Protein AF-0000000079718767 (afdb_homodimer)

InterPro domains:
  IPR002364 Quinone oxidoreductase/zeta-crystallin, conserved site [PS01162] (151-172)
  IPR011032 GroES-like superfamily [SSF50129] (12-155)
  IPR013154 Alcohol dehydrogenase-like, N-terminal [PF08240] (32-106)
  IPR014182 Alcohol dehydrogenase, zinc-binding type 1 [TIGR02817] (2-335)
  IPR014182 Alcohol dehydrogenase, zinc-binding type 1 [cd08252] (1-335)
  IPR020843 Enoylreductase domain [SM00829] (15-335)
  IPR036291 NAD(P)-binding domain superfamily [SSF51735] (119-287)
  IPR050700 YIM1 and Zinc-containing Alcohol Dehydrogenase Families [PTHR11695] (12-335)

Sequence (674 aa):
MKAIGFKQSLPITEKNSFIAFEAEKPSPTGYDLLVKIWAISVNPVDYKIRQNAAKDTVLDTPKIIGWDAVGIVEAVGDKTSKFKEGDQVYYAGDITRSGSNAEYQLIDERIVGHKPINLSVPEVAAMPLTSLTAYEALFDRIRIDPEKDSGKSVLIIAGAGGVGSIAIQLAKKLCNLTVIATASREDSITWCKDLGADFVVNHHNLKEELEKIGHSQVHYILDFVDLEGYWELSTDIIKPQGHIVSITGSSKPLNLNLLKNKSVTFSWEFMYTRSMFNTEDIERQHEILNHMAHLLDEGTLKTTLTTTLYGFTVENLKTAHEMQESGKSIGKTVILYMKAIGFKQSLPITEKNSFIAFEAEKPSPTGYDLLVKIWAISVNPVDYKIRQNAAKDTVLDTPKIIGWDAVGIVEAVGDKTSKFKEGDQVYYAGDITRSGSNAEYQLIDERIVGHKPINLSVPEVAAMPLTSLTAYEALFDRIRIDPEKDSGKSVLIIAGAGGVGSIAIQLAKKLCNLTVIATASREDSITWCKDLGADFVVNHHNLKEELEKIGHSQVHYILDFVDLEGYWELSTDIIKPQGHIVSITGSSKPLNLNLLKNKSVTFSWEFMYTRSMFNTEDIERQHEILNHMAHLLDEGTLKTTLTTTLYGFTVENLKTAHEMQESGKSIGKTVILY

Secondary structure (DSSP, 8-state):
-EEEEBSS---TTSGGGSEEEE-PPP---TTEEEEEEEEEE--HHHHHHHHHTTTT---SSPBP---EEEEEEEEE-TT--S--TT-EEEEE--TTS--SSBSEEEEEGGGEEEPPSSS-HHHHHTSHHHHHHHHIIIIIIS---TTTTTT-EEEEETTTSHHHHHHHHHHHHTT--EEEEE--SHHHHHHHHHHT-SEEE-GGGHHHHHHHTT-SSEEEEEESS-HHHHHHHHHHHEEEEEEEEESS--SS-B-GGGGTTTT-EEEE--TTHHHHHT-TTTTHHHHHHHHHHHHHHTTSS---EEEEEES--HHHHHHHHHHHHTT---SEEEEE-/-EEEEBSS---TTSGGGSEEEE-PPP---TTEEEEEEEEEE--HHHHHHHHHTTTT---SSPBP---EEEEEEEEE-TT--S--TT-EEEEE--TTS--SSBSEEEEEGGGEEEPPSSS-HHHHHTSHHHHHHHHIIIIIIS---TTTTTT-EEEEETTTSHHHHHHHHHHHHTT--EEEEE--SHHHHHHHHHHT-SEEE-GGGHHHHHHHTT-SSEEEEEESS-HHHHHHHHHHHEEEEEEEEESS--SS-B-GGGGTTTT-EEEE--TTHHHHHT-TTTTHHHHHHHHHHHHHHTTSS---EEEEEES--HHHHHHHHHHHHTT---SEEEEE-

Foldseek 3Di:
DKFKFAFAQDPLPDPRLIDIDDDDQDDAAAQKFKWQFFKAFDAPVQNVCSNPVHHPHGHPDGAAAGFWTWGFGCQGHPNHDPDGGGFTKIFRAARVAHHDRGRIDIGGVLQIAGFQDPDDRQLRSLAHPLLLQLVCVQCVVVNADLVVCAAFEEEEEPLQEANNLNNLLCCVLVNNYQYEYEDDDPVSQVSSVVSPHPYYFHPVPRQVRCVVVPQNAGQEYEAEDACPVCVLVNLRRHAQQHEYEYADDDPDDDDPVSNVVSVYYYDYGDSSVCVNVVDPSVSVSHVSSHVVSVCCNVVSGGGQEDEEAEDSDSVVVSVSVVQNVVVPDGRIYMYGD/DKFKFAFAQDDLPDPRLIDIDDDDQDDAAAQKFKWQFFKAFDAPVQNVCSNPVHHPHGHPDGAAAGFWTWGFGCQGHPNHDPDGGGFTKIFRAARVAHHDRGRIDIGGPLQIAGFQDPDDRQLRSLAHPLLLQLVCVQCVVVNQDLVVCAAFEEEEEPLQEANNLNNLLCCVLVNNYQYEYEDDDPVSQVSSVVSPHPYYFHPVPRQVRCVVVPQNAGQEYEAEDACPVCVLVNLRRHAQQHEYEYADDDPDDDDPVSNVVSVYYYDYGDSSVCVNVVDPVVSVSHVSSHVVSVCCNVVSGGGQEDEEAEDSDSVVVSVSVVLNVVVPDGRIYMYGD

Solvent-accessible surface area (backbone atoms only — not comparable to full-atom values): 33278 Å² total; per-residue (Å²): 68,57,31,39,19,28,34,37,29,44,61,75,88,43,81,60,33,42,42,73,45,82,41,81,72,82,78,45,52,47,43,17,28,24,28,41,48,46,22,26,25,69,54,70,69,40,55,52,47,49,51,56,78,23,60,92,47,73,47,93,61,59,50,36,45,41,36,21,29,22,30,31,29,70,39,62,14,86,63,46,81,90,70,52,65,71,41,49,31,32,25,40,55,47,87,88,47,67,21,42,41,29,46,57,32,71,39,54,52,51,47,36,17,55,45,47,81,77,52,54,67,56,38,53,11,33,35,37,52,30,47,49,40,28,48,38,43,45,51,70,61,70,46,68,40,44,78,84,42,45,60,43,35,34,38,32,38,50,14,33,26,46,37,27,42,43,34,36,30,46,38,34,74,67,28,42,32,40,33,32,25,23,36,78,49,70,68,38,38,52,51,31,43,73,43,46,30,74,40,73,36,42,70,91,47,39,69,63,44,29,42,74,74,71,41,59,48,30,44,30,37,41,36,67,67,48,43,62,84,40,43,68,58,49,51,68,29,42,33,71,60,14,40,39,36,33,65,38,69,45,97,57,58,43,65,64,54,69,35,31,68,33,22,28,32,39,27,32,49,36,75,50,28,34,64,72,64,62,38,96,64,32,47,52,50,18,52,50,40,37,50,49,21,50,36,42,54,71,59,77,42,76,69,43,50,68,43,79,42,84,42,82,42,61,67,48,53,43,50,52,47,52,47,58,73,65,72,71,57,57,32,19,45,21,38,34,84,68,58,30,40,20,28,33,38,29,46,62,76,87,42,82,61,34,42,42,76,46,82,41,82,75,82,78,45,52,47,45,16,28,24,27,42,49,44,22,27,25,70,54,70,69,41,54,51,45,49,51,55,76,23,60,92,47,73,48,94,61,60,48,38,45,40,36,20,28,22,31,32,26,68,40,62,13,85,62,48,80,88,71,52,66,70,41,51,31,30,23,42,56,46,88,88,47,67,21,41,41,29,48,55,31,70,40,55,54,49,50,36,16,56,46,47,81,76,51,55,67,57,40,53,11,33,35,36,53,30,46,50,41,27,48,39,40,44,51,69,60,71,46,66,41,45,77,84,41,45,60,43,35,34,38,30,39,49,14,32,26,47,37,28,43,43,34,36,31,47,38,34,75,66,28,42,31,40,33,32,24,25,35,77,49,71,69,38,37,53,51,32,43,74,45,46,29,73,38,72,35,42,70,91,48,38,68,63,43,28,43,74,73,70,42,59,47,30,43,29,36,40,37,65,67,49,41,60,84,39,44,69,58,49,49,68,28,41,34,72,60,14,41,38,37,34,66,38,68,46,99,57,57,44,66,64,55,68,34,32,69,35,22,28,30,39,27,31,49,35,73,51,28,33,64,73,64,62,38,95,64,31,48,52,51,18,52,48,41,38,51,51,21,50,35,42,54,71,57,79,41,76,71,43,52,66,45,79,41,83,44,82,42,63,66,49,53,47,50,53,46,52,46,58,73,66,72,71,56,58,34,21,46,19,36,33,83

Structure (mmCIF, N/CA/C/O backbone):
data_AF-0000000079718767-model_v1
#
loop_
_entity.id
_entity.type
_entity.pdbx_description
1 polymer 'NADPH2:quinone reductase'
#
loop_
_atom_site.group_PDB
_atom_site.id
_atom_site.type_symbol
_atom_site.label_atom_id
_atom_site.label_alt_id
_atom_site.label_comp_id
_atom_site.label_asym_id
_atom_site.label_entity_id
_atom_site.label_seq_id
_atom_site.pdbx_PDB_ins_code
_atom_site.Cartn_x
_atom_site.Cartn_y
_atom_site.Cartn_z
_atom_site.occupancy
_atom_site.B_iso_or_equiv
_atom_site.auth_seq_id
_atom_site.auth_comp_id
_atom_site.auth_asym_id
_atom_site.auth_atom_id
_atom_site.pdbx_PDB_model_num
ATOM 1 N N . MET A 1 1 ? -16.406 37.281 18.062 1 96.94 1 MET A N 1
ATOM 2 C CA . MET A 1 1 ? -14.961 37.031 18.047 1 96.94 1 MET A CA 1
ATOM 3 C C . MET A 1 1 ? -14.352 37.469 16.719 1 96.94 1 MET A C 1
ATOM 5 O O . MET A 1 1 ? -15.023 37.5 15.688 1 96.94 1 MET A O 1
ATOM 9 N N . LYS A 1 2 ? -13.07 37.875 16.781 1 98.31 2 LYS A N 1
ATOM 10 C CA . LYS A 1 2 ? -12.359 38.219 15.555 1 98.31 2 LYS A CA 1
ATOM 11 C C . LYS A 1 2 ? -12.055 36.938 14.734 1 98.31 2 LYS A C 1
ATOM 13 O O . LYS A 1 2 ? -11.648 35.938 15.289 1 98.31 2 LYS A O 1
ATOM 18 N N . ALA A 1 3 ? -12.32 37 13.453 1 98.75 3 ALA A N 1
ATOM 19 C CA . ALA A 1 3 ? -11.969 35.938 12.516 1 98.75 3 ALA A CA 1
ATOM 20 C C . ALA A 1 3 ? -11.477 36.5 11.188 1 98.75 3 ALA A C 1
ATOM 22 O O . ALA A 1 3 ? -11.758 37.656 10.867 1 98.75 3 ALA A O 1
ATOM 23 N N . ILE A 1 4 ? -10.656 35.812 10.547 1 98.81 4 ILE A N 1
ATOM 24 C CA . ILE A 1 4 ? -10.195 36.156 9.211 1 98.81 4 ILE A CA 1
ATOM 25 C C . ILE A 1 4 ? -10.547 35.062 8.227 1 98.81 4 ILE A C 1
ATOM 27 O O . ILE A 1 4 ? -10.25 33.875 8.477 1 98.81 4 ILE A O 1
ATOM 31 N N . GLY A 1 5 ? -11.227 35.375 7.168 1 98.62 5 GLY A N 1
ATOM 32 C CA . GLY A 1 5 ? -11.625 34.406 6.145 1 98.62 5 GLY A CA 1
ATOM 33 C C . GLY A 1 5 ? -11.703 35.031 4.758 1 98.62 5 GLY A C 1
ATOM 34 O O . GLY A 1 5 ? -11.016 36 4.469 1 98.62 5 GLY A O 1
ATOM 35 N N . PHE A 1 6 ? -12.328 34.344 3.838 1 98.5 6 PHE A N 1
ATOM 36 C CA . PHE A 1 6 ? -12.523 34.875 2.486 1 98.5 6 PHE A CA 1
ATOM 37 C C . PHE A 1 6 ? -13.914 34.531 1.971 1 98.5 6 PHE A C 1
ATOM 39 O O . PHE A 1 6 ? -14.523 33.562 2.41 1 98.5 6 PHE A O 1
ATOM 46 N N . LYS A 1 7 ? -14.383 35.281 1.043 1 98.12 7 LYS A N 1
ATOM 47 C CA . LYS A 1 7 ? -15.695 35.062 0.438 1 98.12 7 LYS A CA 1
ATOM 48 C C . LYS A 1 7 ? -15.562 34.562 -0.991 1 98.12 7 LYS A C 1
ATOM 50 O O . LYS A 1 7 ? -16.484 33.938 -1.528 1 98.12 7 LYS A O 1
ATOM 55 N N . GLN A 1 8 ? -14.43 34.844 -1.596 1 98 8 GLN A N 1
ATOM 56 C CA . GLN A 1 8 ? -14.109 34.406 -2.957 1 98 8 GLN A CA 1
ATOM 57 C C . GLN A 1 8 ? -12.672 33.906 -3.061 1 98 8 GLN A C 1
ATOM 59 O O . GLN A 1 8 ? -11.789 34.406 -2.357 1 98 8 GLN A O 1
ATOM 64 N N . SER A 1 9 ? -12.578 32.938 -3.93 1 98.44 9 SER A N 1
ATOM 65 C CA . SER A 1 9 ? -11.219 32.469 -4.227 1 98.44 9 SER A CA 1
ATOM 66 C C . SER A 1 9 ? -10.484 33.469 -5.109 1 98.44 9 SER A C 1
ATOM 68 O O . SER A 1 9 ? -10.672 33.5 -6.324 1 98.44 9 SER A O 1
ATOM 70 N N . LEU A 1 10 ? -9.625 34.25 -4.508 1 97.75 10 LEU A N 1
ATOM 71 C CA . LEU A 1 10 ? -8.883 35.312 -5.207 1 97.75 10 LEU A CA 1
ATOM 72 C C . LEU A 1 10 ? -7.383 35.094 -5.074 1 97.75 10 LEU A C 1
ATOM 74 O O . LEU A 1 10 ? -6.922 34.469 -4.125 1 97.75 10 LEU A O 1
ATOM 78 N N . PRO A 1 11 ? -6.637 35.594 -6.074 1 97.56 11 PRO A N 1
ATOM 79 C CA . PRO A 1 11 ? -5.188 35.625 -5.859 1 97.56 11 PRO A CA 1
ATOM 80 C C . PRO A 1 11 ? -4.797 36.344 -4.57 1 97.56 11 PRO A C 1
ATOM 82 O O . PRO A 1 11 ? -5.461 37.312 -4.168 1 97.56 11 PRO A O 1
ATOM 85 N N . ILE A 1 12 ? -3.738 35.938 -3.99 1 97.94 12 ILE A N 1
ATOM 86 C CA . ILE A 1 12 ? -3.344 36.406 -2.66 1 97.94 12 ILE A CA 1
ATOM 87 C C . ILE A 1 12 ? -3.064 37.906 -2.688 1 97.94 12 ILE A C 1
ATOM 89 O O . ILE A 1 12 ? -3.143 38.562 -1.656 1 97.94 12 ILE A O 1
ATOM 93 N N . THR A 1 13 ? -2.73 38.5 -3.85 1 96.88 13 THR A N 1
ATOM 94 C CA . THR A 1 13 ? -2.375 39.906 -4 1 96.88 13 THR A CA 1
ATOM 95 C C . THR A 1 13 ? -3.617 40.781 -3.924 1 96.88 13 THR A C 1
ATOM 97 O O . THR A 1 13 ? -3.51 42 -3.781 1 96.88 13 THR A O 1
ATOM 100 N N . GLU A 1 14 ? -4.75 40.156 -4.059 1 97.44 14 GLU A N 1
ATOM 101 C CA . GLU A 1 14 ? -5.984 40.938 -4.051 1 97.44 14 GLU A CA 1
ATOM 102 C C . GLU A 1 14 ? -6.359 41.375 -2.635 1 97.44 14 GLU A C 1
ATOM 104 O O . GLU A 1 14 ? -6.164 40.594 -1.682 1 97.44 14 GLU A O 1
ATOM 109 N N . LYS A 1 15 ? -6.977 42.5 -2.523 1 95.88 15 LYS A N 1
ATOM 110 C CA . LYS A 1 15 ? -7.32 43.094 -1.238 1 95.88 15 LYS A CA 1
ATOM 111 C C . LYS A 1 15 ? -8.242 42.188 -0.437 1 95.88 15 LYS A C 1
ATOM 113 O O . LYS A 1 15 ? -8.055 42.031 0.769 1 95.88 15 LYS A O 1
ATOM 118 N N . ASN A 1 16 ? -9.164 41.531 -1.066 1 96.56 16 ASN A N 1
ATOM 119 C CA . ASN A 1 16 ? -10.195 40.781 -0.362 1 96.56 16 ASN A CA 1
ATOM 120 C C . ASN A 1 16 ? -9.906 39.281 -0.393 1 96.56 16 ASN A C 1
ATOM 122 O O . ASN A 1 16 ? -10.82 38.469 -0.259 1 96.56 16 ASN A O 1
ATOM 126 N N . SER A 1 17 ? -8.633 38.969 -0.74 1 97.75 17 SER A N 1
ATOM 127 C CA . SER A 1 17 ? -8.25 37.562 -0.648 1 97.75 17 SER A CA 1
ATOM 128 C C . SER A 1 17 ? -8.414 37.062 0.773 1 97.75 17 SER A C 1
ATOM 130 O O . SER A 1 17 ? -8.594 35.844 0.978 1 97.75 17 SER A O 1
ATOM 132 N N . PHE A 1 18 ? -8.336 37.906 1.732 1 98.44 18 PHE A N 1
ATOM 133 C CA . PHE A 1 18 ? -8.695 37.719 3.131 1 98.44 18 PHE A CA 1
ATOM 134 C C . PHE A 1 18 ? -9.414 38.938 3.68 1 98.44 18 PHE A C 1
ATOM 136 O O . PHE A 1 18 ? -9.078 40.062 3.322 1 98.44 18 PHE A O 1
ATOM 143 N N . ILE A 1 19 ? -10.305 38.688 4.566 1 98.12 19 ILE A N 1
ATOM 144 C CA . ILE A 1 19 ? -11.062 39.75 5.215 1 98.12 19 ILE A CA 1
ATOM 145 C C . ILE A 1 19 ? -11.211 39.438 6.707 1 98.12 19 ILE A C 1
ATOM 147 O O . ILE A 1 19 ? -11.469 38.312 7.09 1 98.12 19 ILE A O 1
ATOM 151 N N . ALA A 1 20 ? -11 40.438 7.52 1 98.5 20 ALA A N 1
ATOM 152 C CA . ALA A 1 20 ? -11.328 40.344 8.938 1 98.5 20 ALA A CA 1
ATOM 153 C C . ALA A 1 20 ? -12.805 40.625 9.18 1 98.5 20 ALA A C 1
ATOM 155 O O . ALA A 1 20 ? -13.375 41.531 8.57 1 98.5 20 ALA A O 1
ATOM 156 N N . PHE A 1 21 ? -13.406 39.875 10.023 1 98.38 21 PHE A N 1
ATOM 157 C CA . PHE A 1 21 ? -14.812 40.094 10.344 1 98.38 21 PHE A CA 1
ATOM 158 C C . PHE A 1 21 ? -15.133 39.594 11.75 1 98.38 21 PHE A C 1
ATOM 160 O O . PHE A 1 21 ? -14.336 38.875 12.352 1 98.38 21 PHE A O 1
ATOM 167 N N . GLU A 1 22 ? -16.203 40.125 12.289 1 98.25 22 GLU A N 1
ATOM 168 C CA . GLU A 1 22 ? -16.688 39.656 13.586 1 98.25 22 GLU A CA 1
ATOM 169 C C . GLU A 1 22 ? -17.609 38.438 13.438 1 98.25 22 GLU A C 1
ATOM 171 O O . GLU A 1 22 ? -18.609 38.5 12.719 1 98.25 22 GLU A O 1
ATOM 176 N N . ALA A 1 23 ? -17.203 37.375 14.047 1 97.62 23 ALA A N 1
ATOM 177 C CA . ALA A 1 23 ? -18 36.156 14.047 1 97.62 23 ALA A CA 1
ATOM 178 C C . ALA A 1 23 ? -18.547 35.875 15.438 1 97.62 23 ALA A C 1
ATOM 180 O O . ALA A 1 23 ? -18.047 36.406 16.438 1 97.62 23 ALA A O 1
ATOM 181 N N . GLU A 1 24 ? -19.578 35.094 15.445 1 97.12 24 GLU A N 1
ATOM 182 C CA . GLU A 1 24 ? -20.094 34.656 16.734 1 97.12 24 GLU A CA 1
ATOM 183 C C . GLU A 1 24 ? -19.125 33.688 17.422 1 97.12 24 GLU A C 1
ATOM 185 O O . GLU A 1 24 ? -18.562 32.812 16.766 1 97.12 24 GLU A O 1
ATOM 190 N N . LYS A 1 25 ? -18.875 33.938 18.672 1 97.88 25 LYS A N 1
ATOM 191 C CA . LYS A 1 25 ? -18.094 32.938 19.438 1 97.88 25 LYS A CA 1
ATOM 192 C C . LYS A 1 25 ? -18.875 31.641 19.594 1 97.88 25 LYS A C 1
ATOM 194 O O . LYS A 1 25 ? -19.984 31.641 20.156 1 97.88 25 LYS A O 1
ATOM 199 N N . PRO A 1 26 ? -18.359 30.531 19.156 1 97.69 26 PRO A N 1
ATOM 200 C CA . PRO A 1 26 ? -19.109 29.281 19.25 1 97.69 26 PRO A CA 1
ATOM 201 C C . PRO A 1 26 ? -19.094 28.688 20.656 1 97.69 26 PRO A C 1
ATOM 203 O O . PRO A 1 26 ? -18.266 29.062 21.484 1 97.69 26 PRO A O 1
ATOM 206 N N . SER A 1 27 ? -20.062 27.828 20.906 1 98.25 27 SER A N 1
ATOM 207 C CA . SER A 1 27 ? -20.156 27.078 22.156 1 98.25 27 SER A CA 1
ATOM 208 C C . SER A 1 27 ? -19.953 25.578 21.922 1 98.25 27 SER A C 1
ATOM 210 O O . SER A 1 27 ? -20.531 25.016 20.984 1 98.25 27 SER A O 1
ATOM 212 N N . PRO A 1 28 ? -19.172 24.953 22.734 1 98.56 28 PRO A N 1
ATOM 213 C CA . PRO A 1 28 ? -18.875 23.531 22.516 1 98.56 28 PRO A CA 1
ATOM 214 C C . PRO A 1 28 ? -20.016 22.625 22.938 1 98.56 28 PRO A C 1
ATOM 216 O O . PRO A 1 28 ? -20.703 22.906 23.922 1 98.56 28 PRO A O 1
ATOM 219 N N . THR A 1 29 ? -20.312 21.641 22.234 1 98.31 29 THR A N 1
ATOM 220 C CA . THR A 1 29 ? -21.234 20.547 22.547 1 98.31 29 THR A CA 1
ATOM 221 C C . THR A 1 29 ? -20.594 19.203 22.25 1 98.31 29 THR A C 1
ATOM 223 O O . THR A 1 29 ? -19.562 19.125 21.578 1 98.31 29 THR A O 1
ATOM 226 N N . GLY A 1 30 ? -21.125 18.141 22.812 1 98.25 30 GLY A N 1
ATOM 227 C CA . GLY A 1 30 ? -20.578 16.812 22.547 1 98.25 30 GLY A CA 1
ATOM 228 C C . GLY A 1 30 ? -19.109 16.703 22.906 1 98.25 30 GLY A C 1
ATOM 229 O O . GLY A 1 30 ? -18.703 17.031 24.031 1 98.25 30 GLY A O 1
ATOM 230 N N . TYR A 1 31 ? -18.281 16.312 21.922 1 98.5 31 TYR A N 1
ATOM 231 C CA . TYR A 1 31 ? -16.859 16.094 22.156 1 98.5 31 TYR A CA 1
ATOM 232 C C . TYR A 1 31 ? -16.062 17.359 21.906 1 98.5 31 TYR A C 1
ATOM 234 O O . TYR A 1 31 ? -14.828 17.328 21.969 1 98.5 31 TYR A O 1
ATOM 242 N N . ASP A 1 32 ? -16.625 18.438 21.734 1 98.75 32 ASP A N 1
ATOM 243 C CA . ASP A 1 32 ? -15.953 19.672 21.312 1 98.75 32 ASP A CA 1
ATOM 244 C C . ASP A 1 32 ? -15.227 20.328 22.484 1 98.75 32 ASP A C 1
ATOM 246 O O . ASP A 1 32 ? -15.75 20.375 23.609 1 98.75 32 ASP A O 1
ATOM 250 N N . LEU A 1 33 ? -14.094 20.797 22.141 1 98.94 33 LEU A N 1
ATOM 251 C CA . LEU A 1 33 ? -13.398 21.797 22.922 1 98.94 33 LEU A CA 1
ATOM 252 C C . LEU A 1 33 ? -13.516 23.172 22.266 1 98.94 33 LEU A C 1
ATOM 254 O O . LEU A 1 33 ? -13.414 23.297 21.047 1 98.94 33 LEU A O 1
ATOM 258 N N . LEU A 1 34 ? -13.758 24.125 23.094 1 98.94 34 LEU A N 1
ATOM 259 C CA . LEU A 1 34 ? -13.539 25.5 22.656 1 98.94 34 LEU A CA 1
ATOM 260 C C . LEU A 1 34 ? -12.148 25.984 23.031 1 98.94 34 LEU A C 1
ATOM 262 O O . LEU A 1 34 ? -11.836 26.094 24.219 1 98.94 34 LEU A O 1
ATOM 266 N N . VAL A 1 35 ? -11.406 26.266 22.094 1 98.94 35 VAL A N 1
ATOM 267 C CA . VAL A 1 35 ? -10.016 26.609 22.344 1 98.94 35 VAL A CA 1
ATOM 268 C C . VAL A 1 35 ? -9.781 28.094 22.016 1 98.94 35 VAL A C 1
ATOM 270 O O . VAL A 1 35 ? -10.148 28.547 20.938 1 98.94 35 VAL A O 1
ATOM 273 N N . LYS A 1 36 ? -9.258 28.812 22.953 1 98.94 36 LYS A N 1
ATOM 274 C CA . LYS A 1 36 ? -8.703 30.141 22.656 1 98.94 36 LYS A CA 1
ATOM 275 C C . LYS A 1 36 ? -7.328 30.031 22.016 1 98.94 36 LYS A C 1
ATOM 277 O O . LYS A 1 36 ? -6.375 29.578 22.656 1 98.94 36 LYS A O 1
ATOM 282 N N . ILE A 1 37 ? -7.211 30.5 20.844 1 98.88 37 ILE A N 1
ATOM 283 C CA . ILE A 1 37 ? -6.027 30.234 20.031 1 98.88 37 ILE A CA 1
ATOM 284 C C . ILE A 1 37 ? -4.93 31.234 20.375 1 98.88 37 ILE A C 1
ATOM 286 O O . ILE A 1 37 ? -5.191 32.438 20.453 1 98.88 37 ILE A O 1
ATOM 290 N N . TRP A 1 38 ? -3.746 30.688 20.547 1 98.94 38 TRP A N 1
ATOM 291 C CA . TRP A 1 38 ? -2.582 31.531 20.828 1 98.94 38 TRP A CA 1
ATOM 292 C C . TRP A 1 38 ? -1.741 31.734 19.578 1 98.94 38 TRP A C 1
ATOM 294 O O . TRP A 1 38 ? -1.096 32.781 19.422 1 98.94 38 TRP A O 1
ATOM 304 N N . ALA A 1 39 ? -1.668 30.797 18.719 1 98.94 39 ALA A N 1
ATOM 305 C CA . ALA A 1 39 ? -0.87 30.828 17.5 1 98.94 39 ALA A CA 1
ATOM 306 C C . ALA A 1 39 ? -1.359 29.797 16.5 1 98.94 39 ALA A C 1
ATOM 308 O O . ALA A 1 39 ? -2.008 28.812 16.859 1 98.94 39 ALA A O 1
ATOM 309 N N . ILE A 1 40 ? -1.098 30.062 15.258 1 98.88 40 ILE A N 1
ATOM 310 C CA . ILE A 1 40 ? -1.434 29.156 14.156 1 98.88 40 ILE A CA 1
ATOM 311 C C . ILE A 1 40 ? -0.236 29.031 13.219 1 98.88 40 ILE A C 1
ATOM 313 O O . ILE A 1 40 ? 0.718 29.797 13.305 1 98.88 40 ILE A O 1
ATOM 317 N N . SER A 1 41 ? -0.251 28.031 12.414 1 98.62 41 SER A N 1
ATOM 318 C CA . SER A 1 41 ? 0.708 27.938 11.32 1 98.62 41 SER A CA 1
ATOM 319 C C . SER A 1 41 ? 0.003 27.672 9.992 1 98.62 41 SER A C 1
ATOM 321 O O . SER A 1 41 ? -1.186 27.359 9.961 1 98.62 41 SER A O 1
ATOM 323 N N . VAL A 1 42 ? 0.729 27.938 8.938 1 98 42 VAL A N 1
ATOM 324 C CA . VAL A 1 42 ? 0.13 27.844 7.609 1 98 42 VAL A CA 1
ATOM 325 C C . VAL A 1 42 ? 0.73 26.656 6.848 1 98 42 VAL A C 1
ATOM 327 O O . VAL A 1 42 ? 1.928 26.391 6.961 1 98 42 VAL A O 1
ATOM 330 N N . ASN A 1 43 ? -0.106 25.969 6.094 1 97.31 43 ASN A N 1
ATOM 331 C CA . ASN A 1 43 ? 0.245 24.812 5.281 1 97.31 43 ASN A CA 1
ATOM 332 C C . ASN A 1 43 ? -0.254 24.953 3.848 1 97.31 43 ASN A C 1
ATOM 334 O O . ASN A 1 43 ? -1.146 25.75 3.574 1 97.31 43 ASN A O 1
ATOM 338 N N . PRO A 1 44 ? 0.277 24.141 2.926 1 96.19 44 PRO A N 1
ATOM 339 C CA . PRO A 1 44 ? -0.182 24.203 1.536 1 96.19 44 PRO A CA 1
ATOM 340 C C . PRO A 1 44 ? -1.683 23.953 1.398 1 96.19 44 PRO A C 1
ATOM 342 O O . PRO A 1 44 ? -2.34 24.562 0.559 1 96.19 44 PRO A O 1
ATOM 345 N N . VAL A 1 45 ? -2.242 23.094 2.178 1 96.38 45 VAL A N 1
ATOM 346 C CA . VAL A 1 45 ? -3.668 22.797 2.107 1 96.38 45 VAL A CA 1
ATOM 347 C C . VAL A 1 45 ? -4.477 24.078 2.359 1 96.38 45 VAL A C 1
ATOM 349 O O . VAL A 1 45 ? -5.562 24.25 1.804 1 96.38 45 VAL A O 1
ATOM 352 N N . ASP A 1 46 ? -3.943 25 3.139 1 97.62 46 ASP A N 1
ATOM 353 C CA . ASP A 1 46 ? -4.637 26.25 3.43 1 97.62 46 ASP A CA 1
ATOM 354 C C . ASP A 1 46 ? -4.828 27.078 2.162 1 97.62 46 ASP A C 1
ATOM 356 O O . ASP A 1 46 ? -5.953 27.438 1.816 1 97.62 46 ASP A O 1
ATOM 360 N N . TYR A 1 47 ? -3.725 27.344 1.476 1 96.94 47 TYR A N 1
ATOM 361 C CA . TYR A 1 47 ? -3.895 28.203 0.311 1 96.94 47 TYR A CA 1
ATOM 362 C C . TYR A 1 47 ? -4.59 27.469 -0.823 1 96.94 47 TYR A C 1
ATOM 364 O O . TYR A 1 47 ? -5.27 28.078 -1.65 1 96.94 47 TYR A O 1
ATOM 372 N N . LYS A 1 48 ? -4.457 26.125 -0.873 1 95.75 48 LYS A N 1
ATOM 373 C CA . LYS A 1 48 ? -5.188 25.375 -1.889 1 95.75 48 LYS A CA 1
ATOM 374 C C . LYS A 1 48 ? -6.695 25.516 -1.698 1 95.75 48 LYS A C 1
ATOM 376 O O . LYS A 1 48 ? -7.438 25.688 -2.67 1 95.75 48 LYS A O 1
ATOM 381 N N . ILE A 1 49 ? -7.145 25.406 -0.489 1 97.12 49 ILE A N 1
ATOM 382 C CA . ILE A 1 49 ? -8.562 25.594 -0.206 1 97.12 49 ILE A CA 1
ATOM 383 C C . ILE A 1 49 ? -8.977 27.031 -0.502 1 97.12 49 ILE A C 1
ATOM 385 O O . ILE A 1 49 ? -10.016 27.266 -1.123 1 97.12 49 ILE A O 1
ATOM 389 N N . ARG A 1 50 ? -8.172 27.953 -0.089 1 97.81 50 ARG A N 1
ATOM 390 C CA . ARG A 1 50 ? -8.469 29.359 -0.366 1 97.81 50 ARG A CA 1
ATOM 391 C C . ARG A 1 50 ? -8.656 29.594 -1.861 1 97.81 50 ARG A C 1
ATOM 393 O O . ARG A 1 50 ? -9.57 30.312 -2.273 1 97.81 50 ARG A O 1
ATOM 400 N N . GLN A 1 51 ? -7.848 28.984 -2.66 1 97.38 51 GLN A N 1
ATOM 401 C CA . GLN A 1 51 ? -7.797 29.203 -4.102 1 97.38 51 GLN A CA 1
ATOM 402 C C . GLN A 1 51 ? -8.938 28.5 -4.812 1 97.38 51 GLN A C 1
ATOM 404 O O . GLN A 1 51 ? -9.305 28.859 -5.934 1 97.38 51 GLN A O 1
ATOM 409 N N . ASN A 1 52 ? -9.586 27.484 -4.125 1 96.62 52 ASN A N 1
ATOM 410 C CA . ASN A 1 52 ? -10.445 26.609 -4.914 1 96.62 52 ASN A CA 1
ATOM 411 C C . ASN A 1 52 ? -11.859 26.547 -4.34 1 96.62 52 ASN A C 1
ATOM 413 O O . ASN A 1 52 ? -12.812 26.234 -5.059 1 96.62 52 ASN A O 1
ATOM 417 N N . ALA A 1 53 ? -12.078 26.844 -3.143 1 96.5 53 ALA A N 1
ATOM 418 C CA . ALA A 1 53 ? -13.336 26.531 -2.453 1 96.5 53 ALA A CA 1
ATOM 419 C C . ALA A 1 53 ? -14.445 27.484 -2.893 1 96.5 53 ALA A C 1
ATOM 421 O O . ALA A 1 53 ? -15.625 27.188 -2.699 1 96.5 53 ALA A O 1
ATOM 422 N N . ALA A 1 54 ? -14.117 28.656 -3.484 1 97.31 54 ALA A N 1
ATOM 423 C CA . ALA A 1 54 ? -15.094 29.641 -3.896 1 97.31 54 ALA A CA 1
ATOM 424 C C . ALA A 1 54 ? -14.703 30.281 -5.227 1 97.31 54 ALA A C 1
ATOM 426 O O . ALA A 1 54 ? -14.742 31.516 -5.367 1 97.31 54 ALA A O 1
ATOM 427 N N . LYS A 1 55 ? -14.133 29.625 -6.172 1 94.88 55 LYS A N 1
ATOM 428 C CA . LYS A 1 55 ? -13.648 30.109 -7.465 1 94.88 55 LYS A CA 1
ATOM 429 C C . LYS A 1 55 ? -14.781 30.734 -8.273 1 94.88 55 LYS A C 1
ATOM 431 O O . LYS A 1 55 ? -14.594 31.766 -8.914 1 94.88 55 LYS A O 1
ATOM 436 N N . ASP A 1 56 ? -16.031 30.141 -8.273 1 93.31 56 ASP A N 1
ATOM 437 C CA . ASP A 1 56 ? -17.125 30.609 -9.125 1 93.31 56 ASP A CA 1
ATOM 438 C C . ASP A 1 56 ? -18.359 30.953 -8.297 1 93.31 56 ASP A C 1
ATOM 440 O O . ASP A 1 56 ? -19.484 30.797 -8.758 1 93.31 56 ASP A O 1
ATOM 444 N N . THR A 1 57 ? -18 31.438 -7.102 1 96.75 57 THR A N 1
ATOM 445 C CA . THR A 1 57 ? -19.094 31.812 -6.223 1 96.75 57 THR A CA 1
ATOM 446 C C . THR A 1 57 ? -18.656 32.844 -5.18 1 96.75 57 THR A C 1
ATOM 448 O O . THR A 1 57 ? -17.453 33.094 -5.031 1 96.75 57 THR A O 1
ATOM 451 N N . VAL A 1 58 ? -19.594 33.531 -4.676 1 97.25 58 VAL A N 1
ATOM 452 C CA . VAL A 1 58 ? -19.359 34.406 -3.541 1 97.25 58 VAL A CA 1
ATOM 453 C C . VAL A 1 58 ? -20.141 33.906 -2.324 1 97.25 58 VAL A C 1
ATOM 455 O O . VAL A 1 58 ? -21.359 33.812 -2.359 1 97.25 58 VAL A O 1
ATOM 458 N N . LEU A 1 59 ? -19.422 33.656 -1.325 1 97.69 59 LEU A N 1
ATOM 459 C CA . LEU A 1 59 ? -20.047 33.125 -0.114 1 97.69 59 LEU A CA 1
ATOM 460 C C . LEU A 1 59 ? -20.75 34.25 0.662 1 97.69 59 LEU A C 1
ATOM 462 O O . LEU A 1 59 ? -20.266 35.375 0.709 1 97.69 59 LEU A O 1
ATOM 466 N N . ASP A 1 60 ? -21.812 33.938 1.283 1 96.75 60 ASP A N 1
ATOM 467 C CA . ASP A 1 60 ? -22.531 34.875 2.115 1 96.75 60 ASP A CA 1
ATOM 468 C C . ASP A 1 60 ? -21.719 35.25 3.348 1 96.75 60 ASP A C 1
ATOM 470 O O . ASP A 1 60 ? -21.688 36.438 3.742 1 96.75 60 ASP A O 1
ATOM 474 N N . THR A 1 61 ? -21.172 34.25 3.939 1 96.75 61 THR A N 1
ATOM 475 C CA . THR A 1 61 ? -20.297 34.406 5.094 1 96.75 61 THR A CA 1
ATOM 476 C C . THR A 1 61 ? -18.875 33.969 4.766 1 96.75 61 THR A C 1
ATOM 478 O O . THR A 1 61 ? -18.672 32.938 4.105 1 96.75 61 THR A O 1
ATOM 481 N N . PRO A 1 62 ? -17.906 34.781 5.184 1 98.06 62 PRO A N 1
ATOM 482 C CA . PRO A 1 62 ? -16.531 34.375 4.883 1 98.06 62 PRO A CA 1
ATOM 483 C C . PRO A 1 62 ? -16.172 33 5.457 1 98.06 62 PRO A C 1
ATOM 485 O O . PRO A 1 62 ? -16.531 32.719 6.598 1 98.06 62 PRO A O 1
ATOM 488 N N . LYS A 1 63 ? -15.492 32.219 4.637 1 97.88 63 LYS A N 1
ATOM 489 C CA . LYS A 1 63 ? -15.008 30.906 5.078 1 97.88 63 LYS A CA 1
ATOM 490 C C . LYS A 1 63 ? -13.742 31.047 5.918 1 97.88 63 LYS A C 1
ATOM 492 O O . LYS A 1 63 ? -12.789 31.703 5.508 1 97.88 63 LYS A O 1
ATOM 497 N N . ILE A 1 64 ? -13.773 30.531 7.113 1 98.69 64 ILE A N 1
ATOM 498 C CA . ILE A 1 64 ? -12.609 30.516 7.992 1 98.69 64 ILE A CA 1
ATOM 499 C C . ILE A 1 64 ? -11.797 29.25 7.766 1 98.69 64 ILE A C 1
ATOM 501 O O . ILE A 1 64 ? -12.281 28.141 8.008 1 98.69 64 ILE A O 1
ATOM 505 N N . ILE A 1 65 ? -10.531 29.406 7.316 1 98.5 65 ILE A N 1
ATOM 506 C CA . ILE A 1 65 ? -9.68 28.25 7.051 1 98.5 65 ILE A CA 1
ATOM 507 C C . ILE A 1 65 ? -8.516 28.219 8.039 1 98.5 65 ILE A C 1
ATOM 509 O O . ILE A 1 65 ? -8.609 28.781 9.133 1 98.5 65 ILE A O 1
ATOM 513 N N . GLY A 1 66 ? -7.473 27.406 7.758 1 98.06 66 GLY A N 1
ATOM 514 C CA . GLY A 1 66 ? -6.395 27.172 8.703 1 98.06 66 GLY A CA 1
ATOM 515 C C . GLY A 1 66 ? -6.73 26.109 9.734 1 98.06 66 GLY A C 1
ATOM 516 O O . GLY A 1 66 ? -7.828 26.094 10.297 1 98.06 66 GLY A O 1
ATOM 517 N N . TRP A 1 67 ? -5.723 25.203 10.008 1 96.56 67 TRP A N 1
ATOM 518 C CA . TRP A 1 67 ? -6.141 24.094 10.867 1 96.56 67 TRP A CA 1
ATOM 519 C C . TRP A 1 67 ? -5.074 23.781 11.914 1 96.56 67 TRP A C 1
ATOM 521 O O . TRP A 1 67 ? -5.355 23.141 12.922 1 96.56 67 TRP A O 1
ATOM 531 N N . ASP A 1 68 ? -3.885 24.297 11.797 1 98.56 68 ASP A N 1
ATOM 532 C CA . ASP A 1 68 ? -2.902 24.219 12.875 1 98.56 68 ASP A CA 1
ATOM 533 C C . ASP A 1 68 ? -3.215 25.219 13.992 1 98.56 68 ASP A C 1
ATOM 535 O O . ASP A 1 68 ? -3.457 26.391 13.719 1 98.56 68 ASP A O 1
ATOM 539 N N . ALA A 1 69 ? -3.135 24.703 15.188 1 98.81 69 ALA A N 1
ATOM 540 C CA . ALA A 1 69 ? -3.395 25.641 16.281 1 98.81 69 ALA A CA 1
ATOM 541 C C . ALA A 1 69 ? -2.752 25.172 17.578 1 98.81 69 ALA A C 1
ATOM 543 O O . ALA A 1 69 ? -2.523 23.969 17.766 1 98.81 69 ALA A O 1
ATOM 544 N N . VAL A 1 70 ? -2.416 26.078 18.391 1 98.94 70 VAL A N 1
ATOM 545 C CA . VAL A 1 70 ? -2.062 25.906 19.797 1 98.94 70 VAL A CA 1
ATOM 546 C C . VAL A 1 70 ? -2.811 26.922 20.641 1 98.94 70 VAL A C 1
ATOM 548 O O . VAL A 1 70 ? -3.025 28.062 20.219 1 98.94 70 VAL A O 1
ATOM 551 N N . GLY A 1 71 ? -3.256 26.5 21.766 1 98.88 71 GLY A N 1
ATOM 552 C CA . GLY A 1 71 ? -3.998 27.391 22.641 1 98.88 71 GLY A CA 1
ATOM 553 C C . GLY A 1 71 ? -4.418 26.766 23.953 1 98.88 71 GLY A C 1
ATOM 554 O O . GLY A 1 71 ? -3.758 25.844 24.438 1 98.88 71 GLY A O 1
ATOM 555 N N . ILE A 1 72 ? -5.445 27.359 24.516 1 98.94 72 ILE A N 1
ATOM 556 C CA . ILE A 1 72 ? -5.922 26.906 25.812 1 98.94 72 ILE A CA 1
ATOM 557 C C . ILE A 1 72 ? -7.41 26.578 25.734 1 98.94 72 ILE A C 1
ATOM 559 O O . ILE A 1 72 ? -8.172 27.281 25.078 1 98.94 72 ILE A O 1
ATOM 563 N N . VAL A 1 73 ? -7.797 25.5 26.391 1 98.94 73 VAL A N 1
ATOM 564 C CA . VAL A 1 73 ? -9.203 25.125 26.438 1 98.94 73 VAL A CA 1
ATOM 565 C C . VAL A 1 73 ? -9.984 26.109 27.312 1 98.94 73 VAL A C 1
ATOM 567 O O . VAL A 1 73 ? -9.688 26.25 28.5 1 98.94 73 VAL A O 1
ATOM 570 N N . GLU A 1 74 ? -10.945 26.719 26.75 1 98.81 74 GLU A N 1
ATOM 571 C CA . GLU A 1 74 ? -11.766 27.688 27.453 1 98.81 74 GLU A CA 1
ATOM 572 C C . GLU A 1 74 ? -13.055 27.047 27.969 1 98.81 74 GLU A C 1
ATOM 574 O O . GLU A 1 74 ? -13.578 27.453 29.016 1 98.81 74 GLU A O 1
ATOM 579 N N . ALA A 1 75 ? -13.617 26.141 27.219 1 98.81 75 ALA A N 1
ATOM 580 C CA . ALA A 1 75 ? -14.836 25.406 27.562 1 98.81 75 ALA A CA 1
ATOM 581 C C . ALA A 1 75 ? -14.859 24.031 26.891 1 98.81 75 ALA A C 1
ATOM 583 O O . ALA A 1 75 ? -14.102 23.781 25.953 1 98.81 75 ALA A O 1
ATOM 584 N N . VAL A 1 76 ? -15.688 23.156 27.438 1 98.81 76 VAL A N 1
ATOM 585 C CA . VAL A 1 76 ? -15.734 21.797 26.922 1 98.81 76 VAL A CA 1
ATOM 586 C C . VAL A 1 76 ? -17.188 21.359 26.75 1 98.81 76 VAL A C 1
ATOM 588 O O . VAL A 1 76 ? -18.062 21.828 27.469 1 98.81 76 VAL A O 1
ATOM 591 N N . GLY A 1 77 ? -17.422 20.531 25.781 1 98.69 77 GLY A N 1
ATOM 592 C CA . GLY A 1 77 ? -18.734 19.922 25.609 1 98.69 77 GLY A CA 1
ATOM 593 C C . GLY A 1 77 ? -19.047 18.859 26.641 1 98.69 77 GLY A C 1
ATOM 594 O O . GLY A 1 77 ? -18.156 18.438 27.391 1 98.69 77 GLY A O 1
ATOM 595 N N . ASP A 1 78 ? -20.312 18.328 26.578 1 98.12 78 ASP A N 1
ATOM 596 C CA . ASP A 1 78 ? -20.844 17.516 27.656 1 98.12 78 ASP A CA 1
ATOM 597 C C . ASP A 1 78 ? -20.328 16.078 27.562 1 98.12 78 ASP A C 1
ATOM 599 O O . ASP A 1 78 ? -20.453 15.305 28.516 1 98.12 78 ASP A O 1
ATOM 603 N N . LYS A 1 79 ? -19.688 15.656 26.453 1 98.19 79 LYS A N 1
ATOM 604 C CA . LYS A 1 79 ? -19.219 14.281 26.297 1 98.19 79 LYS A CA 1
ATOM 605 C C . LYS A 1 79 ? -17.703 14.203 26.406 1 98.19 79 LYS A C 1
ATOM 607 O O . LYS A 1 79 ? -17.125 13.117 26.281 1 98.19 79 LYS A O 1
ATOM 612 N N . THR A 1 80 ? -17.062 15.344 26.594 1 98.19 80 THR A N 1
ATOM 613 C CA . THR A 1 80 ? -15.602 15.375 26.672 1 98.19 80 THR A CA 1
ATOM 614 C C . THR A 1 80 ? -15.117 14.664 27.922 1 98.19 80 THR A C 1
ATOM 616 O O . THR A 1 80 ? -15.773 14.711 28.969 1 98.19 80 THR A O 1
ATOM 619 N N . SER A 1 81 ? -13.984 13.961 27.844 1 98.19 81 SER A N 1
ATOM 620 C CA . SER A 1 81 ? -13.422 13.258 28.984 1 98.19 81 SER A CA 1
ATOM 621 C C . SER A 1 81 ? -11.898 13.367 29.016 1 98.19 81 SER A C 1
ATOM 623 O O . SER A 1 81 ? -11.266 13.086 30.031 1 98.19 81 SER A O 1
ATOM 625 N N . LYS A 1 82 ? -11.242 13.875 27.969 1 98.44 82 LYS A N 1
ATOM 626 C CA . LYS A 1 82 ? -9.789 13.867 27.859 1 98.44 82 LYS A CA 1
ATOM 627 C C . LYS A 1 82 ? -9.188 15.203 28.297 1 98.44 82 LYS A C 1
ATOM 629 O O . LYS A 1 82 ? -8.016 15.266 28.672 1 98.44 82 LYS A O 1
ATOM 634 N N . PHE A 1 83 ? -10.023 16.234 28.188 1 98.81 83 PHE A N 1
ATOM 635 C CA . PHE A 1 83 ? -9.531 17.578 28.484 1 98.81 83 PHE A CA 1
ATOM 636 C C . PHE A 1 83 ? -10.516 18.344 29.359 1 98.81 83 PHE A C 1
ATOM 638 O O . PHE A 1 83 ? -11.688 17.969 29.453 1 98.81 83 PHE A O 1
ATOM 645 N N . LYS A 1 84 ? -9.984 19.375 29.984 1 98.62 84 LYS A N 1
ATOM 646 C CA . LYS A 1 84 ? -10.789 20.297 30.797 1 98.62 84 LYS A CA 1
ATOM 647 C C . LYS A 1 84 ? -10.359 21.734 30.562 1 98.62 84 LYS A C 1
ATOM 649 O O . LYS A 1 84 ? -9.312 22 29.969 1 98.62 84 LYS A O 1
ATOM 654 N N . GLU A 1 85 ? -11.211 22.609 31.062 1 98.69 85 GLU A N 1
ATOM 655 C CA . GLU A 1 85 ? -10.883 24.031 31 1 98.69 85 GLU A CA 1
ATOM 656 C C . GLU A 1 85 ? -9.516 24.312 31.594 1 98.69 85 GLU A C 1
ATOM 658 O O . GLU A 1 85 ? -9.172 23.781 32.656 1 98.69 85 GLU A O 1
ATOM 663 N N . GLY A 1 86 ? -8.703 25.047 30.859 1 98.81 86 GLY A N 1
ATOM 664 C CA . GLY A 1 86 ? -7.379 25.422 31.359 1 98.81 86 GLY A CA 1
ATOM 665 C C . GLY A 1 86 ? -6.27 24.578 30.75 1 98.81 86 GLY A C 1
ATOM 666 O O . GLY A 1 86 ? -5.094 24.953 30.812 1 98.81 86 GLY A O 1
ATOM 667 N N . ASP A 1 87 ? -6.617 23.453 30.156 1 98.88 87 ASP A N 1
ATOM 668 C CA . ASP A 1 87 ? -5.605 22.609 29.516 1 98.88 87 ASP A CA 1
ATOM 669 C C . ASP A 1 87 ? -5.016 23.312 28.297 1 98.88 87 ASP A C 1
ATOM 671 O O . ASP A 1 87 ? -5.742 23.938 27.516 1 98.88 87 ASP A O 1
ATOM 675 N N . GLN A 1 88 ? -3.678 23.266 28.094 1 98.88 88 GLN A N 1
ATOM 676 C CA . GLN A 1 88 ? -3.004 23.766 26.891 1 98.88 88 GLN A CA 1
ATOM 677 C C . GLN A 1 88 ? -2.91 22.672 25.828 1 98.88 88 GLN A C 1
ATOM 679 O O . GLN A 1 88 ? -2.486 21.547 26.109 1 98.88 88 GLN A O 1
ATOM 684 N N . VAL A 1 89 ? -3.348 22.969 24.641 1 98.94 89 VAL A N 1
ATOM 685 C CA . VAL A 1 89 ? -3.531 21.938 23.625 1 98.94 89 VAL A CA 1
ATOM 686 C C . VAL A 1 89 ? -2.941 22.406 22.297 1 98.94 89 VAL A C 1
ATOM 688 O O . VAL A 1 89 ? -2.658 23.594 22.109 1 98.94 89 VAL A O 1
ATOM 691 N N . TYR A 1 90 ? -2.645 21.547 21.406 1 98.94 90 TYR A N 1
ATOM 692 C CA . TYR A 1 90 ? -2.285 21.812 20.016 1 98.94 90 TYR A CA 1
ATOM 693 C C . TYR A 1 90 ? -2.887 20.75 19.094 1 98.94 90 TYR A C 1
ATOM 695 O O . TYR A 1 90 ? -3.133 19.625 19.516 1 98.94 90 TYR A O 1
ATOM 703 N N . TYR A 1 91 ? -3.203 21.094 17.875 1 98.94 91 TYR A N 1
ATOM 704 C CA . TYR A 1 91 ? -3.91 20.188 16.984 1 98.94 91 TYR A CA 1
ATOM 705 C C . TYR A 1 91 ? -3.865 20.672 15.539 1 98.94 91 TYR A C 1
ATOM 707 O O . TYR A 1 91 ? -3.473 21.812 15.281 1 98.94 91 TYR A O 1
ATOM 715 N N . ALA A 1 92 ? -4.082 19.75 14.594 1 98.75 92 ALA A N 1
ATOM 716 C CA . ALA A 1 92 ? -4.445 20.047 13.211 1 98.75 92 ALA A CA 1
ATOM 717 C C . ALA A 1 92 ? -5.934 19.828 12.977 1 98.75 92 ALA A C 1
ATOM 719 O O . ALA A 1 92 ? -6.383 18.688 12.805 1 98.75 92 ALA A O 1
ATOM 720 N N . GLY A 1 93 ? -6.668 20.703 13.078 1 97.88 93 GLY A N 1
ATOM 721 C CA . GLY A 1 93 ? -8.117 20.766 13.086 1 97.88 93 GLY A CA 1
ATOM 722 C C . GLY A 1 93 ? -8.766 19.797 12.117 1 97.88 93 GLY A C 1
ATOM 723 O O . GLY A 1 93 ? -8.133 18.828 11.688 1 97.88 93 GLY A O 1
ATOM 724 N N . ASP A 1 94 ? -10.086 19.906 11.961 1 98.38 94 ASP A N 1
ATOM 725 C CA . ASP A 1 94 ? -10.953 19.172 11.047 1 98.38 94 ASP A CA 1
ATOM 726 C C . ASP A 1 94 ? -11.258 19.984 9.789 1 98.38 94 ASP A C 1
ATOM 728 O O . ASP A 1 94 ? -11.945 21.016 9.867 1 98.38 94 ASP A O 1
ATOM 732 N N . ILE A 1 95 ? -10.836 19.453 8.68 1 97.88 95 ILE A N 1
ATOM 733 C CA . ILE A 1 95 ? -10.891 20.203 7.434 1 97.88 95 ILE A CA 1
ATOM 734 C C . ILE A 1 95 ? -12.344 20.469 7.047 1 97.88 95 ILE A C 1
ATOM 736 O O . ILE A 1 95 ? -12.625 21.344 6.219 1 97.88 95 ILE A O 1
ATOM 740 N N . THR A 1 96 ? -13.312 19.75 7.629 1 97.62 96 THR A N 1
ATOM 741 C CA . THR A 1 96 ? -14.727 19.891 7.309 1 97.62 96 THR A CA 1
ATOM 742 C C . THR A 1 96 ? -15.391 20.906 8.234 1 97.62 96 THR A C 1
ATOM 744 O O . THR A 1 96 ? -16.594 21.141 8.133 1 97.62 96 THR A O 1
ATOM 747 N N . ARG A 1 97 ? -14.648 21.484 9.125 1 97.56 97 ARG A N 1
ATOM 748 C CA . ARG A 1 97 ? -15.156 22.469 10.07 1 97.56 97 ARG A CA 1
ATOM 749 C C . ARG A 1 97 ? -14.422 23.797 9.922 1 97.56 97 ARG A C 1
ATOM 751 O O . ARG A 1 97 ? -13.391 23.875 9.25 1 97.56 97 ARG A O 1
ATOM 758 N N . SER A 1 98 ? -14.969 24.828 10.586 1 97.75 98 SER A N 1
ATOM 759 C CA . SER A 1 98 ? -14.312 26.125 10.586 1 97.75 98 SER A CA 1
ATOM 760 C C . SER A 1 98 ? -12.898 26.031 11.133 1 97.75 98 SER A C 1
ATOM 762 O O . SER A 1 98 ? -12.648 25.328 12.109 1 97.75 98 SER A O 1
ATOM 764 N N . GLY A 1 99 ? -12.023 26.844 10.555 1 98.19 99 GLY A N 1
ATOM 765 C CA . GLY A 1 99 ? -10.602 26.703 10.82 1 98.19 99 GLY A CA 1
ATOM 766 C C . GLY A 1 99 ? -10.125 27.516 12 1 98.19 99 GLY A C 1
ATOM 767 O O . GLY A 1 99 ? -10.922 27.953 12.828 1 98.19 99 GLY A O 1
ATOM 768 N N . SER A 1 100 ? -8.805 27.656 12.055 1 98.69 100 SER A N 1
ATOM 769 C CA . SER A 1 100 ? -8.141 28.234 13.219 1 98.69 100 SER A CA 1
ATOM 770 C C . SER A 1 100 ? -7.82 29.703 13 1 98.69 100 SER A C 1
ATOM 772 O O . SER A 1 100 ? -7.32 30.375 13.906 1 98.69 100 SER A O 1
ATOM 774 N N . ASN A 1 101 ? -8.086 30.25 11.812 1 98.81 101 ASN A N 1
ATOM 775 C CA . ASN A 1 101 ? -7.891 31.672 11.609 1 98.81 101 ASN A CA 1
ATOM 776 C C . ASN A 1 101 ? -8.961 32.5 12.32 1 98.81 101 ASN A C 1
ATOM 778 O O . ASN A 1 101 ? -9.688 33.25 11.688 1 98.81 101 ASN A O 1
ATOM 782 N N . ALA A 1 102 ? -9.031 32.312 13.586 1 98.75 102 ALA A N 1
ATOM 783 C CA . ALA A 1 102 ? -10.008 32.938 14.469 1 98.75 102 ALA A CA 1
ATOM 784 C C . ALA A 1 102 ? -9.516 32.969 15.906 1 98.75 102 ALA A C 1
ATOM 786 O O . ALA A 1 102 ? -8.594 32.25 16.266 1 98.75 102 ALA A O 1
ATOM 787 N N . GLU A 1 103 ? -10.125 33.812 16.703 1 98.75 103 GLU A N 1
ATOM 788 C CA . GLU A 1 103 ? -9.727 33.906 18.109 1 98.75 103 GLU A CA 1
ATOM 789 C C . GLU A 1 103 ? -10.055 32.625 18.859 1 98.75 103 GLU A C 1
ATOM 791 O O . GLU A 1 103 ? -9.328 32.219 19.781 1 98.75 103 GLU A O 1
ATOM 796 N N . TYR A 1 104 ? -11.18 31.984 18.5 1 98.75 104 TYR A N 1
ATOM 797 C CA . TYR A 1 104 ? -11.633 30.734 19.109 1 98.75 104 TYR A CA 1
ATOM 798 C C . TYR A 1 104 ? -11.984 29.703 18.031 1 98.75 104 TYR A C 1
ATOM 800 O O . TYR A 1 104 ? -12.406 30.062 16.938 1 98.75 104 TYR A O 1
ATOM 808 N N . GLN A 1 105 ? -11.828 28.453 18.375 1 98.81 105 GLN A N 1
ATOM 809 C CA . GLN A 1 105 ? -12.172 27.375 17.453 1 98.81 105 GLN A CA 1
ATOM 810 C C . GLN A 1 105 ? -12.75 26.188 18.219 1 98.81 105 GLN A C 1
ATOM 812 O O . GLN A 1 105 ? -12.289 25.844 19.312 1 98.81 105 GLN A O 1
ATOM 817 N N . LEU A 1 106 ? -13.805 25.609 17.656 1 98.81 106 LEU A N 1
ATOM 818 C CA . LEU A 1 106 ? -14.289 24.312 18.141 1 98.81 106 LEU A CA 1
ATOM 819 C C . LEU A 1 106 ? -13.492 23.172 17.516 1 98.81 106 LEU A C 1
ATOM 821 O O . LEU A 1 106 ? -13.219 23.172 16.312 1 98.81 106 LEU A O 1
ATOM 825 N N . ILE A 1 107 ? -13.102 22.203 18.359 1 98.81 107 ILE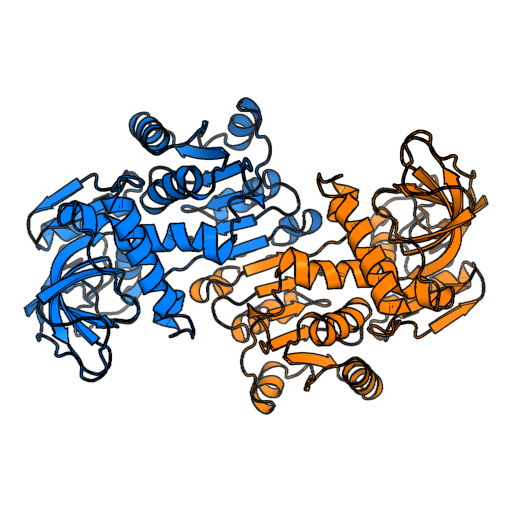 A N 1
ATOM 826 C CA . ILE A 1 107 ? -12.344 21.062 17.875 1 98.81 107 ILE A CA 1
ATOM 827 C C . ILE A 1 107 ? -12.719 19.812 18.672 1 98.81 107 ILE A C 1
ATOM 829 O O . ILE A 1 107 ? -12.938 19.891 19.875 1 98.81 107 ILE A O 1
ATOM 833 N N . ASP A 1 108 ? -12.891 18.703 17.969 1 98.81 108 ASP A N 1
ATOM 834 C CA . ASP A 1 108 ? -13.164 17.422 18.609 1 98.81 108 ASP A CA 1
ATOM 835 C C . ASP A 1 108 ? -11.984 16.969 19.469 1 98.81 108 ASP A C 1
ATOM 837 O O . ASP A 1 108 ? -10.859 16.875 18.984 1 98.81 108 ASP A O 1
ATOM 841 N N . GLU A 1 109 ? -12.211 16.641 20.75 1 98.88 109 GLU A N 1
ATOM 842 C CA . GLU A 1 109 ? -11.133 16.312 21.672 1 98.88 109 GLU A CA 1
ATOM 843 C C . GLU A 1 109 ? -10.367 15.078 21.203 1 98.88 109 GLU A C 1
ATOM 845 O O . GLU A 1 109 ? -9.211 14.891 21.578 1 98.88 109 GLU A O 1
ATOM 850 N N . ARG A 1 110 ? -10.953 14.211 20.438 1 98.69 110 ARG A N 1
ATOM 851 C CA . ARG A 1 110 ? -10.359 12.953 20 1 98.69 110 ARG A CA 1
ATOM 852 C C . ARG A 1 110 ? -9.227 13.195 19 1 98.69 110 ARG A C 1
ATOM 854 O O . ARG A 1 110 ? -8.414 12.297 18.75 1 98.69 110 ARG A O 1
ATOM 861 N N . ILE A 1 111 ? -9.078 14.422 18.422 1 98.94 111 ILE A N 1
ATOM 862 C CA . ILE A 1 111 ? -8 14.695 17.484 1 98.94 111 ILE A CA 1
ATOM 863 C C . ILE A 1 111 ? -7.117 15.82 18.031 1 98.94 111 ILE A C 1
ATOM 865 O O . ILE A 1 111 ? -6.496 16.562 17.25 1 98.94 111 ILE A O 1
ATOM 869 N N . VAL A 1 112 ? -7.047 15.969 19.297 1 98.94 112 VAL A N 1
ATOM 870 C CA . VAL A 1 112 ? -6.301 17.031 19.984 1 98.94 112 VAL A CA 1
ATOM 871 C C . VAL A 1 112 ? -5.211 16.406 20.859 1 98.94 112 VAL A C 1
ATOM 873 O O . VAL A 1 112 ? -5.418 15.359 21.469 1 98.94 112 VAL A O 1
ATOM 876 N N . GLY A 1 113 ? -4.02 17 20.875 1 98.94 113 GLY A N 1
ATOM 877 C CA . GLY A 1 113 ? -2.957 16.609 21.781 1 98.94 113 GLY A CA 1
ATOM 878 C C . GLY A 1 113 ? -2.695 17.625 22.875 1 98.94 113 GLY A C 1
ATOM 879 O O . GLY A 1 113 ? -3.107 18.781 22.766 1 98.94 113 GLY A O 1
ATOM 880 N N . HIS A 1 114 ? -2.062 17.156 23.906 1 98.88 114 HIS A N 1
ATOM 881 C CA . HIS A 1 114 ? -1.536 18.078 24.906 1 98.88 114 HIS A CA 1
ATOM 882 C C . HIS A 1 114 ? -0.326 18.844 24.359 1 98.88 114 HIS A C 1
ATOM 884 O O . HIS A 1 114 ? 0.534 18.25 23.703 1 98.88 114 HIS A O 1
ATOM 890 N N . LYS A 1 115 ? -0.315 20.062 24.625 1 98.75 115 LYS A N 1
ATOM 891 C CA . LYS A 1 115 ? 0.804 20.891 24.188 1 98.75 115 LYS A CA 1
ATOM 892 C C . LYS A 1 115 ? 2.115 20.422 24.797 1 98.75 115 LYS A C 1
ATOM 894 O O . LYS A 1 115 ? 2.178 20.125 26 1 98.75 115 LYS A O 1
ATOM 899 N N . PRO A 1 116 ? 3.217 20.312 23.953 1 98.69 116 PRO A N 1
ATOM 900 C CA . PRO A 1 116 ? 4.531 20.094 24.562 1 98.69 116 PRO A CA 1
ATOM 901 C C . PRO A 1 116 ? 4.855 21.141 25.625 1 98.69 116 PRO A C 1
ATOM 903 O O . PRO A 1 116 ? 4.535 22.312 25.469 1 98.69 116 PRO A O 1
ATOM 906 N N . ILE A 1 117 ? 5.582 20.781 26.625 1 97.69 117 ILE A N 1
ATOM 907 C CA . ILE A 1 117 ? 5.742 21.641 27.797 1 97.69 117 ILE A CA 1
ATOM 908 C C . ILE A 1 117 ? 7.02 22.469 27.656 1 97.69 117 ILE A C 1
ATOM 910 O O . ILE A 1 117 ? 7.125 23.562 28.219 1 97.69 117 ILE A O 1
ATOM 914 N N . ASN A 1 118 ? 7.984 22.016 26.922 1 97.44 118 ASN A N 1
ATOM 915 C CA . ASN A 1 118 ? 9.297 22.641 26.922 1 97.44 118 ASN A CA 1
ATOM 916 C C . ASN A 1 118 ? 9.492 23.516 25.688 1 97.44 118 ASN A C 1
ATOM 918 O O . ASN A 1 118 ? 10.586 24.062 25.469 1 97.44 118 ASN A O 1
ATOM 922 N N . LEU A 1 119 ? 8.484 23.688 24.859 1 98.38 119 LEU A N 1
ATOM 923 C CA . LEU A 1 119 ? 8.586 24.516 23.656 1 98.38 119 LEU A CA 1
ATOM 924 C C . LEU A 1 119 ? 7.77 25.781 23.797 1 98.38 119 LEU A C 1
ATOM 926 O O . LEU A 1 119 ? 6.754 25.812 24.484 1 98.38 119 LEU A O 1
ATOM 930 N N . SER A 1 120 ? 8.266 26.797 23.125 1 98.62 120 SER A N 1
ATOM 931 C CA . SER A 1 120 ? 7.496 28.031 23.047 1 98.62 120 SER A CA 1
ATOM 932 C C . SER A 1 120 ? 6.227 27.844 22.234 1 98.62 120 SER A C 1
ATOM 934 O O . SER A 1 120 ? 6.105 26.875 21.484 1 98.62 120 SER A O 1
ATOM 936 N N . VAL A 1 121 ? 5.324 28.75 22.422 1 98.75 121 VAL A N 1
ATOM 937 C CA . VAL A 1 121 ? 4.035 28.703 21.734 1 98.75 121 VAL A CA 1
ATOM 938 C C . VAL A 1 121 ? 4.246 28.641 20.234 1 98.75 121 VAL A C 1
ATOM 940 O O . VAL A 1 121 ? 3.701 27.766 19.547 1 98.75 121 VAL A O 1
ATOM 943 N N . PRO A 1 122 ? 5.121 29.516 19.656 1 98.75 122 PRO A N 1
ATOM 944 C CA . PRO A 1 122 ? 5.316 29.438 18.203 1 98.75 122 PRO A CA 1
ATOM 945 C C . PRO A 1 122 ? 5.965 28.125 17.766 1 98.75 122 PRO A C 1
ATOM 947 O O . PRO A 1 122 ? 5.617 27.578 16.719 1 98.75 122 PRO A O 1
ATOM 950 N N . GLU A 1 123 ? 6.883 27.609 18.562 1 98.88 123 GLU A N 1
ATOM 951 C CA . GLU A 1 123 ? 7.52 26.344 18.234 1 98.88 123 GLU A CA 1
ATOM 952 C C . GLU A 1 123 ? 6.496 25.219 18.172 1 98.88 123 GLU A C 1
ATOM 954 O O . GLU A 1 123 ? 6.582 24.344 17.297 1 98.88 123 GLU A O 1
ATOM 959 N N . VAL A 1 124 ? 5.516 25.234 19.047 1 98.88 124 VAL A N 1
ATOM 960 C CA . VAL A 1 124 ? 4.5 24.188 19.109 1 98.88 124 VAL A CA 1
ATOM 961 C C . VAL A 1 124 ? 3.543 24.328 17.922 1 98.88 124 VAL A C 1
ATOM 963 O O . VAL A 1 124 ? 3.166 23.328 17.297 1 98.88 124 VAL A O 1
ATOM 966 N N . ALA A 1 125 ? 3.178 25.562 17.578 1 98.88 125 ALA A N 1
ATOM 967 C CA . ALA A 1 125 ? 2.203 25.828 16.516 1 98.88 125 ALA A CA 1
ATOM 968 C C . ALA A 1 125 ? 2.705 25.312 15.18 1 98.88 125 ALA A C 1
ATOM 970 O O . ALA A 1 125 ? 1.909 24.984 14.289 1 98.88 125 ALA A O 1
ATOM 971 N N . ALA A 1 126 ? 4.004 25.172 15.062 1 98.81 126 ALA A N 1
ATOM 972 C CA . ALA A 1 126 ? 4.633 24.781 13.797 1 98.81 126 ALA A CA 1
ATOM 973 C C . ALA A 1 126 ? 4.484 23.281 13.555 1 98.81 126 ALA A C 1
ATOM 975 O O . ALA A 1 126 ? 4.77 22.797 12.461 1 98.81 126 ALA A O 1
ATOM 976 N N . MET A 1 127 ? 3.938 22.5 14.469 1 98.88 127 MET A N 1
ATOM 977 C CA . MET A 1 127 ? 4.23 21.078 14.484 1 98.88 127 MET A CA 1
ATOM 978 C C . MET A 1 127 ? 3.012 20.266 14.055 1 98.88 127 MET A C 1
ATOM 980 O O . MET A 1 127 ? 3.146 19.25 13.367 1 98.88 127 MET A O 1
ATOM 984 N N . PRO A 1 128 ? 1.786 20.609 14.336 1 98.81 128 PRO A N 1
ATOM 985 C CA . PRO A 1 128 ? 0.684 19.641 14.359 1 98.81 128 PRO A CA 1
ATOM 986 C C . PRO A 1 128 ? 0.488 18.938 13.023 1 98.81 128 PRO A C 1
ATOM 988 O O . PRO A 1 128 ? 0.741 17.734 12.914 1 98.81 128 PRO A O 1
ATOM 991 N N . LEU A 1 129 ? 0.142 19.672 11.977 1 98.81 129 LEU A N 1
ATOM 992 C CA . LEU A 1 129 ? -0.243 19.047 10.711 1 98.81 129 LEU A CA 1
ATOM 993 C C . LEU A 1 129 ? 0.912 18.234 10.133 1 98.81 129 LEU A C 1
ATOM 995 O O . LEU A 1 129 ? 0.725 17.094 9.727 1 98.81 129 LEU A O 1
ATOM 999 N N . THR A 1 130 ? 2.105 18.781 10.086 1 98.75 130 THR A N 1
ATOM 1000 C CA . THR A 1 130 ? 3.244 18.125 9.461 1 98.75 130 THR A CA 1
ATOM 1001 C C . THR A 1 130 ? 3.684 16.906 10.273 1 98.75 130 THR A C 1
ATOM 1003 O O . THR A 1 130 ? 4.098 15.891 9.711 1 98.75 130 THR A O 1
ATOM 1006 N N . SER A 1 131 ? 3.553 16.984 11.617 1 98.88 131 SER A N 1
ATOM 1007 C CA . SER A 1 131 ? 3.863 15.844 12.477 1 98.88 131 SER A CA 1
ATOM 1008 C C . SER A 1 131 ? 2.943 14.664 12.18 1 98.88 131 SER A C 1
ATOM 1010 O O . SER A 1 131 ? 3.406 13.531 12.031 1 98.88 131 SER A O 1
ATOM 1012 N N . LEU A 1 132 ? 1.688 14.969 12.133 1 98.88 132 LEU A N 1
ATOM 1013 C CA . LEU A 1 132 ? 0.71 13.914 11.859 1 98.88 132 LEU A CA 1
ATOM 1014 C C . LEU A 1 132 ? 0.963 13.281 10.5 1 98.88 132 LEU A C 1
ATOM 1016 O O . LEU A 1 132 ? 0.968 12.047 10.375 1 98.88 132 LEU A O 1
ATOM 1020 N N . THR A 1 133 ? 1.19 14.086 9.484 1 98.88 133 THR A N 1
ATOM 1021 C CA . THR A 1 133 ? 1.379 13.609 8.117 1 98.88 133 THR A CA 1
ATOM 1022 C C . THR A 1 133 ? 2.607 12.711 8.016 1 98.88 133 THR A C 1
ATOM 1024 O O . THR A 1 133 ? 2.531 11.609 7.477 1 98.88 133 THR A O 1
ATOM 1027 N N . ALA A 1 134 ? 3.719 13.148 8.555 1 98.94 134 ALA A N 1
ATOM 1028 C CA . ALA A 1 134 ? 4.953 12.375 8.5 1 98.94 134 ALA A CA 1
ATOM 1029 C C . ALA A 1 134 ? 4.828 11.078 9.305 1 98.94 134 ALA A C 1
ATOM 1031 O O . ALA A 1 134 ? 5.238 10.016 8.844 1 98.94 134 ALA A O 1
ATOM 1032 N N . TYR A 1 135 ? 4.262 11.227 10.516 1 98.94 135 TYR A N 1
ATOM 1033 C CA . TYR A 1 135 ? 4.105 10.07 11.398 1 98.94 135 TYR A CA 1
ATOM 1034 C C . TYR A 1 135 ? 3.229 9.008 10.758 1 98.94 135 TYR A C 1
ATOM 1036 O O . TYR A 1 135 ? 3.592 7.828 10.727 1 98.94 135 TYR A O 1
ATOM 1044 N N . GLU A 1 136 ? 2.119 9.406 10.258 1 98.88 136 GLU A N 1
ATOM 1045 C CA . GLU A 1 136 ? 1.2 8.453 9.641 1 98.88 136 GLU A CA 1
ATOM 1046 C C . GLU A 1 136 ? 1.808 7.836 8.383 1 98.88 136 GLU A C 1
ATOM 1048 O O . GLU A 1 136 ? 1.594 6.652 8.102 1 98.88 136 GLU A O 1
ATOM 1053 N N . ALA A 1 137 ? 2.518 8.625 7.574 1 98.88 137 ALA A N 1
ATOM 1054 C CA . ALA A 1 137 ? 3.178 8.086 6.383 1 98.88 137 ALA A CA 1
ATOM 1055 C C . ALA A 1 137 ? 4.102 6.93 6.746 1 98.88 137 ALA A C 1
ATOM 1057 O O . ALA A 1 137 ? 4.051 5.867 6.125 1 98.88 137 ALA A O 1
ATOM 1058 N N . LEU A 1 138 ? 4.898 7.098 7.793 1 98.88 138 LEU A N 1
ATOM 1059 C CA . LEU A 1 138 ? 5.926 6.125 8.148 1 98.88 138 LEU A CA 1
ATOM 1060 C C . LEU A 1 138 ? 5.316 4.941 8.891 1 98.88 138 LEU A C 1
ATOM 1062 O O . LEU A 1 138 ? 5.633 3.787 8.586 1 98.88 138 LEU A O 1
ATOM 1066 N N . PHE A 1 139 ? 4.371 5.219 9.789 1 98.44 139 PHE A N 1
ATOM 1067 C CA . PHE A 1 139 ? 4.012 4.172 10.742 1 98.44 139 PHE A CA 1
ATOM 1068 C C . PHE A 1 139 ? 2.633 3.605 10.43 1 98.44 139 PHE A C 1
ATOM 1070 O O . PHE A 1 139 ? 2.322 2.473 10.805 1 98.44 139 PHE A O 1
ATOM 1077 N N . ASP A 1 140 ? 1.768 4.391 9.836 1 97.88 140 ASP A N 1
ATOM 1078 C CA . ASP A 1 140 ? 0.428 3.883 9.562 1 97.88 140 ASP A CA 1
ATOM 1079 C C . ASP A 1 140 ? 0.304 3.43 8.109 1 97.88 140 ASP A C 1
ATOM 1081 O O . ASP A 1 140 ? -0.47 2.521 7.801 1 97.88 140 ASP A O 1
ATOM 1085 N N . ARG A 1 141 ? 1.069 4.062 7.172 1 98.56 141 ARG A N 1
ATOM 1086 C CA . ARG A 1 141 ? 1.028 3.691 5.762 1 98.56 141 ARG A CA 1
ATOM 1087 C C . ARG A 1 141 ? 2.082 2.639 5.441 1 98.56 141 ARG A C 1
ATOM 1089 O O . ARG A 1 141 ? 1.755 1.47 5.223 1 98.56 141 ARG A O 1
ATOM 1096 N N . ILE A 1 142 ? 3.354 2.998 5.617 1 98.56 142 ILE A N 1
ATOM 1097 C CA . ILE A 1 142 ? 4.418 2.039 5.336 1 98.56 142 ILE A CA 1
ATOM 1098 C C . ILE A 1 142 ? 4.469 0.987 6.441 1 98.56 142 ILE A C 1
ATOM 1100 O O . ILE A 1 142 ? 4.812 -0.17 6.188 1 98.56 142 ILE A O 1
ATOM 1104 N N . ARG A 1 143 ? 4.145 1.401 7.707 1 97.62 143 ARG A N 1
ATOM 1105 C CA . ARG A 1 143 ? 4.188 0.55 8.891 1 97.62 143 ARG A CA 1
ATOM 1106 C C . ARG A 1 143 ? 5.605 0.075 9.172 1 97.62 143 ARG A C 1
ATOM 1108 O O . ARG A 1 143 ? 5.844 -1.123 9.344 1 97.62 143 ARG A O 1
ATOM 1115 N N . ILE A 1 144 ? 6.469 1.035 9.242 1 98.12 144 ILE A N 1
ATOM 1116 C CA . ILE A 1 144 ? 7.875 0.755 9.523 1 98.12 144 ILE A CA 1
ATOM 1117 C C . ILE A 1 144 ? 8 0.028 10.859 1 98.12 144 ILE A C 1
ATOM 1119 O O . ILE A 1 144 ? 7.395 0.432 11.852 1 98.12 144 ILE A O 1
ATOM 1123 N N . ASP A 1 145 ? 8.711 -0.994 10.828 1 95.19 145 ASP A N 1
ATOM 1124 C CA . ASP A 1 145 ? 9.172 -1.699 12.016 1 95.19 145 ASP A CA 1
ATOM 1125 C C . ASP A 1 145 ? 10.633 -1.372 12.32 1 95.19 145 ASP A C 1
ATOM 1127 O O . ASP A 1 145 ? 11.531 -1.771 11.578 1 95.19 145 ASP A O 1
ATOM 1131 N N . PRO A 1 146 ? 10.844 -0.705 13.367 1 94.19 146 PRO A N 1
ATOM 1132 C CA . PRO A 1 146 ? 12.203 -0.223 13.641 1 94.19 146 PRO A CA 1
ATOM 1133 C C . PRO A 1 146 ? 13.227 -1.354 13.727 1 94.19 146 PRO A C 1
ATOM 1135 O O . PRO A 1 146 ? 14.414 -1.135 13.492 1 94.19 146 PRO A O 1
ATOM 1138 N N . GLU A 1 147 ? 12.836 -2.518 14.117 1 94.75 147 GLU A N 1
ATOM 1139 C CA . GLU A 1 147 ? 13.742 -3.656 14.188 1 94.75 147 GLU A CA 1
ATOM 1140 C C . GLU A 1 147 ? 13.914 -4.305 12.812 1 94.75 147 GLU A C 1
ATOM 1142 O O . GLU A 1 147 ? 15.039 -4.457 12.328 1 94.75 147 GLU A O 1
ATOM 1147 N N . LYS A 1 148 ? 12.875 -4.566 12.133 1 93.31 148 LYS A N 1
ATOM 1148 C CA . LYS A 1 148 ? 12.906 -5.316 10.875 1 93.31 148 LYS A CA 1
ATOM 1149 C C . LYS A 1 148 ? 13.391 -4.438 9.727 1 93.31 148 LYS A C 1
ATOM 1151 O O . LYS A 1 148 ? 14 -4.934 8.773 1 93.31 148 LYS A O 1
ATOM 1156 N N . ASP A 1 149 ? 13.148 -3.146 9.82 1 97.06 149 ASP A N 1
ATOM 1157 C CA . ASP A 1 149 ? 13.43 -2.254 8.695 1 97.06 149 ASP A CA 1
ATOM 1158 C C . ASP A 1 149 ? 14.695 -1.437 8.953 1 97.06 149 ASP A C 1
ATOM 1160 O O . ASP A 1 149 ? 15.055 -0.569 8.156 1 97.06 149 ASP A O 1
ATOM 1164 N N . SER A 1 150 ? 15.359 -1.723 10.078 1 97.75 150 SER A N 1
ATOM 1165 C CA . SER A 1 150 ? 16.562 -0.972 10.43 1 97.75 150 SER A CA 1
ATOM 1166 C C . SER A 1 150 ? 17.578 -0.983 9.289 1 97.75 150 SER A C 1
ATOM 1168 O O . SER A 1 150 ? 17.812 -2.025 8.672 1 97.75 150 SER A O 1
ATOM 1170 N N . GLY A 1 151 ? 18.062 0.188 8.961 1 98 151 GLY A N 1
ATOM 1171 C CA . GLY A 1 151 ? 19.109 0.306 7.957 1 98 151 GLY A CA 1
ATOM 1172 C C . GLY A 1 151 ? 18.578 0.451 6.547 1 98 151 GLY A C 1
ATOM 1173 O O . GLY A 1 151 ? 19.297 0.854 5.637 1 98 151 GLY A O 1
ATOM 1174 N N . LYS A 1 152 ? 17.312 0.142 6.238 1 98.5 152 LYS A N 1
ATOM 1175 C CA . LYS A 1 152 ? 16.734 0.321 4.91 1 98.5 152 LYS A CA 1
ATOM 1176 C C . LYS A 1 152 ? 16.719 1.794 4.516 1 98.5 152 LYS A C 1
ATOM 1178 O O . LYS A 1 152 ? 16.734 2.676 5.375 1 98.5 152 LYS A O 1
ATOM 1183 N N . SER A 1 153 ? 16.656 2.018 3.256 1 98.81 153 SER A N 1
ATOM 1184 C CA . SER A 1 153 ? 16.781 3.383 2.754 1 98.81 153 SER A CA 1
ATOM 1185 C C . SER A 1 153 ? 15.398 3.99 2.492 1 98.81 153 SER A C 1
ATOM 1187 O O . SER A 1 153 ? 14.484 3.295 2.053 1 98.81 153 SER A O 1
ATOM 1189 N N . VAL A 1 154 ? 15.273 5.285 2.783 1 98.94 154 VAL A N 1
ATOM 1190 C CA . VAL A 1 154 ? 14.07 6.059 2.465 1 98.94 154 VAL A CA 1
ATOM 1191 C C . VAL A 1 154 ? 14.461 7.352 1.759 1 98.94 154 VAL A C 1
ATOM 1193 O O . VAL A 1 154 ? 15.359 8.07 2.213 1 98.94 154 VAL A O 1
ATOM 1196 N N . LEU A 1 155 ? 13.898 7.551 0.605 1 98.94 155 LEU A N 1
ATOM 1197 C CA . LEU A 1 155 ? 14.039 8.812 -0.115 1 98.94 155 LEU A CA 1
ATOM 1198 C C . LEU A 1 155 ? 12.898 9.766 0.227 1 98.94 155 LEU A C 1
ATOM 1200 O O . LEU A 1 155 ? 11.727 9.422 0.054 1 98.94 155 LEU A O 1
ATOM 1204 N N . ILE A 1 156 ? 13.227 10.859 0.746 1 98.88 156 ILE A N 1
ATOM 1205 C CA . ILE A 1 156 ? 12.258 11.898 1.091 1 98.88 156 ILE A CA 1
ATOM 1206 C C . ILE A 1 156 ? 12.367 13.055 0.106 1 98.88 156 ILE A C 1
ATOM 1208 O O . ILE A 1 156 ? 13.336 13.828 0.151 1 98.88 156 ILE A O 1
ATOM 1212 N N . ILE A 1 157 ? 11.383 13.172 -0.758 1 98.19 157 ILE A N 1
ATOM 1213 C CA . ILE A 1 157 ? 11.367 14.242 -1.751 1 98.19 157 ILE A CA 1
ATOM 1214 C C . ILE A 1 157 ? 10.734 15.492 -1.149 1 98.19 157 ILE A C 1
ATOM 1216 O O . ILE A 1 157 ? 9.625 15.445 -0.617 1 98.19 157 ILE A O 1
ATOM 1220 N N . ALA A 1 158 ? 11.383 16.641 -1.3 1 96.31 158 ALA A N 1
ATOM 1221 C CA . ALA A 1 158 ? 11.07 17.891 -0.623 1 96.31 158 ALA A CA 1
ATOM 1222 C C . ALA A 1 158 ? 11.398 17.812 0.865 1 96.31 158 ALA A C 1
ATOM 1224 O O . ALA A 1 158 ? 10.547 18.094 1.712 1 96.31 158 ALA A O 1
ATOM 1225 N N . GLY A 1 159 ? 12.656 17.516 1.117 1 96.88 159 GLY A N 1
ATOM 1226 C CA . GLY A 1 159 ? 13.102 17.234 2.471 1 96.88 159 GLY A CA 1
ATOM 1227 C C . GLY A 1 159 ? 13.055 18.453 3.381 1 96.88 159 GLY A C 1
ATOM 1228 O O . GLY A 1 159 ? 12.859 18.312 4.59 1 96.88 159 GLY A O 1
ATOM 1229 N N . ALA A 1 160 ? 13.172 19.594 2.82 1 97.25 160 ALA A N 1
ATOM 1230 C CA . ALA A 1 160 ? 13.32 20.781 3.643 1 97.25 160 ALA A CA 1
ATOM 1231 C C . ALA A 1 160 ? 11.961 21.406 3.963 1 97.25 160 ALA A C 1
ATOM 1233 O O . ALA A 1 160 ? 11.875 22.359 4.746 1 97.25 160 ALA A O 1
ATOM 1234 N N . GLY A 1 161 ? 10.914 20.891 3.357 1 96.88 161 GLY A N 1
ATOM 1235 C CA . GLY A 1 161 ? 9.586 21.391 3.658 1 96.88 161 GLY A CA 1
ATOM 1236 C C . GLY A 1 161 ? 9.102 21 5.039 1 96.88 161 GLY A C 1
ATOM 1237 O O . GLY A 1 161 ? 9.836 20.391 5.812 1 96.88 161 GLY A O 1
ATOM 1238 N N . GLY A 1 162 ? 7.902 21.391 5.348 1 97.38 162 GLY A N 1
ATOM 1239 C CA . GLY A 1 162 ? 7.34 21.094 6.656 1 97.38 162 GLY A CA 1
ATOM 1240 C C . GLY A 1 162 ? 7.262 19.609 6.949 1 97.38 162 GLY A C 1
ATOM 1241 O O . GLY A 1 162 ? 7.84 19.141 7.93 1 97.38 162 GLY A O 1
ATOM 1242 N N . VAL A 1 163 ? 6.621 18.859 6.074 1 98.5 163 VAL A N 1
ATOM 1243 C CA . VAL A 1 163 ? 6.434 17.438 6.285 1 98.5 163 VAL A CA 1
ATOM 1244 C C . VAL A 1 163 ? 7.773 16.719 6.156 1 98.5 163 VAL A C 1
ATOM 1246 O O . VAL A 1 163 ? 8.102 15.844 6.969 1 98.5 163 VAL A O 1
ATOM 1249 N N . GLY A 1 164 ? 8.555 17.109 5.121 1 98.62 164 GLY A N 1
ATOM 1250 C CA . GLY A 1 164 ? 9.852 16.5 4.922 1 98.62 164 GLY A CA 1
ATOM 1251 C C . GLY A 1 164 ? 10.773 16.641 6.121 1 98.62 164 GLY A C 1
ATOM 1252 O O . GLY A 1 164 ? 11.469 15.688 6.492 1 98.62 164 GLY A O 1
ATOM 1253 N N . SER A 1 165 ? 10.758 17.766 6.766 1 98.81 165 SER A N 1
ATOM 1254 C CA . SER A 1 165 ? 11.594 18.047 7.93 1 98.81 165 SER A CA 1
ATOM 1255 C C . SER A 1 165 ? 11.281 17.094 9.078 1 98.81 165 SER A C 1
ATOM 1257 O O . SER A 1 165 ? 12.195 16.578 9.719 1 98.81 165 SER A O 1
ATOM 1259 N N . ILE A 1 166 ? 10.023 16.891 9.289 1 98.88 166 ILE A N 1
ATOM 1260 C CA . ILE A 1 166 ? 9.625 15.984 10.367 1 98.88 166 ILE A CA 1
ATOM 1261 C C . ILE A 1 166 ? 9.938 14.539 9.977 1 98.88 166 ILE A C 1
ATOM 1263 O O . ILE A 1 166 ? 10.414 13.758 10.797 1 98.88 166 ILE A O 1
ATOM 1267 N N . ALA A 1 167 ? 9.688 14.18 8.727 1 98.94 167 ALA A N 1
ATOM 1268 C CA . ALA A 1 167 ? 9.914 12.82 8.242 1 98.94 167 ALA A CA 1
ATOM 1269 C C . ALA A 1 167 ? 11.383 12.422 8.391 1 98.94 167 ALA A C 1
ATOM 1271 O O . ALA A 1 167 ? 11.688 11.281 8.758 1 98.94 167 ALA A O 1
ATOM 1272 N N . ILE A 1 168 ? 12.297 13.352 8.094 1 98.94 168 ILE A N 1
ATOM 1273 C CA . ILE A 1 168 ? 13.727 13.086 8.242 1 98.94 168 ILE A CA 1
ATOM 1274 C C . ILE A 1 168 ? 14.031 12.688 9.68 1 98.94 168 ILE A C 1
ATOM 1276 O O . ILE A 1 168 ? 14.672 11.664 9.93 1 98.94 168 ILE A O 1
ATOM 1280 N N . GLN A 1 169 ? 13.516 13.461 10.57 1 98.94 169 GLN A N 1
ATOM 1281 C CA . GLN A 1 169 ? 13.82 13.211 11.977 1 98.94 169 GLN A CA 1
ATOM 1282 C C . GLN A 1 169 ? 13.234 11.875 12.438 1 98.94 169 GLN A C 1
ATOM 1284 O O . GLN A 1 169 ? 13.922 11.086 13.086 1 98.94 169 GLN A O 1
ATOM 1289 N N . LEU A 1 170 ? 11.961 11.617 12.148 1 98.94 170 LEU A N 1
ATOM 1290 C CA . LEU A 1 170 ? 11.305 10.383 12.555 1 98.94 170 LEU A CA 1
ATOM 1291 C C . LEU A 1 170 ? 12.016 9.164 11.961 1 98.94 170 LEU A C 1
ATOM 1293 O O . LEU A 1 170 ? 12.266 8.188 12.664 1 98.94 170 LEU A O 1
ATOM 1297 N N . ALA A 1 171 ? 12.32 9.219 10.648 1 98.88 171 ALA A N 1
ATOM 1298 C CA . ALA A 1 171 ? 12.969 8.109 9.953 1 98.88 171 ALA A CA 1
ATOM 1299 C C . ALA A 1 171 ? 14.328 7.793 10.57 1 98.88 171 ALA A C 1
ATOM 1301 O O . ALA A 1 171 ? 14.703 6.625 10.711 1 98.88 171 ALA A O 1
ATOM 1302 N N . LYS A 1 172 ? 15.023 8.875 10.945 1 98.75 172 LYS A N 1
ATOM 1303 C CA . LYS A 1 172 ? 16.359 8.711 11.5 1 98.75 172 LYS A CA 1
ATOM 1304 C C . LYS A 1 172 ? 16.297 8.25 12.953 1 98.75 172 LYS A C 1
ATOM 1306 O O . LYS A 1 172 ? 16.922 7.254 13.32 1 98.75 172 LYS A O 1
ATOM 1311 N N . LYS A 1 173 ? 15.531 8.898 13.766 1 98.5 173 LYS A N 1
ATOM 1312 C CA . LYS A 1 173 ? 15.617 8.75 15.211 1 98.5 173 LYS A CA 1
ATOM 1313 C C . LYS A 1 173 ? 14.773 7.582 15.703 1 98.5 173 LYS A C 1
ATOM 1315 O O . LYS A 1 173 ? 15.109 6.934 16.688 1 98.5 173 LYS A O 1
ATOM 1320 N N . LEU A 1 174 ? 13.633 7.375 15.039 1 98.38 174 LEU A N 1
ATOM 1321 C CA . LEU A 1 174 ? 12.727 6.348 15.539 1 98.38 174 LEU A CA 1
ATOM 1322 C C . LEU A 1 174 ? 12.82 5.082 14.695 1 98.38 174 LEU A C 1
ATOM 1324 O O . LEU A 1 174 ? 12.547 3.982 15.188 1 98.38 174 LEU A O 1
ATOM 1328 N N . CYS A 1 175 ? 13.172 5.211 13.422 1 98.06 175 CYS A N 1
ATOM 1329 C CA . CYS A 1 175 ? 13.102 4.062 12.523 1 98.06 175 CYS A CA 1
ATOM 1330 C C . CYS A 1 175 ? 14.492 3.531 12.203 1 98.06 175 CYS A C 1
ATOM 1332 O O . CYS A 1 175 ? 14.633 2.42 11.688 1 98.06 175 CYS A O 1
ATOM 1334 N N . ASN A 1 176 ? 15.562 4.336 12.5 1 97.94 176 ASN A N 1
ATOM 1335 C CA . ASN A 1 176 ? 16.938 3.973 12.195 1 97.94 176 ASN A CA 1
ATOM 1336 C C . ASN A 1 176 ? 17.109 3.619 10.719 1 97.94 176 ASN A C 1
ATOM 1338 O O . ASN A 1 176 ? 17.75 2.611 10.391 1 97.94 176 ASN A O 1
ATOM 1342 N N . LEU A 1 177 ? 16.531 4.359 9.844 1 98.81 177 LEU A N 1
ATOM 1343 C CA . LEU A 1 177 ? 16.656 4.184 8.406 1 98.81 177 LEU A CA 1
ATOM 1344 C C . LEU A 1 177 ? 17.859 4.957 7.859 1 98.81 177 LEU A C 1
ATOM 1346 O O . LEU A 1 177 ? 18.375 5.848 8.531 1 98.81 177 LEU A O 1
ATOM 1350 N N . THR A 1 178 ? 18.375 4.574 6.711 1 98.88 178 THR A N 1
ATOM 1351 C CA . THR A 1 178 ? 19.219 5.434 5.902 1 98.88 178 THR A CA 1
ATOM 1352 C C . THR A 1 178 ? 18.391 6.496 5.18 1 98.88 178 THR A C 1
ATOM 1354 O O . THR A 1 178 ? 17.656 6.184 4.25 1 98.88 178 THR A O 1
ATOM 1357 N N . VAL A 1 179 ? 18.578 7.734 5.609 1 98.94 179 VAL A N 1
ATOM 1358 C CA . VAL A 1 179 ? 17.672 8.797 5.168 1 98.94 179 VAL A CA 1
ATOM 1359 C C . VAL A 1 179 ? 18.344 9.602 4.047 1 98.94 179 VAL A C 1
ATOM 1361 O O . VAL A 1 179 ? 19.406 10.188 4.246 1 98.94 179 VAL A O 1
ATOM 1364 N N . ILE A 1 180 ? 17.703 9.617 2.9 1 98.94 180 ILE A N 1
ATOM 1365 C CA . ILE A 1 180 ? 18.109 10.406 1.743 1 98.94 180 ILE A CA 1
ATOM 1366 C C . ILE A 1 180 ? 17.078 11.484 1.454 1 98.94 180 ILE A C 1
ATOM 1368 O O . ILE A 1 180 ? 15.914 11.172 1.165 1 98.94 180 ILE A O 1
ATOM 1372 N N . ALA A 1 181 ? 17.438 12.75 1.541 1 98.75 181 ALA A N 1
ATOM 1373 C CA . ALA A 1 181 ? 16.516 13.859 1.294 1 98.75 181 ALA A CA 1
ATOM 1374 C C . ALA A 1 181 ? 16.906 14.625 0.035 1 98.75 181 ALA A C 1
ATOM 1376 O O . ALA A 1 181 ? 18.078 14.68 -0.327 1 98.75 181 ALA A O 1
ATOM 1377 N N . THR A 1 182 ? 15.922 15.156 -0.621 1 98.19 182 THR A N 1
ATOM 1378 C CA . THR A 1 182 ? 16.25 16.016 -1.747 1 98.19 182 THR A CA 1
ATOM 1379 C C . THR A 1 182 ? 16.219 17.484 -1.327 1 98.19 182 THR A C 1
ATOM 1381 O O . THR A 1 182 ? 15.305 17.906 -0.602 1 98.19 182 THR A O 1
ATOM 1384 N N . ALA A 1 183 ? 17.109 18.219 -1.655 1 96.19 183 ALA A N 1
ATOM 1385 C CA . ALA A 1 183 ? 17.25 19.656 -1.518 1 96.19 183 ALA A CA 1
ATOM 1386 C C . ALA A 1 183 ? 18.297 20.203 -2.486 1 96.19 183 ALA A C 1
ATOM 1388 O O . ALA A 1 183 ? 19.25 19.516 -2.83 1 96.19 183 ALA A O 1
ATOM 1389 N N . SER A 1 184 ? 18.094 21.406 -2.926 1 93.75 184 SER A N 1
ATOM 1390 C CA . SER A 1 184 ? 18.984 21.906 -3.967 1 93.75 184 SER A CA 1
ATOM 1391 C C . SER A 1 184 ? 19.75 23.141 -3.502 1 93.75 184 SER A C 1
ATOM 1393 O O . SER A 1 184 ? 20.859 23.422 -3.994 1 93.75 184 SER A O 1
ATOM 1395 N N . ARG A 1 185 ? 19.188 23.969 -2.609 1 95.19 185 ARG A N 1
ATOM 1396 C CA . ARG A 1 185 ? 19.859 25.172 -2.107 1 95.19 185 ARG A CA 1
ATOM 1397 C C . ARG A 1 185 ? 20.719 24.844 -0.892 1 95.19 185 ARG A C 1
ATOM 1399 O O . ARG A 1 185 ? 20.391 23.938 -0.111 1 95.19 185 ARG A O 1
ATOM 1406 N N . GLU A 1 186 ? 21.766 25.656 -0.681 1 96.88 186 GLU A N 1
ATOM 1407 C CA . GLU A 1 186 ? 22.703 25.406 0.406 1 96.88 186 GLU A CA 1
ATOM 1408 C C . GLU A 1 186 ? 22 25.406 1.76 1 96.88 186 GLU A C 1
ATOM 1410 O O . GLU A 1 186 ? 22.234 24.531 2.59 1 96.88 186 GLU A O 1
ATOM 1415 N N . ASP A 1 187 ? 21.141 26.359 1.951 1 97.12 187 ASP A N 1
ATOM 1416 C CA . ASP A 1 187 ? 20.453 26.469 3.227 1 97.12 187 ASP A CA 1
ATOM 1417 C C . ASP A 1 187 ? 19.531 25.266 3.455 1 97.12 187 ASP A C 1
ATOM 1419 O O . ASP A 1 187 ? 19.453 24.734 4.57 1 97.12 187 ASP A O 1
ATOM 1423 N N . SER A 1 188 ? 18.891 24.797 2.408 1 97.44 188 SER A N 1
ATOM 1424 C CA . SER A 1 188 ? 18 23.656 2.541 1 97.44 188 SER A CA 1
ATOM 1425 C C . SER A 1 188 ? 18.797 22.359 2.736 1 97.44 188 SER A C 1
ATOM 1427 O O . SER A 1 188 ? 18.344 21.453 3.449 1 97.44 188 SER A O 1
ATOM 1429 N N . ILE A 1 189 ? 19.938 22.266 2.098 1 98.06 189 ILE A N 1
ATOM 1430 C CA . ILE A 1 189 ? 20.812 21.094 2.266 1 98.06 189 ILE A CA 1
ATOM 1431 C C . ILE A 1 189 ? 21.266 21 3.721 1 98.06 189 ILE A C 1
ATOM 1433 O O . ILE A 1 189 ? 21.125 19.953 4.352 1 98.06 189 ILE A O 1
ATOM 1437 N N . THR A 1 190 ? 21.766 22.125 4.215 1 98.5 190 THR A N 1
ATOM 1438 C CA . THR A 1 190 ? 22.234 22.172 5.598 1 98.5 190 THR A CA 1
ATOM 1439 C C . THR A 1 190 ? 21.094 21.859 6.562 1 98.5 190 THR A C 1
ATOM 1441 O O . THR A 1 190 ? 21.281 21.109 7.527 1 98.5 190 THR A O 1
ATOM 1444 N N . TRP A 1 191 ? 19.906 22.391 6.242 1 98.5 191 TRP A N 1
ATOM 1445 C CA . TRP A 1 191 ? 18.719 22.156 7.051 1 98.5 191 TRP A CA 1
ATOM 1446 C C . TRP A 1 191 ? 18.406 20.656 7.148 1 98.5 191 TRP A C 1
ATOM 1448 O O . TRP A 1 191 ? 18.25 20.125 8.25 1 98.5 191 TRP A O 1
ATOM 1458 N N . CYS A 1 192 ? 18.438 19.953 6.066 1 98.75 192 CYS A N 1
ATOM 1459 C CA . CYS A 1 192 ? 18.125 18.531 6.027 1 98.75 192 CYS A CA 1
ATOM 1460 C C . CYS A 1 192 ? 19.172 17.719 6.785 1 98.75 192 CYS A C 1
ATOM 1462 O O . CYS A 1 192 ? 18.828 16.797 7.531 1 98.75 192 CYS A O 1
ATOM 1464 N N . LYS A 1 193 ? 20.422 18.078 6.602 1 98.75 193 LYS A N 1
ATOM 1465 C CA . LYS A 1 193 ? 21.516 17.375 7.289 1 98.75 193 LYS A CA 1
ATOM 1466 C C . LYS A 1 193 ? 21.406 17.547 8.797 1 98.75 193 LYS A C 1
ATOM 1468 O O . LYS A 1 193 ? 21.578 16.594 9.555 1 98.75 193 LYS A O 1
ATOM 1473 N N . ASP A 1 194 ? 21.094 18.75 9.172 1 98.56 194 ASP A N 1
ATOM 1474 C CA . ASP A 1 194 ? 20.984 19.062 10.594 1 98.56 194 ASP A CA 1
ATOM 1475 C C . ASP A 1 194 ? 19.844 18.281 11.234 1 98.56 194 ASP A C 1
ATOM 1477 O O . ASP A 1 194 ? 19.906 17.969 12.43 1 98.56 194 ASP A O 1
ATOM 1481 N N . LEU A 1 195 ? 18.891 17.938 10.43 1 98.69 195 LEU A N 1
ATOM 1482 C CA . LEU A 1 195 ? 17.734 17.234 10.953 1 98.69 195 LEU A CA 1
ATOM 1483 C C . LEU A 1 195 ? 17.969 15.727 10.969 1 98.69 195 LEU A C 1
ATOM 1485 O O . LEU A 1 195 ? 17.172 14.969 11.531 1 98.69 195 LEU A O 1
ATOM 1489 N N . GLY A 1 196 ? 19.016 15.258 10.273 1 98.75 196 GLY A N 1
ATOM 1490 C CA . GLY A 1 196 ? 19.391 13.859 10.43 1 98.75 196 GLY A CA 1
ATOM 1491 C C . GLY A 1 196 ? 19.516 13.125 9.109 1 98.75 196 GLY A C 1
ATOM 1492 O O . GLY A 1 196 ? 19.781 11.922 9.086 1 98.75 196 GLY A O 1
ATOM 1493 N N . ALA A 1 197 ? 19.406 13.805 7.992 1 98.88 197 ALA A N 1
ATOM 1494 C CA . ALA A 1 197 ? 19.578 13.148 6.703 1 98.88 197 ALA A CA 1
ATOM 1495 C C . ALA A 1 197 ? 21 12.617 6.555 1 98.88 197 ALA A C 1
ATOM 1497 O O . ALA A 1 197 ? 21.969 13.336 6.812 1 98.88 197 ALA A O 1
ATOM 1498 N N . ASP A 1 198 ? 21.109 11.383 6.152 1 98.88 198 ASP A N 1
ATOM 149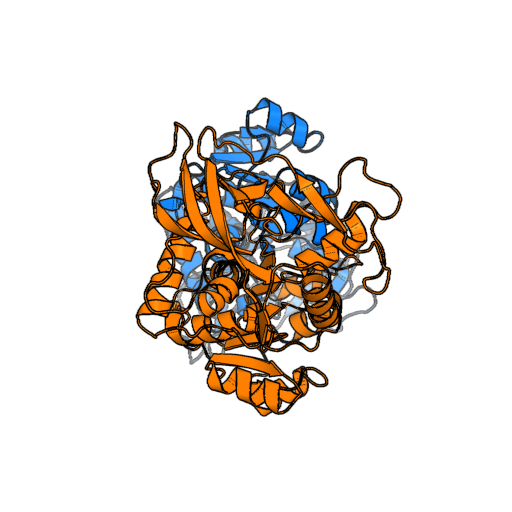9 C CA . ASP A 1 198 ? 22.438 10.805 5.891 1 98.88 198 ASP A CA 1
ATOM 1500 C C . ASP A 1 198 ? 23 11.328 4.578 1 98.88 198 ASP A C 1
ATOM 1502 O O . ASP A 1 198 ? 24.219 11.539 4.461 1 98.88 198 ASP A O 1
ATOM 1506 N N . PHE A 1 199 ? 22.141 11.484 3.611 1 98.81 199 PHE A N 1
ATOM 1507 C CA . PHE A 1 199 ? 22.5 12.008 2.299 1 98.81 199 PHE A CA 1
ATOM 1508 C C . PHE A 1 199 ? 21.5 13.07 1.852 1 98.81 199 PHE A C 1
ATOM 1510 O O . PHE A 1 199 ? 20.312 12.977 2.162 1 98.81 199 PHE A O 1
ATOM 1517 N N . VAL A 1 200 ? 21.969 14.078 1.242 1 98.62 200 VAL A N 1
ATOM 1518 C CA . VAL A 1 200 ? 21.125 15.062 0.569 1 98.62 200 VAL A CA 1
ATOM 1519 C C . VAL A 1 200 ? 21.5 15.133 -0.911 1 98.62 200 VAL A C 1
ATOM 1521 O O . VAL A 1 200 ? 22.656 15.32 -1.258 1 98.62 200 VAL A O 1
ATOM 1524 N N . VAL A 1 201 ? 20.516 14.891 -1.778 1 98.31 201 VAL A N 1
ATOM 1525 C CA . VAL A 1 201 ? 20.781 14.844 -3.215 1 98.31 201 VAL A CA 1
ATOM 1526 C C . VAL A 1 201 ? 19.922 15.898 -3.926 1 98.31 201 VAL A C 1
ATOM 1528 O O . VAL A 1 201 ? 18.875 16.297 -3.424 1 98.31 201 VAL A O 1
ATOM 1531 N N . ASN A 1 202 ? 20.406 16.297 -5.074 1 96.12 202 ASN A N 1
ATOM 1532 C CA . ASN A 1 202 ? 19.688 17.266 -5.895 1 96.12 202 ASN A CA 1
ATOM 1533 C C . ASN A 1 202 ? 18.562 16.609 -6.691 1 96.12 202 ASN A C 1
ATOM 1535 O O . ASN A 1 202 ? 18.797 15.594 -7.355 1 96.12 202 ASN A O 1
ATOM 1539 N N . HIS A 1 203 ? 17.359 17.188 -6.727 1 91.69 203 HIS A N 1
ATOM 1540 C CA . HIS A 1 203 ? 16.203 16.578 -7.367 1 91.69 203 HIS A CA 1
ATOM 1541 C C . HIS A 1 203 ? 16.281 16.703 -8.883 1 91.69 203 HIS A C 1
ATOM 1543 O O . HIS A 1 203 ? 15.555 16.016 -9.609 1 91.69 203 HIS A O 1
ATOM 1549 N N . HIS A 1 204 ? 17.047 17.562 -9.586 1 89.75 204 HIS A N 1
ATOM 1550 C CA . HIS A 1 204 ? 17.172 17.719 -11.031 1 89.75 204 HIS A CA 1
ATOM 1551 C C . HIS A 1 204 ? 17.828 16.5 -11.672 1 89.75 204 HIS A C 1
ATOM 1553 O O . HIS A 1 204 ? 17.469 16.109 -12.789 1 89.75 204 HIS A O 1
ATOM 1559 N N . ASN A 1 205 ? 18.688 15.805 -11.086 1 91.31 205 ASN A N 1
ATOM 1560 C CA . ASN A 1 205 ? 19.328 14.586 -11.555 1 91.31 205 ASN A CA 1
ATOM 1561 C C . ASN A 1 205 ? 19.297 13.492 -10.492 1 91.31 205 ASN A C 1
ATOM 1563 O O . ASN A 1 205 ? 20.328 12.906 -10.156 1 91.31 205 ASN A O 1
ATOM 1567 N N . LEU A 1 206 ? 18.094 13.273 -10.172 1 96.94 206 LEU A N 1
ATOM 1568 C CA . LEU A 1 206 ? 17.906 12.492 -8.961 1 96.94 206 LEU A CA 1
ATOM 1569 C C . LEU A 1 206 ? 18.453 11.078 -9.125 1 96.94 206 LEU A C 1
ATOM 1571 O O . LEU A 1 206 ? 19.156 10.578 -8.242 1 96.94 206 LEU A O 1
ATOM 1575 N N . LYS A 1 207 ? 18.156 10.383 -10.258 1 97 207 LYS A N 1
ATOM 1576 C CA . LYS A 1 207 ? 18.641 9.023 -10.484 1 97 207 LYS A CA 1
ATOM 1577 C C . LYS A 1 207 ? 20.156 8.961 -10.43 1 97 207 LYS A C 1
ATOM 1579 O O . LYS A 1 207 ? 20.734 8.117 -9.742 1 97 207 LYS A O 1
ATOM 1584 N N . GLU A 1 208 ? 20.828 9.867 -11.148 1 97.12 208 GLU A N 1
ATOM 1585 C CA . GLU A 1 208 ? 22.281 9.93 -11.172 1 97.12 208 GLU A CA 1
ATOM 1586 C C . GLU A 1 208 ? 22.844 10.242 -9.781 1 97.12 208 GLU A C 1
ATOM 1588 O O . GLU A 1 208 ? 23.859 9.672 -9.375 1 97.12 208 GLU A O 1
ATOM 1593 N N . GLU A 1 209 ? 22.203 11.195 -9.102 1 97.69 209 GLU A N 1
ATOM 1594 C CA . GLU A 1 209 ? 22.641 11.578 -7.758 1 97.69 209 GLU A CA 1
ATOM 1595 C C . GLU A 1 209 ? 22.547 10.398 -6.797 1 97.69 209 GLU A C 1
ATOM 1597 O O . GLU A 1 209 ? 23.438 10.203 -5.961 1 97.69 209 GLU A O 1
ATOM 1602 N N . LEU A 1 210 ? 21.5 9.648 -6.926 1 98.44 210 LEU A N 1
ATOM 1603 C CA . LEU A 1 210 ? 21.328 8.461 -6.09 1 98.44 210 LEU A CA 1
ATOM 1604 C C . LEU A 1 210 ? 22.406 7.434 -6.379 1 98.44 210 LEU A C 1
ATOM 1606 O O . LEU A 1 210 ? 22.953 6.816 -5.453 1 98.44 210 LEU A O 1
ATOM 1610 N N . GLU A 1 211 ? 22.719 7.215 -7.621 1 97.94 211 GLU A N 1
ATOM 1611 C CA . GLU A 1 211 ? 23.766 6.285 -8 1 97.94 211 GLU A CA 1
ATOM 1612 C C . GLU A 1 211 ? 25.109 6.691 -7.398 1 97.94 211 GLU A C 1
ATOM 1614 O O . GLU A 1 211 ? 25.875 5.84 -6.934 1 97.94 211 GLU A O 1
ATOM 1619 N N . LYS A 1 212 ? 25.406 7.961 -7.387 1 97.56 212 LYS A N 1
ATOM 1620 C CA . LYS A 1 212 ? 26.672 8.492 -6.891 1 97.56 212 LYS A CA 1
ATOM 1621 C C . LYS A 1 212 ? 26.859 8.156 -5.414 1 97.56 212 LYS A C 1
ATOM 1623 O O . LYS A 1 212 ? 28 7.961 -4.961 1 97.56 212 LYS A O 1
ATOM 1628 N N . ILE A 1 213 ? 25.781 8.094 -4.707 1 98.06 213 ILE A N 1
ATOM 1629 C CA . ILE A 1 213 ? 25.922 7.852 -3.275 1 98.06 213 ILE A CA 1
ATOM 1630 C C . ILE A 1 213 ? 25.719 6.363 -2.98 1 98.06 213 ILE A C 1
ATOM 1632 O O . ILE A 1 213 ? 25.594 5.969 -1.82 1 98.06 213 ILE A O 1
ATOM 1636 N N . GLY A 1 214 ? 25.578 5.566 -4.023 1 98.06 214 GLY A N 1
ATOM 1637 C CA . GLY A 1 214 ? 25.531 4.121 -3.863 1 98.06 214 GLY A CA 1
ATOM 1638 C C . GLY A 1 214 ? 24.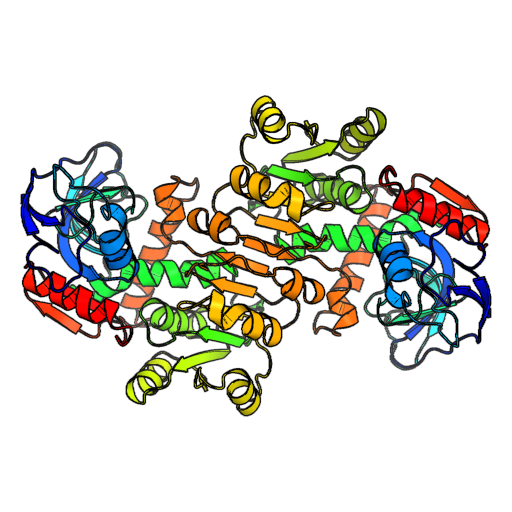125 3.611 -3.553 1 98.06 214 GLY A C 1
ATOM 1639 O O . GLY A 1 214 ? 23.969 2.529 -2.98 1 98.06 214 GLY A O 1
ATOM 1640 N N . HIS A 1 215 ? 23.125 4.375 -3.789 1 98.12 215 HIS A N 1
ATOM 1641 C CA . HIS A 1 215 ? 21.719 3.998 -3.584 1 98.12 215 HIS A CA 1
ATOM 1642 C C . HIS A 1 215 ? 20.922 4.152 -4.867 1 98.12 215 HIS A C 1
ATOM 1644 O O . HIS A 1 215 ? 19.953 4.914 -4.91 1 98.12 215 HIS A O 1
ATOM 1650 N N . SER A 1 216 ? 21.281 3.371 -5.859 1 98 216 SER A N 1
ATOM 1651 C CA . SER A 1 216 ? 20.625 3.451 -7.156 1 98 216 SER A CA 1
ATOM 1652 C C . SER A 1 216 ? 19.125 3.16 -7.031 1 98 216 SER A C 1
ATOM 1654 O O . SER A 1 216 ? 18.328 3.627 -7.844 1 98 216 SER A O 1
ATOM 1656 N N . GLN A 1 217 ? 18.75 2.348 -6.07 1 98.56 217 GLN A N 1
ATOM 1657 C CA . GLN A 1 217 ? 17.359 2.088 -5.707 1 98.56 217 GLN A CA 1
ATOM 1658 C C . GLN A 1 217 ? 17.156 2.225 -4.203 1 98.56 217 GLN A C 1
ATOM 1660 O O . GLN A 1 217 ? 18.109 2.123 -3.426 1 98.56 217 GLN A O 1
ATOM 1665 N N . VAL A 1 218 ? 15.922 2.508 -3.854 1 98.88 218 VAL A N 1
ATOM 1666 C CA . VAL A 1 218 ? 15.625 2.715 -2.439 1 98.88 218 VAL A CA 1
ATOM 1667 C C . VAL A 1 218 ? 14.422 1.867 -2.035 1 98.88 218 VAL A C 1
ATOM 1669 O O . VAL A 1 218 ? 13.602 1.5 -2.879 1 98.88 218 VAL A O 1
ATOM 1672 N N . HIS A 1 219 ? 14.305 1.588 -0.709 1 98.81 219 HIS A N 1
ATOM 1673 C CA . HIS A 1 219 ? 13.227 0.755 -0.184 1 98.81 219 HIS A CA 1
ATOM 1674 C C . HIS A 1 219 ? 11.914 1.53 -0.107 1 98.81 219 HIS A C 1
ATOM 1676 O O . HIS A 1 219 ? 10.852 0.98 -0.382 1 98.81 219 HIS A O 1
ATOM 1682 N N . TYR A 1 220 ? 11.977 2.795 0.296 1 98.88 220 TYR A N 1
ATOM 1683 C CA . TYR A 1 220 ? 10.797 3.627 0.508 1 98.88 220 TYR A CA 1
ATOM 1684 C C . TYR A 1 220 ? 10.969 4.988 -0.157 1 98.88 220 TYR A C 1
ATOM 1686 O O . TYR A 1 220 ? 12.07 5.539 -0.185 1 98.88 220 TYR A O 1
ATOM 1694 N N . ILE A 1 221 ? 9.891 5.496 -0.699 1 98.94 221 ILE A N 1
ATOM 1695 C CA . ILE A 1 221 ? 9.859 6.848 -1.247 1 98.94 221 ILE A CA 1
ATOM 1696 C C . ILE A 1 221 ? 8.703 7.629 -0.632 1 98.94 221 ILE A C 1
ATOM 1698 O O . ILE A 1 221 ? 7.551 7.188 -0.68 1 98.94 221 ILE A O 1
ATOM 1702 N N . LEU A 1 222 ? 8.992 8.695 0.006 1 98.88 222 LEU A N 1
ATOM 1703 C CA . LEU A 1 222 ? 8.008 9.672 0.472 1 98.88 222 LEU A CA 1
ATOM 1704 C C . LEU A 1 222 ? 8 10.906 -0.421 1 98.88 222 LEU A C 1
ATOM 1706 O O . LEU A 1 222 ? 8.938 11.703 -0.391 1 98.88 222 LEU A O 1
ATOM 1710 N N . ASP A 1 223 ? 6.98 11.039 -1.176 1 98.38 223 ASP A N 1
ATOM 1711 C CA . ASP A 1 223 ? 6.84 12.18 -2.084 1 98.38 223 ASP A CA 1
ATOM 1712 C C . ASP A 1 223 ? 5.875 13.219 -1.52 1 98.38 223 ASP A C 1
ATOM 1714 O O . ASP A 1 223 ? 4.656 13.031 -1.579 1 98.38 223 ASP A O 1
ATOM 1718 N N . PHE A 1 224 ? 6.426 14.312 -1.142 1 96.94 224 PHE A N 1
ATOM 1719 C CA . PHE A 1 224 ? 5.605 15.336 -0.495 1 96.94 224 PHE A CA 1
ATOM 1720 C C . PHE A 1 224 ? 5.41 16.531 -1.412 1 96.94 224 PHE A C 1
ATOM 1722 O O . PHE A 1 224 ? 4.996 17.609 -0.962 1 96.94 224 PHE A O 1
ATOM 1729 N N . VAL A 1 225 ? 5.699 16.344 -2.758 1 94.25 225 VAL A N 1
ATOM 1730 C CA . VAL A 1 225 ? 5.723 17.578 -3.535 1 94.25 225 VAL A CA 1
ATOM 1731 C C . VAL A 1 225 ? 5.02 17.359 -4.871 1 94.25 225 VAL A C 1
ATOM 1733 O O . VAL A 1 225 ? 4.25 18.219 -5.324 1 94.25 225 VAL A O 1
ATOM 1736 N N . ASP A 1 226 ? 5.352 16.328 -5.559 1 94.38 226 ASP A N 1
ATOM 1737 C CA . ASP A 1 226 ? 4.879 16.234 -6.938 1 94.38 226 ASP A CA 1
ATOM 1738 C C . ASP A 1 226 ? 4.816 14.781 -7.395 1 94.38 226 ASP A C 1
ATOM 1740 O O . ASP A 1 226 ? 5.715 14.305 -8.094 1 94.38 226 ASP A O 1
ATOM 1744 N N . LEU A 1 227 ? 3.711 14.164 -7.238 1 95.5 227 LEU A N 1
ATOM 1745 C CA . LEU A 1 227 ? 3.557 12.758 -7.586 1 95.5 227 LEU A CA 1
ATOM 1746 C C . LEU A 1 227 ? 3.641 12.562 -9.094 1 95.5 227 LEU A C 1
ATOM 1748 O O . LEU A 1 227 ? 4.348 11.664 -9.57 1 95.5 227 LEU A O 1
ATOM 1752 N N . GLU A 1 228 ? 2.916 13.375 -9.797 1 95.75 228 GLU A N 1
ATOM 1753 C CA . GLU A 1 228 ? 2.85 13.258 -11.258 1 95.75 228 GLU A CA 1
ATOM 1754 C C . GLU A 1 228 ? 4.238 13.359 -11.883 1 95.75 228 GLU A C 1
ATOM 1756 O O . GLU A 1 228 ? 4.617 12.523 -12.695 1 95.75 228 GLU A O 1
ATOM 1761 N N . GLY A 1 229 ? 4.973 14.352 -11.5 1 95.69 229 GLY A N 1
ATOM 1762 C CA . GLY A 1 229 ? 6.281 14.602 -12.078 1 95.69 229 GLY A CA 1
ATOM 1763 C C . GLY A 1 229 ? 7.297 13.531 -11.75 1 95.69 229 GLY A C 1
ATOM 1764 O O . GLY A 1 229 ? 8.203 13.258 -12.547 1 95.69 229 GLY A O 1
ATOM 1765 N N . TYR A 1 230 ? 7.152 12.875 -10.609 1 96.94 230 TYR A N 1
ATOM 1766 C CA . TYR A 1 230 ? 8.148 11.906 -10.148 1 96.94 230 TYR A CA 1
ATOM 1767 C C . TYR A 1 230 ? 7.688 10.484 -10.414 1 96.94 230 TYR A C 1
ATOM 1769 O O . TYR A 1 230 ? 8.406 9.523 -10.117 1 96.94 230 TYR A O 1
ATOM 1777 N N . TRP A 1 231 ? 6.555 10.273 -10.969 1 97.31 231 TRP A N 1
ATOM 1778 C CA . TRP A 1 231 ? 5.934 8.953 -11.016 1 97.31 231 TRP A CA 1
ATOM 1779 C C . TRP A 1 231 ? 6.844 7.953 -11.719 1 97.31 231 TRP A C 1
ATOM 1781 O O . TRP A 1 231 ? 7.23 6.941 -11.133 1 97.31 231 TRP A O 1
ATOM 1791 N N . GLU A 1 232 ? 7.223 8.227 -12.938 1 97.12 232 GLU A N 1
ATOM 1792 C CA . GLU A 1 232 ? 8.039 7.293 -13.711 1 97.12 232 GLU A CA 1
ATOM 1793 C C . GLU A 1 232 ? 9.398 7.078 -13.055 1 97.12 232 GLU A C 1
ATOM 1795 O O . GLU A 1 232 ? 9.883 5.945 -12.977 1 97.12 232 GLU A O 1
ATOM 1800 N N . LEU A 1 233 ? 9.984 8.164 -12.633 1 97.81 233 LEU A N 1
ATOM 1801 C CA . LEU A 1 233 ? 11.273 8.039 -11.961 1 97.81 233 LEU A CA 1
ATOM 1802 C C . LEU A 1 233 ? 11.156 7.188 -10.703 1 97.81 233 LEU A C 1
ATOM 1804 O O . LEU A 1 233 ? 12.008 6.34 -10.438 1 97.81 233 LEU A O 1
ATOM 1808 N N . SER A 1 234 ? 10.125 7.492 -9.883 1 98.12 234 SER A N 1
ATOM 1809 C CA . SER A 1 234 ? 9.914 6.734 -8.656 1 98.12 234 SER A CA 1
ATOM 1810 C C . SER A 1 234 ? 9.789 5.242 -8.938 1 98.12 234 SER A C 1
ATOM 1812 O O . SER A 1 234 ? 10.32 4.418 -8.188 1 98.12 234 SER A O 1
ATOM 1814 N N . THR A 1 235 ? 9.109 4.898 -9.992 1 97.56 235 THR A N 1
ATOM 1815 C CA . THR A 1 235 ? 8.93 3.494 -10.344 1 97.56 235 THR A CA 1
ATOM 1816 C C . THR A 1 235 ? 10.266 2.855 -10.719 1 97.56 235 THR A C 1
ATOM 1818 O O . THR A 1 235 ? 10.469 1.66 -10.5 1 97.56 235 THR A O 1
ATOM 1821 N N . ASP A 1 236 ? 11.109 3.625 -11.305 1 97.94 236 ASP A N 1
ATOM 1822 C CA . ASP A 1 236 ? 12.422 3.148 -11.727 1 97.94 236 ASP A CA 1
ATOM 1823 C C . ASP A 1 236 ? 13.336 2.924 -10.523 1 97.94 236 ASP A C 1
ATOM 1825 O O . ASP A 1 236 ? 14.031 1.908 -10.445 1 97.94 236 ASP A O 1
ATOM 1829 N N . ILE A 1 237 ? 13.266 3.787 -9.531 1 98.56 237 ILE A N 1
ATOM 1830 C CA . ILE A 1 237 ? 14.297 3.797 -8.5 1 98.56 237 ILE A CA 1
ATOM 1831 C C . ILE A 1 237 ? 13.781 3.1 -7.242 1 98.56 237 ILE A C 1
ATOM 1833 O O . ILE A 1 237 ? 14.523 2.918 -6.273 1 98.56 237 ILE A O 1
ATOM 1837 N N . ILE A 1 238 ? 12.531 2.736 -7.191 1 98.81 238 ILE A N 1
ATOM 1838 C CA . ILE A 1 238 ? 12.016 1.979 -6.059 1 98.81 238 ILE A CA 1
ATOM 1839 C C . ILE A 1 238 ? 12.445 0.52 -6.168 1 98.81 238 ILE A C 1
ATOM 1841 O O . ILE A 1 238 ? 12.445 -0.056 -7.258 1 98.81 238 ILE A O 1
ATOM 1845 N N . LYS A 1 239 ? 12.906 -0.099 -5.117 1 98.75 239 LYS A N 1
ATOM 1846 C CA . LYS A 1 239 ? 13.273 -1.512 -5.082 1 98.75 239 LYS A CA 1
ATOM 1847 C C . LYS A 1 239 ? 12.039 -2.402 -5.23 1 98.75 239 LYS A C 1
ATOM 1849 O O . LYS A 1 239 ? 10.93 -1.992 -4.895 1 98.75 239 LYS A O 1
ATOM 1854 N N . PRO A 1 240 ? 12.234 -3.676 -5.762 1 98.69 240 PRO A N 1
ATOM 1855 C CA . PRO A 1 240 ? 11.133 -4.633 -5.668 1 98.69 240 PRO A CA 1
ATOM 1856 C C . PRO A 1 240 ? 10.562 -4.742 -4.254 1 98.69 240 PRO A C 1
ATOM 1858 O O . PRO A 1 240 ? 11.32 -4.75 -3.279 1 98.69 240 PRO A O 1
ATOM 1861 N N . GLN A 1 241 ? 9.18 -4.758 -4.223 1 98.31 241 GLN A N 1
ATOM 1862 C CA . GLN A 1 241 ? 8.438 -4.844 -2.973 1 98.31 241 GLN A CA 1
ATOM 1863 C C . GLN A 1 241 ? 8.562 -3.555 -2.168 1 98.31 241 GLN A C 1
ATOM 1865 O O . GLN A 1 241 ? 8.32 -3.545 -0.959 1 98.31 241 GLN A O 1
ATOM 1870 N N . GLY A 1 242 ? 9.062 -2.477 -2.791 1 98.62 242 GLY A N 1
ATOM 1871 C CA . GLY A 1 242 ? 9.172 -1.181 -2.141 1 98.62 242 GLY A CA 1
ATOM 1872 C C . GLY A 1 242 ? 7.828 -0.526 -1.887 1 98.62 242 GLY A C 1
ATOM 1873 O O . GLY A 1 242 ? 6.781 -1.103 -2.195 1 98.62 242 GLY A O 1
ATOM 1874 N N . HIS A 1 243 ? 7.832 0.641 -1.246 1 98.88 243 HIS A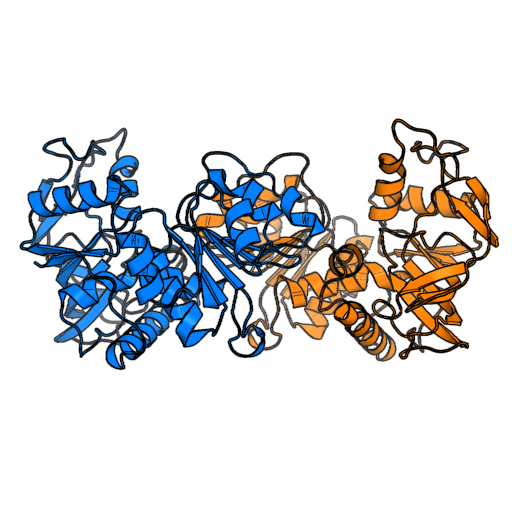 N 1
ATOM 1875 C CA . HIS A 1 243 ? 6.641 1.369 -0.833 1 98.88 243 HIS A CA 1
ATOM 1876 C C . HIS A 1 243 ? 6.762 2.855 -1.15 1 98.88 243 HIS A C 1
ATOM 1878 O O . HIS A 1 243 ? 7.77 3.486 -0.813 1 98.88 243 HIS A O 1
ATOM 1884 N N . ILE A 1 244 ? 5.824 3.391 -1.868 1 98.88 244 ILE A N 1
ATOM 1885 C CA . ILE A 1 244 ? 5.75 4.812 -2.193 1 98.88 244 ILE A CA 1
ATOM 1886 C C . ILE A 1 244 ? 4.574 5.449 -1.462 1 98.88 244 ILE A C 1
ATOM 1888 O O . ILE A 1 244 ? 3.467 4.906 -1.461 1 98.88 244 ILE A O 1
ATOM 1892 N N . VAL A 1 245 ? 4.785 6.539 -0.78 1 98.88 245 VAL A N 1
ATOM 1893 C CA . VAL A 1 245 ? 3.73 7.312 -0.133 1 98.88 245 VAL A CA 1
ATOM 1894 C C . VAL A 1 245 ? 3.691 8.719 -0.72 1 98.88 245 VAL A C 1
ATOM 1896 O O . VAL A 1 245 ? 4.738 9.336 -0.946 1 98.88 245 VAL A O 1
ATOM 1899 N N . SER A 1 246 ? 2.521 9.219 -0.992 1 98.44 246 SER A N 1
ATOM 1900 C CA . SER A 1 246 ? 2.4 10.586 -1.475 1 98.44 246 SER A CA 1
ATOM 1901 C C . SER A 1 246 ? 1.276 11.328 -0.757 1 98.44 246 SER A C 1
ATOM 1903 O O . SER A 1 246 ? 0.337 10.711 -0.256 1 98.44 246 SER A O 1
ATOM 1905 N N . ILE A 1 247 ? 1.385 12.656 -0.703 1 97.81 247 ILE A N 1
ATOM 1906 C CA . ILE A 1 247 ? 0.352 13.516 -0.137 1 97.81 247 ILE A CA 1
ATOM 1907 C C . ILE A 1 247 ? -0.158 14.484 -1.205 1 97.81 247 ILE A C 1
ATOM 1909 O O . ILE A 1 247 ? -1.035 15.305 -0.938 1 97.81 247 ILE A O 1
ATOM 1913 N N . THR A 1 248 ? 0.427 14.453 -2.398 1 93.88 248 THR A N 1
ATOM 1914 C CA . THR A 1 248 ? 0.062 15.367 -3.479 1 93.88 248 THR A CA 1
ATOM 1915 C C . THR A 1 248 ? -0.586 14.602 -4.629 1 93.88 248 THR A C 1
ATOM 1917 O O . THR A 1 248 ? -0.079 13.562 -5.059 1 93.88 248 THR A O 1
ATOM 1920 N N . GLY A 1 249 ? -1.688 15.133 -5.113 1 90.75 249 GLY A N 1
ATOM 1921 C CA . GLY A 1 249 ? -2.412 14.477 -6.191 1 90.75 249 GLY A CA 1
ATOM 1922 C C . GLY A 1 249 ? -1.775 14.688 -7.551 1 90.75 249 GLY A C 1
ATOM 1923 O O . GLY A 1 249 ? -0.687 15.258 -7.652 1 90.75 249 GLY A O 1
ATOM 1924 N N . SER A 1 250 ? -2.396 14.008 -8.523 1 92.75 250 SER A N 1
ATOM 1925 C CA . SER A 1 250 ? -2.002 14.148 -9.922 1 92.75 250 SER A CA 1
ATOM 1926 C C . SER A 1 250 ? -3.143 14.711 -10.766 1 92.75 250 SER A C 1
ATOM 1928 O O . SER A 1 250 ? -4.293 14.305 -10.609 1 92.75 250 SER A O 1
ATOM 1930 N N . SER A 1 251 ? -2.809 15.68 -11.555 1 91.31 251 SER A N 1
ATOM 1931 C CA . SER A 1 251 ? -3.818 16.25 -12.438 1 91.31 251 SER A CA 1
ATOM 1932 C C . SER A 1 251 ? -4.219 15.273 -13.539 1 91.31 251 SER A C 1
ATOM 1934 O O . SER A 1 251 ? -5.262 15.438 -14.172 1 91.31 251 SER A O 1
ATOM 1936 N N . LYS A 1 252 ? -3.426 14.289 -13.75 1 94.69 252 LYS A N 1
ATOM 1937 C CA . LYS A 1 252 ? -3.699 13.266 -14.758 1 94.69 252 LYS A CA 1
ATOM 1938 C C . LYS A 1 252 ? -3.662 11.867 -14.148 1 94.69 252 LYS A C 1
ATOM 1940 O O . LYS A 1 252 ? -3.008 11.648 -13.133 1 94.69 252 LYS A O 1
ATOM 1945 N N . PRO A 1 253 ? -4.359 10.945 -14.844 1 96.25 253 PRO A N 1
ATOM 1946 C CA . PRO A 1 253 ? -4.219 9.555 -14.406 1 96.25 253 PRO A CA 1
ATOM 1947 C C . PRO A 1 253 ? -2.795 9.023 -14.57 1 96.25 253 PRO A C 1
ATOM 1949 O O . PRO A 1 253 ? -2.061 9.484 -15.445 1 96.25 253 PRO A O 1
ATOM 1952 N N . LEU A 1 254 ? -2.416 8.086 -13.742 1 96.62 254 LEU A N 1
ATOM 1953 C CA . LEU A 1 254 ? -1.059 7.551 -13.742 1 96.62 254 LEU A CA 1
ATOM 1954 C C . LEU A 1 254 ? -1.053 6.082 -14.148 1 96.62 254 LEU A C 1
ATOM 1956 O O . LEU A 1 254 ? -2.035 5.371 -13.93 1 96.62 254 LEU A O 1
ATOM 1960 N N . ASN A 1 255 ? 0.016 5.641 -14.797 1 96.69 255 ASN A N 1
ATOM 1961 C CA . ASN A 1 255 ? 0.166 4.258 -15.234 1 96.69 255 ASN A CA 1
ATOM 1962 C C . ASN A 1 255 ? 0.607 3.352 -14.094 1 96.69 255 ASN A C 1
ATOM 1964 O O . ASN A 1 255 ? 1.805 3.18 -13.859 1 96.69 255 ASN A O 1
ATOM 1968 N N . LEU A 1 256 ? -0.313 2.689 -13.508 1 96.31 256 LEU A N 1
ATOM 1969 C CA . LEU A 1 256 ? -0.064 1.86 -12.336 1 96.31 256 LEU A CA 1
ATOM 1970 C C . LEU A 1 256 ? 0.696 0.594 -12.711 1 96.31 256 LEU A C 1
ATOM 1972 O O . LEU A 1 256 ? 1.314 -0.043 -11.859 1 96.31 256 LEU A O 1
ATOM 1976 N N . ASN A 1 257 ? 0.659 0.207 -13.938 1 96.31 257 ASN A N 1
ATOM 1977 C CA . ASN A 1 257 ? 1.311 -1.022 -14.375 1 96.31 257 ASN A CA 1
ATOM 1978 C C . ASN A 1 257 ? 2.82 -0.964 -14.156 1 96.31 257 ASN A C 1
ATOM 1980 O O . ASN A 1 257 ? 3.477 -2.002 -14.047 1 96.31 257 ASN A O 1
ATOM 1984 N N . LEU A 1 258 ? 3.359 0.226 -14.125 1 97.06 258 LEU A N 1
ATOM 1985 C CA . LEU A 1 258 ? 4.797 0.412 -13.969 1 97.06 258 LEU A CA 1
ATOM 1986 C C . LEU A 1 258 ? 5.281 -0.18 -12.648 1 97.06 258 LEU A C 1
ATOM 1988 O O . LEU A 1 258 ? 6.461 -0.507 -12.508 1 97.06 258 LEU A O 1
ATOM 1992 N N . LEU A 1 259 ? 4.348 -0.346 -11.695 1 97.69 259 LEU A N 1
ATOM 1993 C CA . LEU A 1 259 ? 4.699 -0.816 -10.359 1 97.69 259 LEU A CA 1
ATOM 1994 C C . LEU A 1 259 ? 4.535 -2.328 -10.25 1 97.69 259 LEU A C 1
ATOM 1996 O O . LEU A 1 259 ? 4.965 -2.938 -9.266 1 97.69 259 LEU A O 1
ATOM 2000 N N . LYS A 1 260 ? 3.971 -2.965 -11.188 1 97.88 260 LYS A N 1
ATOM 2001 C CA . LYS A 1 260 ? 3.418 -4.312 -11.07 1 97.88 260 LYS A CA 1
ATOM 2002 C C . LYS A 1 260 ? 4.523 -5.344 -10.867 1 97.88 260 LYS A C 1
ATOM 2004 O O . LYS A 1 260 ? 4.496 -6.109 -9.898 1 97.88 260 LYS A O 1
ATOM 2009 N N . ASN A 1 261 ? 5.555 -5.34 -11.766 1 97.75 261 ASN A N 1
ATOM 2010 C CA . ASN A 1 261 ? 6.555 -6.402 -11.75 1 97.75 261 ASN A CA 1
ATOM 2011 C C . ASN A 1 261 ? 7.336 -6.418 -10.445 1 97.75 261 ASN A C 1
ATOM 2013 O O . ASN A 1 261 ? 7.75 -7.48 -9.977 1 97.75 261 ASN A O 1
ATOM 2017 N N . LYS A 1 262 ? 7.445 -5.262 -9.82 1 98.62 262 LYS A N 1
ATOM 2018 C CA . LYS A 1 262 ? 8.211 -5.141 -8.586 1 98.62 262 LYS A CA 1
ATOM 2019 C C . LYS A 1 262 ? 7.312 -5.32 -7.359 1 98.62 262 LYS A C 1
ATOM 2021 O O . LYS A 1 262 ? 7.773 -5.199 -6.223 1 98.62 262 LYS A O 1
ATOM 2026 N N . SER A 1 263 ? 6.02 -5.539 -7.594 1 98.75 263 SER A N 1
ATOM 2027 C CA . SER A 1 263 ? 5.059 -5.684 -6.5 1 98.75 263 SER A CA 1
ATOM 2028 C C . SER A 1 263 ? 5.117 -4.488 -5.555 1 98.75 263 SER A C 1
ATOM 2030 O O . SER A 1 263 ? 5.152 -4.66 -4.332 1 98.75 263 SER A O 1
ATOM 2032 N N . VAL A 1 264 ? 5.145 -3.316 -6.078 1 98.75 264 VAL A N 1
ATOM 2033 C CA . VAL A 1 264 ? 5.273 -2.104 -5.277 1 98.75 264 VAL A CA 1
ATOM 2034 C C . VAL A 1 264 ? 3.928 -1.755 -4.645 1 98.75 264 VAL A C 1
ATOM 2036 O O . VAL A 1 264 ? 2.877 -1.972 -5.254 1 98.75 264 VAL A O 1
ATOM 2039 N N . THR A 1 265 ? 3.926 -1.245 -3.43 1 98.81 265 THR A N 1
ATOM 2040 C CA . THR A 1 265 ? 2.771 -0.688 -2.732 1 98.81 265 THR A CA 1
ATOM 2041 C C . THR A 1 265 ? 2.775 0.836 -2.814 1 98.81 265 THR A C 1
ATOM 2043 O O . THR A 1 265 ? 3.828 1.467 -2.691 1 98.81 265 THR A O 1
ATOM 2046 N N . PHE A 1 266 ? 1.659 1.353 -3.111 1 98.75 266 PHE A N 1
ATOM 2047 C CA . PHE A 1 266 ? 1.437 2.793 -3.076 1 98.75 266 PHE A CA 1
ATOM 2048 C C . PHE A 1 266 ? 0.419 3.158 -2.002 1 98.75 266 PHE A C 1
ATOM 2050 O O . PHE A 1 266 ? -0.64 2.533 -1.904 1 98.75 266 PHE A O 1
ATOM 2057 N N . SER A 1 267 ? 0.729 4.215 -1.176 1 98.75 267 SER A N 1
ATOM 2058 C CA . SER A 1 267 ? -0.224 4.707 -0.186 1 98.75 267 SER A CA 1
ATOM 2059 C C . SER A 1 267 ? -0.428 6.211 -0.318 1 98.75 267 SER A C 1
ATOM 2061 O O . SER A 1 267 ? 0.533 6.961 -0.51 1 98.75 267 SER A O 1
ATOM 2063 N N . TRP A 1 268 ? -1.652 6.523 -0.158 1 98.5 268 TRP A N 1
ATOM 2064 C CA . TRP A 1 268 ? -1.948 7.926 0.118 1 98.5 268 TRP A CA 1
ATOM 2065 C C . TRP A 1 268 ? -1.869 8.211 1.613 1 98.5 268 TRP A C 1
ATOM 2067 O O . TRP A 1 268 ? -2.318 7.41 2.432 1 98.5 268 TRP A O 1
ATOM 2077 N N . GLU A 1 269 ? -1.359 9.375 1.862 1 98.62 269 GLU A N 1
ATOM 2078 C CA . GLU A 1 269 ? -1.463 9.898 3.223 1 98.62 269 GLU A CA 1
ATOM 2079 C C . GLU A 1 269 ? -2.225 11.219 3.254 1 98.62 269 GLU A C 1
ATOM 2081 O O . GLU A 1 269 ? -1.813 12.195 2.617 1 98.62 269 GLU A O 1
ATOM 2086 N N . PHE A 1 270 ? -3.305 11.227 3.869 1 98.44 270 PHE A N 1
ATOM 2087 C CA . PHE A 1 270 ? -4.141 12.391 4.125 1 98.44 270 PHE A CA 1
ATOM 2088 C C . PHE A 1 270 ? -4.555 12.445 5.59 1 98.44 270 PHE A C 1
ATOM 2090 O O . PHE A 1 270 ? -5.547 11.828 5.988 1 98.44 270 PHE A O 1
ATOM 2097 N N . MET A 1 271 ? -3.846 13.227 6.348 1 97.75 271 MET A N 1
ATOM 2098 C CA . MET A 1 271 ? -3.977 13.141 7.801 1 97.75 271 MET A CA 1
ATOM 2099 C C . MET A 1 271 ? -5.383 13.539 8.242 1 97.75 271 MET A C 1
ATOM 2101 O O . MET A 1 271 ? -5.77 13.297 9.383 1 97.75 271 MET A O 1
ATOM 2105 N N . TYR A 1 272 ? -6.25 14.172 7.352 1 98.5 272 TYR A N 1
ATOM 2106 C CA . TYR A 1 272 ? -7.605 14.57 7.707 1 98.5 272 TYR A CA 1
ATOM 2107 C C . TYR A 1 272 ? -8.586 13.422 7.52 1 98.5 272 TYR A C 1
ATOM 2109 O O . TYR A 1 272 ? -9.766 13.539 7.84 1 98.5 272 TYR A O 1
ATOM 2117 N N . THR A 1 273 ? -8.07 12.281 7.039 1 98.75 273 THR A N 1
ATOM 2118 C CA . THR A 1 273 ? -8.938 11.141 6.766 1 98.75 273 THR A CA 1
ATOM 2119 C C . THR A 1 273 ? -9.734 10.758 8.016 1 98.75 273 THR A C 1
ATOM 2121 O O . THR A 1 273 ? -10.945 10.578 7.949 1 98.75 273 THR A O 1
ATOM 2124 N N . ARG A 1 274 ? -9.109 10.688 9.125 1 98.69 274 ARG A N 1
ATOM 2125 C CA . ARG A 1 274 ? -9.758 10.234 10.359 1 98.69 274 ARG A CA 1
ATOM 2126 C C . ARG A 1 274 ? -10.883 11.172 10.766 1 98.69 274 ARG A C 1
ATOM 2128 O O . ARG A 1 274 ? -12 10.727 11.055 1 98.69 274 ARG A O 1
ATOM 2135 N N . SER A 1 275 ? -10.578 12.461 10.758 1 98.56 275 SER A N 1
ATOM 2136 C CA . SER A 1 275 ? -11.594 13.422 11.164 1 98.56 275 SER A CA 1
ATOM 2137 C C . SER A 1 275 ? -12.703 13.539 10.125 1 98.56 275 SER A C 1
ATOM 2139 O O . SER A 1 275 ? -13.883 13.578 10.469 1 98.56 275 SER A O 1
ATOM 2141 N N . MET A 1 276 ? -12.344 13.57 8.828 1 98.38 276 MET A N 1
ATOM 2142 C CA . MET A 1 276 ? -13.289 13.734 7.73 1 98.38 276 MET A CA 1
ATOM 2143 C C . MET A 1 276 ? -14.312 12.594 7.715 1 98.38 276 MET A C 1
ATOM 2145 O O . MET A 1 276 ? -15.492 12.82 7.438 1 98.38 276 MET A O 1
ATOM 2149 N N . PHE A 1 277 ? -13.828 11.383 8.039 1 98.44 277 PHE A N 1
ATOM 2150 C CA . PHE A 1 277 ? -14.695 10.219 7.895 1 98.44 277 PHE A CA 1
ATOM 2151 C C . PHE A 1 277 ? -15.094 9.664 9.258 1 98.44 277 PHE A C 1
ATOM 2153 O O . PHE A 1 277 ? -15.781 8.648 9.344 1 98.44 277 PHE A O 1
ATOM 2160 N N . ASN A 1 278 ? -14.688 10.375 10.328 1 98 278 ASN A N 1
ATOM 2161 C CA . ASN A 1 278 ? -14.953 9.891 11.68 1 98 278 ASN A CA 1
ATOM 2162 C C . ASN A 1 278 ? -14.641 8.398 11.812 1 98 278 ASN A C 1
ATOM 2164 O O . ASN A 1 278 ? -15.5 7.621 12.227 1 98 278 ASN A O 1
ATOM 2168 N N . THR A 1 279 ? -13.422 8.07 11.453 1 98.06 279 THR A N 1
ATOM 2169 C CA . THR A 1 279 ? -13.039 6.664 11.43 1 98.06 279 THR A CA 1
ATOM 2170 C C . THR A 1 279 ? -13.055 6.074 12.836 1 98.06 279 THR A C 1
ATOM 2172 O O . THR A 1 279 ? -12.984 6.809 13.82 1 98.06 279 THR A O 1
ATOM 2175 N N . GLU A 1 280 ? -13.086 4.734 12.898 1 95.56 280 GLU A N 1
ATOM 2176 C CA . GLU A 1 280 ? -13.125 4.043 14.18 1 95.56 280 GLU A CA 1
ATOM 2177 C C . GLU A 1 280 ? -11.883 4.348 15.016 1 95.56 280 GLU A C 1
ATOM 2179 O O . GLU A 1 280 ? -11.945 4.398 16.25 1 95.56 280 GLU A O 1
ATOM 2184 N N . ASP A 1 281 ? -10.773 4.617 14.297 1 97.25 281 ASP A N 1
ATOM 2185 C CA . ASP A 1 281 ? -9.516 4.859 15 1 97.25 281 ASP A CA 1
ATOM 2186 C C . ASP A 1 281 ? -9.195 6.352 15.055 1 97.25 281 ASP A C 1
ATOM 2188 O O . ASP A 1 281 ? -8.031 6.738 15.055 1 97.25 281 ASP A O 1
ATOM 2192 N N . ILE A 1 282 ? -10.211 7.203 15.062 1 98.44 282 ILE A N 1
ATOM 2193 C CA . ILE A 1 282 ? -10.016 8.648 15.023 1 98.44 282 ILE A CA 1
ATOM 2194 C C . ILE A 1 282 ? -9.109 9.078 16.172 1 98.44 282 ILE A C 1
ATOM 2196 O O . ILE A 1 282 ? -8.305 9.992 16.031 1 98.44 282 ILE A O 1
ATOM 2200 N N . GLU A 1 283 ? -9.07 8.375 17.312 1 98.19 283 GLU A N 1
ATOM 2201 C CA . GLU A 1 283 ? -8.297 8.727 18.516 1 98.19 283 GLU A CA 1
ATOM 2202 C C . GLU A 1 283 ? -6.801 8.531 18.281 1 98.19 283 GLU A C 1
ATOM 2204 O O . GLU A 1 283 ? -5.98 9.047 19.031 1 98.19 283 GLU A O 1
ATOM 2209 N N . ARG A 1 284 ? -6.496 7.793 17.25 1 98.44 284 ARG A N 1
ATOM 2210 C CA . ARG A 1 284 ? -5.09 7.613 16.906 1 98.44 284 ARG A CA 1
ATOM 2211 C C . ARG A 1 284 ? -4.406 8.961 16.688 1 98.44 284 ARG A C 1
ATOM 2213 O O . ARG A 1 284 ? -3.227 9.125 17 1 98.44 284 ARG A O 1
ATOM 2220 N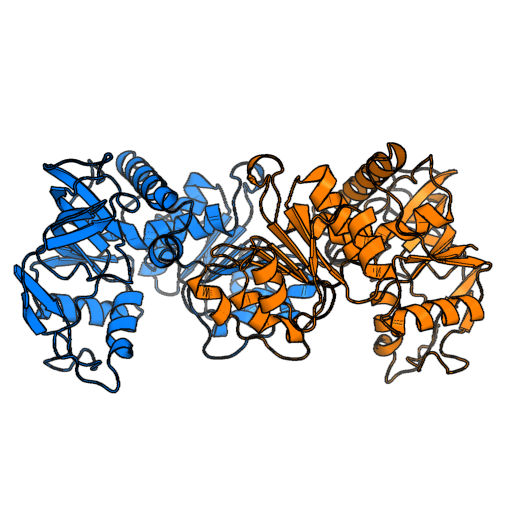 N . GLN A 1 285 ? -5.141 9.93 16.172 1 98.81 285 GLN A N 1
ATOM 2221 C CA . GLN A 1 285 ? -4.57 11.258 15.969 1 98.81 285 GLN A CA 1
ATOM 2222 C C . GLN A 1 285 ? -4.16 11.883 17.297 1 98.81 285 GLN A C 1
ATOM 2224 O O . GLN A 1 285 ? -3.09 12.484 17.406 1 98.81 285 GLN A O 1
ATOM 2229 N N . HIS A 1 286 ? -4.984 11.75 18.312 1 98.88 286 HIS A N 1
ATOM 2230 C CA . HIS A 1 286 ? -4.668 12.188 19.672 1 98.88 286 HIS A CA 1
ATOM 2231 C C . HIS A 1 286 ? -3.402 11.508 20.188 1 98.88 286 HIS A C 1
ATOM 2233 O O . HIS A 1 286 ? -2.52 12.164 20.734 1 98.88 286 HIS A O 1
ATOM 2239 N N . GLU A 1 287 ? -3.293 10.227 19.938 1 98.88 287 GLU A N 1
ATOM 2240 C CA . GLU A 1 287 ? -2.154 9.438 20.406 1 98.88 287 GLU A CA 1
ATOM 2241 C C . GLU A 1 287 ? -0.863 9.883 19.719 1 98.88 287 GLU A C 1
ATOM 2243 O O . GLU A 1 287 ? 0.178 10 20.375 1 98.88 287 GLU A O 1
ATOM 2248 N N . ILE A 1 288 ? -0.961 10.133 18.453 1 98.88 288 ILE A N 1
ATOM 2249 C CA . ILE A 1 288 ? 0.209 10.555 17.688 1 98.88 288 ILE A CA 1
ATOM 2250 C C . ILE A 1 288 ? 0.683 11.914 18.188 1 98.88 288 ILE A C 1
ATOM 2252 O O . ILE A 1 288 ? 1.873 12.109 18.453 1 98.88 288 ILE A O 1
ATOM 2256 N N . LEU A 1 289 ? -0.238 12.836 18.297 1 98.94 289 LEU A N 1
ATOM 2257 C CA . LEU A 1 289 ? 0.124 14.172 18.75 1 98.94 289 LEU A CA 1
ATOM 2258 C C . LEU A 1 289 ? 0.776 14.133 20.125 1 98.94 289 LEU A C 1
ATOM 2260 O O . LEU A 1 289 ? 1.756 14.836 20.375 1 98.94 289 LEU A O 1
ATOM 2264 N N . ASN A 1 290 ? 0.268 13.312 21.016 1 98.94 290 ASN A N 1
ATOM 2265 C CA . ASN A 1 290 ? 0.855 13.211 22.359 1 98.94 290 ASN A CA 1
ATOM 2266 C C . ASN A 1 290 ? 2.236 12.562 22.312 1 98.94 290 ASN A C 1
ATOM 2268 O O . ASN A 1 290 ? 3.137 12.961 23.047 1 98.94 290 ASN A O 1
ATOM 2272 N N . HIS A 1 291 ? 2.367 11.57 21.484 1 98.94 291 HIS A N 1
ATOM 2273 C CA . HIS A 1 291 ? 3.691 10.984 21.312 1 98.94 291 HIS A CA 1
ATOM 2274 C C . HIS A 1 291 ? 4.688 12.008 20.781 1 98.94 291 HIS A C 1
ATOM 2276 O O . HIS A 1 291 ? 5.816 12.094 21.266 1 98.94 291 HIS A O 1
ATOM 2282 N N . MET A 1 292 ? 4.266 12.781 19.812 1 98.88 292 MET A N 1
ATOM 2283 C CA . MET A 1 292 ? 5.117 13.828 19.25 1 98.88 292 MET A CA 1
ATOM 2284 C C . MET A 1 292 ? 5.5 14.836 20.328 1 98.88 292 MET A C 1
ATOM 2286 O O . MET A 1 292 ? 6.648 15.273 20.406 1 98.88 292 MET A O 1
ATOM 2290 N N . ALA A 1 293 ? 4.535 15.211 21.109 1 98.88 293 ALA A N 1
ATOM 2291 C CA . ALA A 1 293 ? 4.801 16.156 22.188 1 98.88 293 ALA A CA 1
ATOM 2292 C C . ALA A 1 293 ? 5.883 15.617 23.125 1 98.88 293 ALA A C 1
ATOM 2294 O O . ALA A 1 293 ? 6.789 16.359 23.531 1 98.88 293 ALA A O 1
ATOM 2295 N N . HIS A 1 294 ? 5.773 14.383 23.438 1 98.81 294 HIS A N 1
ATOM 2296 C CA . HIS A 1 294 ? 6.762 13.75 24.297 1 98.81 294 HIS A CA 1
ATOM 2297 C C . HIS A 1 294 ? 8.148 13.781 23.672 1 98.81 294 HIS A C 1
ATOM 2299 O O . HIS A 1 294 ? 9.125 14.125 24.328 1 98.81 294 HIS A O 1
ATOM 2305 N N . LEU A 1 295 ? 8.227 13.414 22.422 1 98.88 295 LEU A N 1
ATOM 2306 C CA . LEU A 1 295 ? 9.5 13.383 21.703 1 98.88 295 LEU A CA 1
ATOM 2307 C C . LEU A 1 295 ? 10.109 14.781 21.625 1 98.88 295 LEU A C 1
ATOM 2309 O O . LEU A 1 295 ? 11.336 14.93 21.672 1 98.88 295 LEU A O 1
ATOM 2313 N N . LEU A 1 296 ? 9.281 15.766 21.438 1 98.81 296 LEU A N 1
ATOM 2314 C CA . LEU A 1 296 ? 9.742 17.156 21.406 1 98.81 296 LEU A CA 1
ATOM 2315 C C . LEU A 1 296 ? 10.242 17.594 22.781 1 98.81 296 LEU A C 1
ATOM 2317 O O . LEU A 1 296 ? 11.297 18.219 22.891 1 98.81 296 LEU A O 1
ATOM 2321 N N . ASP A 1 297 ? 9.539 17.219 23.812 1 98.69 297 ASP A N 1
ATOM 2322 C CA . ASP A 1 297 ? 9.898 17.594 25.172 1 98.69 297 ASP A CA 1
ATOM 2323 C C . ASP A 1 297 ? 11.219 16.953 25.594 1 98.69 297 ASP A C 1
ATOM 2325 O O . ASP A 1 297 ? 12.016 17.578 26.312 1 98.69 297 ASP A O 1
ATOM 2329 N N . GLU A 1 298 ? 11.453 15.758 25.078 1 97.88 298 GLU A N 1
ATOM 2330 C CA . GLU A 1 298 ? 12.664 15.023 25.453 1 97.88 298 GLU A CA 1
ATOM 2331 C C . GLU A 1 298 ? 13.844 15.43 24.562 1 97.88 298 GLU A C 1
ATOM 2333 O O . GLU A 1 298 ? 14.977 15.008 24.812 1 97.88 298 GLU A O 1
ATOM 2338 N N . GLY A 1 299 ? 13.602 16.141 23.578 1 97.81 299 GLY A N 1
ATOM 2339 C CA . GLY A 1 299 ? 14.664 16.625 22.719 1 97.81 299 GLY A CA 1
ATOM 2340 C C . GLY A 1 299 ? 15.031 15.648 21.625 1 97.81 299 GLY A C 1
ATOM 2341 O O . GLY A 1 299 ? 15.984 15.883 20.875 1 97.81 299 GLY A O 1
ATOM 2342 N N . THR A 1 300 ? 14.273 14.602 21.531 1 98.38 300 THR A N 1
ATOM 2343 C CA . THR A 1 300 ? 14.5 13.664 20.438 1 98.38 300 THR A CA 1
ATOM 2344 C C . THR A 1 300 ? 14.195 14.312 19.094 1 98.38 300 THR A C 1
ATOM 2346 O O . THR A 1 300 ? 14.914 14.102 18.109 1 98.38 300 THR A O 1
ATOM 2349 N N . LEU A 1 301 ? 13.109 15.062 19.031 1 98.75 301 LEU A N 1
ATOM 2350 C CA . LEU A 1 301 ? 12.75 15.836 17.844 1 98.75 301 LEU A CA 1
ATOM 2351 C C . LEU A 1 301 ? 12.922 17.328 18.109 1 98.75 301 LEU A C 1
ATOM 2353 O O . LEU A 1 301 ? 12.867 17.781 19.25 1 98.75 301 LEU A O 1
ATOM 2357 N N . LYS A 1 302 ? 13.102 18 17.031 1 98.31 302 LYS A N 1
ATOM 2358 C CA . LYS A 1 302 ? 13.18 19.453 17.047 1 98.31 302 LYS A CA 1
ATOM 2359 C C . LYS A 1 302 ? 12.008 20.078 16.297 1 98.31 302 LYS A C 1
ATOM 2361 O O . LYS A 1 302 ? 11.5 19.484 15.344 1 98.31 302 LYS A O 1
ATOM 2366 N N . THR A 1 303 ? 11.609 21.25 16.75 1 98.69 303 THR A N 1
ATOM 2367 C CA . THR A 1 303 ? 10.602 22.016 16.031 1 98.69 303 THR A CA 1
ATOM 2368 C C . THR A 1 303 ? 11.109 22.422 14.648 1 98.69 303 THR A C 1
ATOM 2370 O O . THR A 1 303 ? 12.32 22.5 14.43 1 98.69 303 THR A O 1
ATOM 2373 N N . THR A 1 304 ? 10.172 22.656 13.773 1 98.69 304 THR A N 1
ATOM 2374 C CA . THR A 1 304 ? 10.539 23.031 12.414 1 98.69 304 THR A CA 1
ATOM 2375 C C . THR A 1 304 ? 10.227 24.516 12.164 1 98.69 304 THR A C 1
ATOM 2377 O O . THR A 1 304 ? 10.102 24.938 11.016 1 98.69 304 THR A O 1
ATOM 2380 N N . LEU A 1 305 ? 9.977 25.25 13.227 1 98.75 305 LEU A N 1
ATOM 2381 C CA . LEU A 1 305 ? 9.727 26.688 13.148 1 98.75 305 LEU A CA 1
ATOM 2382 C C . LEU A 1 305 ? 10.914 27.406 12.531 1 98.75 305 LEU A C 1
ATOM 2384 O O . LEU A 1 305 ? 12.055 27.219 12.953 1 98.75 305 LEU A O 1
ATOM 2388 N N . THR A 1 306 ? 10.633 28.188 11.5 1 98.44 306 THR A N 1
ATOM 2389 C CA . THR A 1 306 ? 11.711 28.984 10.922 1 98.44 306 THR A CA 1
ATOM 2390 C C . THR A 1 306 ? 11.336 30.469 10.922 1 98.44 306 THR A C 1
ATOM 2392 O O . THR A 1 306 ? 12.211 31.328 10.984 1 98.44 306 THR A O 1
ATOM 2395 N N . THR A 1 307 ? 10.039 30.766 10.82 1 98.38 307 THR A N 1
ATOM 2396 C CA . THR A 1 307 ? 9.578 32.156 10.734 1 98.38 307 THR A CA 1
ATOM 2397 C C . THR A 1 307 ? 8.383 32.375 11.664 1 98.38 307 THR A C 1
ATOM 2399 O O . THR A 1 307 ? 7.453 31.578 11.695 1 98.38 307 THR A O 1
ATOM 2402 N N . THR A 1 308 ? 8.43 33.469 12.43 1 98.69 308 THR A N 1
ATOM 2403 C CA . THR A 1 308 ? 7.293 33.875 13.242 1 98.69 308 THR A CA 1
ATOM 2404 C C . THR A 1 308 ? 6.816 35.281 12.836 1 98.69 308 THR A C 1
ATOM 2406 O O . THR A 1 308 ? 7.613 36.219 12.766 1 98.69 308 THR A O 1
ATOM 2409 N N . LEU A 1 309 ? 5.629 35.344 12.445 1 98.81 309 LEU A N 1
ATOM 2410 C CA . LEU A 1 309 ? 4.953 36.625 12.258 1 98.81 309 LEU A CA 1
ATOM 2411 C C . LEU A 1 309 ? 4.145 37 13.5 1 98.81 309 LEU A C 1
ATOM 2413 O O . LEU A 1 309 ? 3.51 36.125 14.117 1 98.81 309 LEU A O 1
ATOM 2417 N N . TYR A 1 310 ? 4.125 38.312 13.82 1 98.62 310 TYR A N 1
ATOM 2418 C CA . TYR A 1 310 ? 3.525 38.719 15.078 1 98.62 310 TYR A CA 1
ATOM 2419 C C . TYR A 1 310 ? 2.236 39.5 14.828 1 98.62 310 TYR A C 1
ATOM 2421 O O . TYR A 1 310 ? 2.238 40.5 14.117 1 98.62 310 TYR A O 1
ATOM 2429 N N . GLY A 1 311 ? 1.187 38.969 15.453 1 98.69 311 GLY A N 1
ATOM 2430 C CA . GLY A 1 311 ? -0.119 39.594 15.336 1 98.69 311 GLY A CA 1
ATOM 2431 C C . GLY A 1 311 ? -1.057 38.875 14.398 1 98.69 311 GLY A C 1
ATOM 2432 O O . GLY A 1 311 ? -0.682 38.531 13.273 1 98.69 311 GLY A O 1
ATOM 2433 N N . PHE A 1 312 ? -2.254 38.594 14.898 1 98.44 312 PHE A N 1
ATOM 2434 C CA . PHE A 1 312 ? -3.305 38 14.078 1 98.44 312 PHE A CA 1
ATOM 2435 C C . PHE A 1 312 ? -3.99 39.062 13.227 1 98.44 312 PHE A C 1
ATOM 2437 O O . PHE A 1 312 ? -5 39.656 13.641 1 98.44 312 PHE A O 1
ATOM 2444 N N . THR A 1 313 ? -3.426 39.281 12.016 1 98.62 313 THR A N 1
ATOM 2445 C CA . THR A 1 313 ? -3.914 40.312 11.094 1 98.62 313 THR A CA 1
ATOM 2446 C C . THR A 1 313 ? -4.047 39.75 9.688 1 98.62 313 THR A C 1
ATOM 2448 O O . THR A 1 313 ? -3.428 38.719 9.352 1 98.62 313 THR A O 1
ATOM 2451 N N . VAL A 1 314 ? -4.871 40.406 8.93 1 98.62 314 VAL A N 1
ATOM 2452 C CA . VAL A 1 314 ? -5.027 40.062 7.523 1 98.62 314 VAL A CA 1
ATOM 2453 C C . VAL A 1 314 ? -3.678 40.125 6.816 1 98.62 314 VAL A C 1
ATOM 2455 O O . VAL A 1 314 ? -3.34 39.25 6.02 1 98.62 314 VAL A O 1
ATOM 2458 N N . GLU A 1 315 ? -2.906 41.125 7.137 1 98.38 315 GLU A N 1
ATOM 2459 C CA . GLU A 1 315 ? -1.605 41.344 6.508 1 98.38 315 GLU A CA 1
ATOM 2460 C C . GLU A 1 315 ? -0.662 40.188 6.785 1 98.38 315 GLU A C 1
ATOM 2462 O O . GLU A 1 315 ? 0.01 39.688 5.875 1 98.38 315 GLU A O 1
ATOM 2467 N N . ASN A 1 316 ? -0.608 39.75 7.996 1 98.62 316 ASN A N 1
ATOM 2468 C CA . ASN A 1 316 ? 0.28 38.656 8.359 1 98.62 316 ASN A CA 1
ATOM 2469 C C . ASN A 1 316 ? -0.173 37.344 7.727 1 98.62 316 ASN A C 1
ATOM 2471 O O . ASN A 1 316 ? 0.656 36.531 7.32 1 98.62 316 ASN A O 1
ATOM 2475 N N . LEU A 1 317 ? -1.488 37.125 7.711 1 98.62 317 LEU A N 1
ATOM 2476 C CA . LEU A 1 317 ? -1.995 35.906 7.062 1 98.62 317 LEU A CA 1
ATOM 2477 C C . LEU A 1 317 ? -1.663 35.906 5.574 1 98.62 317 LEU A C 1
ATOM 2479 O O . LEU A 1 317 ? -1.275 34.875 5.02 1 98.62 317 LEU A O 1
ATOM 2483 N N . LYS A 1 318 ? -1.813 37.062 4.91 1 98.56 318 LYS A N 1
ATOM 2484 C CA . LYS A 1 318 ? -1.459 37.188 3.5 1 98.56 318 LYS A CA 1
ATOM 2485 C C . LYS A 1 318 ? 0.029 36.906 3.283 1 98.56 318 LYS A C 1
ATOM 2487 O O . LYS A 1 318 ? 0.41 36.188 2.35 1 98.56 318 LYS A O 1
ATOM 2492 N N . THR A 1 319 ? 0.833 37.5 4.168 1 98.31 319 THR A N 1
ATOM 2493 C CA . THR A 1 319 ? 2.273 37.281 4.078 1 98.31 319 THR A CA 1
ATOM 2494 C C . THR A 1 319 ? 2.615 35.812 4.199 1 98.31 319 THR A C 1
ATOM 2496 O O . THR A 1 319 ? 3.398 35.281 3.408 1 98.31 319 THR A O 1
ATOM 2499 N N . ALA A 1 320 ? 2.035 35.156 5.156 1 98.25 320 ALA A N 1
ATOM 2500 C CA . ALA A 1 320 ? 2.287 33.75 5.371 1 98.25 320 ALA A CA 1
ATOM 2501 C C . ALA A 1 320 ? 1.871 32.938 4.152 1 98.25 320 ALA A C 1
ATOM 2503 O O . ALA A 1 320 ? 2.592 32.031 3.73 1 98.25 320 ALA A O 1
ATOM 2504 N N . HIS A 1 321 ? 0.69 33.188 3.584 1 98.31 321 HIS A N 1
ATOM 2505 C CA . HIS A 1 321 ? 0.21 32.469 2.406 1 98.31 321 HIS A CA 1
ATOM 2506 C C . HIS A 1 321 ? 1.108 32.719 1.201 1 98.31 321 HIS A C 1
ATOM 2508 O O . HIS A 1 321 ? 1.385 31.812 0.421 1 98.31 321 HIS A O 1
ATOM 2514 N N . GLU A 1 322 ? 1.58 33.969 1.053 1 97.56 322 GLU A N 1
ATOM 2515 C CA . GLU A 1 322 ? 2.508 34.312 -0.025 1 97.56 322 GLU A CA 1
ATOM 2516 C C . GLU A 1 322 ? 3.787 33.469 0.077 1 97.56 322 GLU A C 1
ATOM 2518 O O . GLU A 1 322 ? 4.285 32.969 -0.929 1 97.56 322 GLU A O 1
ATOM 2523 N N . MET A 1 323 ? 4.258 33.406 1.259 1 96.25 323 MET A N 1
ATOM 2524 C CA . MET A 1 323 ? 5.461 32.625 1.494 1 96.25 323 MET A CA 1
ATOM 2525 C C . MET A 1 323 ? 5.227 31.156 1.12 1 96.25 323 MET A C 1
ATOM 2527 O O . MET A 1 323 ? 6.047 30.547 0.429 1 96.25 323 MET A O 1
ATOM 2531 N N . GLN A 1 324 ? 4.102 30.609 1.517 1 95.25 324 GLN A N 1
ATOM 2532 C CA . GLN A 1 324 ? 3.779 29.203 1.24 1 95.25 324 GLN A CA 1
ATOM 2533 C C . GLN A 1 324 ? 3.598 28.969 -0.257 1 95.25 324 GLN A C 1
ATOM 2535 O O . GLN A 1 324 ? 4.039 27.953 -0.787 1 95.25 324 GLN A O 1
ATOM 2540 N N . GLU A 1 325 ? 2.971 29.859 -0.941 1 96.06 325 GLU A N 1
ATOM 2541 C CA . GLU A 1 325 ? 2.652 29.719 -2.359 1 96.06 325 GLU A CA 1
ATOM 2542 C C . GLU A 1 325 ? 3.906 29.844 -3.221 1 96.06 325 GLU A C 1
ATOM 2544 O O . GLU A 1 325 ? 3.912 29.422 -4.379 1 96.06 325 GLU A O 1
ATOM 2549 N N . SER A 1 326 ? 4.992 30.406 -2.643 1 92.62 326 SER A N 1
ATOM 2550 C CA . SER A 1 326 ? 6.234 30.578 -3.393 1 92.62 326 SER A CA 1
ATOM 2551 C C . SER A 1 326 ? 6.938 29.25 -3.605 1 92.62 326 SER A C 1
ATOM 2553 O O . SER A 1 326 ? 7.797 29.125 -4.48 1 92.62 326 SER A O 1
ATOM 2555 N N . GLY A 1 327 ? 6.652 28.266 -2.73 1 88.5 327 GLY A N 1
ATOM 2556 C CA . GLY A 1 327 ? 7.27 26.953 -2.814 1 88.5 327 GLY A CA 1
ATOM 2557 C C . GLY A 1 327 ? 8.703 26.938 -2.324 1 88.5 327 GLY A C 1
ATOM 2558 O O . GLY A 1 327 ? 9.398 25.922 -2.453 1 88.5 327 GLY A O 1
ATOM 2559 N N . LYS A 1 328 ? 9.188 27.938 -1.672 1 86.06 328 LYS A N 1
ATOM 2560 C CA . LYS A 1 328 ? 10.602 28.062 -1.314 1 86.06 328 LYS A CA 1
ATOM 2561 C C . LYS A 1 328 ? 10.781 28.047 0.2 1 86.06 328 LYS A C 1
ATOM 2563 O O . LYS A 1 328 ? 11.906 28.172 0.695 1 86.06 328 LYS A O 1
ATOM 2568 N N . SER A 1 329 ? 9.789 27.875 0.868 1 88.81 329 SER A N 1
ATOM 2569 C CA . SER A 1 329 ? 9.875 27.969 2.322 1 88.81 329 SER A CA 1
ATOM 2570 C C . SER A 1 329 ? 10.594 26.766 2.91 1 88.81 329 SER A C 1
ATOM 2572 O O . SER A 1 329 ? 10.438 25.641 2.418 1 88.81 329 SER A O 1
ATOM 2574 N N . ILE A 1 330 ? 11.43 27.031 3.865 1 96.19 330 ILE A N 1
ATOM 2575 C CA . ILE A 1 330 ? 12.062 26.016 4.695 1 96.19 330 ILE A CA 1
ATOM 2576 C C . ILE A 1 330 ? 11.359 25.938 6.047 1 96.19 330 ILE A C 1
ATOM 2578 O O . ILE A 1 330 ? 11.086 26.953 6.676 1 96.19 330 ILE A O 1
ATOM 2582 N N . GLY A 1 331 ? 11.047 24.719 6.461 1 97.56 331 GLY A N 1
ATOM 2583 C CA . GLY A 1 331 ? 10.367 24.562 7.734 1 97.56 331 GLY A CA 1
ATOM 2584 C C . GLY A 1 331 ? 8.969 25.156 7.754 1 97.56 331 GLY A C 1
ATOM 2585 O O . GLY A 1 331 ? 8.188 24.938 6.82 1 97.56 331 GLY A O 1
ATOM 2586 N N . LYS A 1 332 ? 8.633 25.844 8.867 1 98.5 332 LYS A N 1
ATOM 2587 C CA . LYS A 1 332 ? 7.25 26.281 9.055 1 98.5 332 LYS A CA 1
ATOM 2588 C C . LYS A 1 332 ? 7.18 27.766 9.414 1 98.5 332 LYS A C 1
ATOM 2590 O O . LYS A 1 332 ? 8.086 28.297 10.062 1 98.5 332 LYS A O 1
ATOM 2595 N N . THR A 1 333 ? 6.102 28.375 8.938 1 98.62 333 THR A N 1
ATOM 2596 C CA . THR A 1 333 ? 5.777 29.766 9.281 1 98.62 333 THR A CA 1
ATOM 2597 C C . THR A 1 333 ? 4.605 29.812 10.258 1 98.62 333 THR A C 1
ATOM 2599 O O . THR A 1 333 ? 3.566 29.188 10.023 1 98.62 333 THR A O 1
ATOM 2602 N N . VAL A 1 334 ? 4.797 30.609 11.328 1 98.81 334 VAL A N 1
ATOM 2603 C CA . VAL A 1 334 ? 3.811 30.688 12.398 1 98.81 334 VAL A CA 1
ATOM 2604 C C . VAL A 1 334 ? 3.354 32.125 12.578 1 98.81 334 VAL A C 1
ATOM 2606 O O . VAL A 1 334 ? 4.129 33.062 12.359 1 98.81 334 VAL A O 1
ATOM 2609 N N . ILE A 1 335 ? 2.082 32.312 12.898 1 98.88 335 ILE A N 1
ATOM 2610 C CA . ILE A 1 335 ? 1.536 33.594 13.312 1 98.88 335 ILE A CA 1
ATOM 2611 C C . ILE A 1 335 ? 1.17 33.531 14.797 1 98.88 335 ILE A C 1
ATOM 2613 O O . ILE A 1 335 ? 0.292 32.781 15.203 1 98.88 335 ILE A O 1
ATOM 2617 N N . LEU A 1 336 ? 1.824 34.281 15.523 1 98.81 336 LEU A N 1
ATOM 2618 C CA . LEU A 1 336 ? 1.536 34.406 16.953 1 98.81 336 LEU A CA 1
ATOM 2619 C C . LEU A 1 336 ? 0.513 35.5 17.203 1 98.81 336 LEU A C 1
ATOM 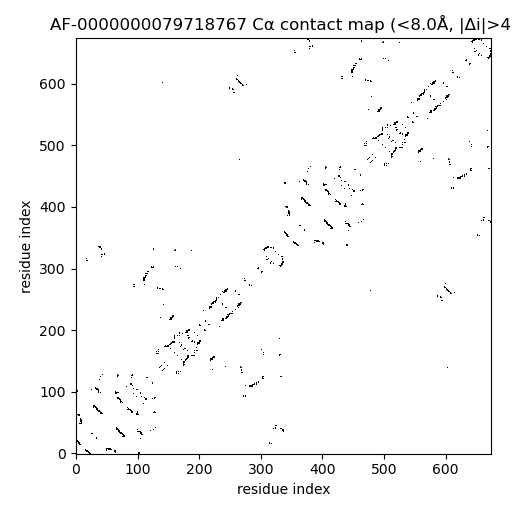2621 O O . LEU A 1 336 ? 0.697 36.656 16.75 1 98.81 336 LEU A O 1
ATOM 2625 N N . TYR A 1 337 ? -0.593 35.094 17.828 1 97.5 337 TYR A N 1
ATOM 2626 C CA . TYR A 1 337 ? -1.7 36.031 18.031 1 97.5 337 TYR A CA 1
ATOM 2627 C C . TYR A 1 337 ? -1.296 37.156 18.953 1 97.5 337 TYR A C 1
ATOM 2629 O O . TYR A 1 337 ? -0.438 37 19.828 1 97.5 337 TYR A O 1
ATOM 2637 N N . MET B 1 1 ? 15.148 -34.75 -23.906 1 96.94 1 MET B N 1
ATOM 2638 C CA . MET B 1 1 ? 13.906 -34.844 -23.156 1 96.94 1 MET B CA 1
ATOM 2639 C C . MET B 1 1 ? 12.727 -34.281 -23.953 1 96.94 1 MET B C 1
ATOM 2641 O O . MET B 1 1 ? 12.906 -33.406 -24.797 1 96.94 1 MET B O 1
ATOM 2645 N N . LYS B 1 2 ? 11.547 -34.844 -23.656 1 98.31 2 LYS B N 1
ATOM 2646 C CA . LYS B 1 2 ? 10.336 -34.312 -24.281 1 98.31 2 LYS B CA 1
ATOM 2647 C C . LYS B 1 2 ? 9.977 -32.938 -23.703 1 98.31 2 LYS B C 1
ATOM 2649 O O . LYS B 1 2 ? 10.031 -32.75 -22.484 1 98.31 2 LYS B O 1
ATOM 2654 N N . ALA B 1 3 ? 9.664 -32 -24.562 1 98.75 3 ALA B N 1
ATOM 2655 C CA . ALA B 1 3 ? 9.164 -30.688 -24.172 1 98.75 3 ALA B CA 1
ATOM 2656 C C . ALA B 1 3 ? 8.062 -30.219 -25.109 1 98.75 3 ALA B C 1
ATOM 2658 O O . ALA B 1 3 ? 7.957 -30.688 -26.234 1 98.75 3 ALA B O 1
ATOM 2659 N N . ILE B 1 4 ? 7.207 -29.438 -24.609 1 98.81 4 ILE B N 1
ATOM 2660 C CA . ILE B 1 4 ? 6.176 -28.797 -25.422 1 98.81 4 ILE B CA 1
ATOM 2661 C C . ILE B 1 4 ? 6.289 -27.281 -25.297 1 98.81 4 ILE B C 1
ATOM 2663 O O . ILE B 1 4 ? 6.359 -26.734 -24.188 1 98.81 4 ILE B O 1
ATOM 2667 N N . GLY B 1 5 ? 6.395 -26.578 -26.391 1 98.62 5 GLY B N 1
ATOM 2668 C CA . GLY B 1 5 ? 6.512 -25.125 -26.438 1 98.62 5 GLY B CA 1
ATOM 2669 C C . GLY B 1 5 ? 5.891 -24.516 -27.688 1 98.62 5 GLY B C 1
ATOM 2670 O O . GLY B 1 5 ? 4.965 -25.094 -28.266 1 98.62 5 GLY B O 1
ATOM 2671 N N . PHE B 1 6 ? 6.184 -23.297 -27.969 1 98.5 6 PHE B N 1
ATOM 2672 C CA . PHE B 1 6 ? 5.699 -22.625 -29.172 1 98.5 6 PHE B CA 1
ATOM 2673 C C . PHE B 1 6 ? 6.789 -21.75 -29.781 1 98.5 6 PHE B C 1
ATOM 2675 O O . PHE B 1 6 ? 7.695 -21.297 -29.078 1 98.5 6 PHE B O 1
ATOM 2682 N N . LYS B 1 7 ? 6.684 -21.484 -31.031 1 98.12 7 LYS B N 1
ATOM 2683 C CA . LYS B 1 7 ? 7.641 -20.656 -31.75 1 98.12 7 LYS B CA 1
ATOM 2684 C C . LYS B 1 7 ? 7.027 -19.297 -32.094 1 98.12 7 LYS B C 1
ATOM 2686 O O . LYS B 1 7 ? 7.75 -18.328 -32.344 1 98.12 7 LYS B O 1
ATOM 2691 N N . GLN B 1 8 ? 5.703 -19.297 -32.188 1 98.06 8 GLN B N 1
ATOM 2692 C CA . GLN B 1 8 ? 4.941 -18.094 -32.5 1 98.06 8 GLN B CA 1
ATOM 2693 C C . GLN B 1 8 ? 3.715 -17.953 -31.609 1 98.06 8 GLN B C 1
ATOM 2695 O O . GLN B 1 8 ? 3.119 -18.969 -31.219 1 98.06 8 GLN B O 1
ATOM 2700 N N . SER B 1 9 ? 3.467 -16.688 -31.312 1 98.44 9 SER B N 1
ATOM 2701 C CA . SER B 1 9 ? 2.223 -16.438 -30.594 1 98.44 9 SER B CA 1
ATOM 2702 C C . SER B 1 9 ? 1.012 -16.609 -31.516 1 98.44 9 SER B C 1
ATOM 2704 O O . SER B 1 9 ? 0.685 -15.711 -32.281 1 98.44 9 SER B O 1
ATOM 2706 N N . LEU B 1 10 ? 0.34 -17.719 -31.375 1 97.75 10 LEU B N 1
ATOM 2707 C CA . LEU B 1 10 ? -0.81 -18.047 -32.219 1 97.75 10 LEU B CA 1
ATOM 2708 C C . LEU B 1 10 ? -2.051 -18.281 -31.359 1 97.75 10 LEU B C 1
ATOM 2710 O O . LEU B 1 10 ? -1.94 -18.641 -30.172 1 97.75 10 LEU B O 1
ATOM 2714 N N . PRO B 1 11 ? -3.232 -18.047 -31.969 1 97.56 11 PRO B N 1
ATOM 2715 C CA . PRO B 1 11 ? -4.438 -18.5 -31.281 1 97.56 11 PRO B CA 1
ATOM 2716 C C . PRO B 1 11 ? -4.391 -19.984 -30.922 1 97.56 11 PRO B C 1
ATOM 2718 O O . PRO B 1 11 ? -3.818 -20.781 -31.656 1 97.56 11 PRO B O 1
ATOM 2721 N N . ILE B 1 12 ? -5.016 -20.344 -29.859 1 97.94 12 ILE B N 1
ATOM 2722 C CA . ILE B 1 12 ? -4.902 -21.688 -29.281 1 97.94 12 ILE B CA 1
ATOM 2723 C C . ILE B 1 12 ? -5.449 -22.719 -30.266 1 97.94 12 ILE B C 1
ATOM 2725 O O . ILE B 1 12 ? -5.078 -23.891 -30.219 1 97.94 12 ILE B O 1
ATOM 2729 N N . THR B 1 13 ? -6.336 -22.328 -31.203 1 96.88 13 THR B N 1
ATOM 2730 C CA . THR B 1 13 ? -6.984 -23.234 -32.156 1 96.88 13 THR B CA 1
ATOM 2731 C C . THR B 1 13 ? -6.02 -23.625 -33.25 1 96.88 13 THR B C 1
ATOM 2733 O O . THR B 1 13 ? -6.285 -24.562 -34.031 1 96.88 13 THR B O 1
ATOM 2736 N N . GLU B 1 14 ? -4.949 -22.891 -33.375 1 97.44 14 GLU B N 1
ATOM 2737 C CA . GLU B 1 14 ? -4 -23.172 -34.438 1 97.44 14 GLU B CA 1
ATOM 2738 C C . GLU B 1 14 ? -3.16 -24.406 -34.125 1 97.44 14 GLU B C 1
ATOM 2740 O O . GLU B 1 14 ? -2.791 -24.641 -32.969 1 97.44 14 GLU B O 1
ATOM 2745 N N . LYS B 1 15 ? -2.781 -25.125 -35.156 1 96 15 LYS B N 1
ATOM 2746 C CA . LYS B 1 15 ? -2.055 -26.391 -35 1 96 15 LYS B CA 1
ATOM 2747 C C . LYS B 1 15 ? -0.727 -26.188 -34.281 1 96 15 LYS B C 1
ATOM 2749 O O . LYS B 1 15 ? -0.36 -26.984 -33.406 1 96 15 LYS B O 1
ATOM 2754 N N . ASN B 1 16 ? -0.046 -25.109 -34.531 1 96.56 16 ASN B N 1
ATOM 2755 C CA . ASN B 1 16 ? 1.308 -24.922 -34.031 1 96.56 16 ASN B CA 1
ATOM 2756 C C . ASN B 1 16 ? 1.329 -23.953 -32.844 1 96.56 16 ASN B C 1
ATOM 2758 O O . ASN B 1 16 ? 2.357 -23.344 -32.562 1 96.56 16 ASN B O 1
ATOM 2762 N N . SER B 1 17 ? 0.11 -23.766 -32.281 1 97.75 17 SER B N 1
ATOM 2763 C CA . SER B 1 17 ? 0.082 -22.969 -31.062 1 97.75 17 SER B CA 1
ATOM 2764 C C . SER B 1 17 ? 0.92 -23.609 -29.969 1 97.75 17 SER B C 1
ATOM 2766 O O . SER B 1 17 ? 1.4 -22.938 -29.062 1 97.75 17 SER B O 1
ATOM 2768 N N . PHE B 1 18 ? 1.078 -24.891 -30.031 1 98.5 18 PHE B N 1
ATOM 2769 C CA . PHE B 1 18 ? 2.02 -25.703 -29.266 1 98.5 18 PHE B CA 1
ATOM 2770 C C . PHE B 1 18 ? 2.639 -26.781 -30.141 1 98.5 18 PHE B C 1
ATOM 2772 O O . PHE B 1 18 ? 1.969 -27.344 -31.016 1 98.5 18 PHE B O 1
ATOM 2779 N N . ILE B 1 19 ? 3.854 -27.078 -29.844 1 98.12 19 ILE B N 1
ATOM 2780 C CA . ILE B 1 19 ? 4.582 -28.109 -30.562 1 98.12 19 ILE B CA 1
ATOM 2781 C C . ILE B 1 19 ? 5.395 -28.953 -29.594 1 98.12 19 ILE B C 1
ATOM 2783 O O . ILE B 1 19 ? 6.012 -28.422 -28.656 1 98.12 19 ILE B O 1
ATOM 2787 N N . ALA B 1 20 ? 5.355 -30.266 -29.766 1 98.5 20 ALA B N 1
ATOM 2788 C CA . ALA B 1 20 ? 6.262 -31.156 -29.031 1 98.5 20 ALA B CA 1
ATOM 2789 C C . ALA B 1 20 ? 7.617 -31.234 -29.734 1 98.5 20 ALA B C 1
ATOM 2791 O O . ALA B 1 20 ? 7.691 -31.281 -30.969 1 98.5 20 ALA B O 1
ATOM 2792 N N . PHE B 1 21 ? 8.656 -31.219 -28.969 1 98.38 21 PHE B N 1
ATOM 2793 C CA . PHE B 1 21 ? 9.992 -31.312 -29.531 1 98.38 21 PHE B CA 1
ATOM 2794 C C . PHE B 1 21 ? 10.961 -31.938 -28.547 1 98.38 21 PHE B C 1
ATOM 2796 O O . PHE B 1 21 ? 10.648 -32.062 -27.359 1 98.38 21 PHE B O 1
ATOM 2803 N N . GLU B 1 22 ? 12.031 -32.469 -29.062 1 98.25 22 GLU B N 1
ATOM 2804 C CA . GLU B 1 22 ? 13.094 -33.031 -28.219 1 98.25 22 GLU B CA 1
ATOM 2805 C C . GLU B 1 22 ? 14.078 -31.922 -27.812 1 98.25 22 GLU B C 1
ATOM 2807 O O . GLU B 1 22 ? 14.648 -31.25 -28.672 1 98.25 22 GLU B O 1
ATOM 2812 N N . ALA B 1 23 ? 14.18 -31.734 -26.531 1 97.69 23 ALA B N 1
ATOM 2813 C CA . ALA B 1 23 ? 15.133 -30.781 -25.984 1 97.69 23 ALA B CA 1
ATOM 2814 C C . ALA B 1 23 ? 16.25 -31.484 -25.234 1 97.69 23 ALA B C 1
ATOM 2816 O O . ALA B 1 23 ? 16.109 -32.656 -24.844 1 97.69 23 ALA B O 1
ATOM 2817 N N . GLU B 1 24 ? 17.328 -30.781 -25.078 1 97.12 24 GLU B N 1
ATOM 2818 C CA . GLU B 1 24 ? 18.391 -31.328 -24.25 1 97.12 24 GLU B CA 1
ATOM 2819 C C . GLU B 1 24 ? 18 -31.359 -22.781 1 97.12 24 GLU B C 1
ATOM 2821 O O . GLU B 1 24 ? 17.391 -30.406 -22.281 1 97.12 24 GLU B O 1
ATOM 2826 N N . LYS B 1 25 ? 18.25 -32.469 -22.156 1 97.88 25 LYS B N 1
ATOM 2827 C CA . LYS B 1 25 ? 18.062 -32.531 -20.703 1 97.88 25 LYS B CA 1
ATOM 2828 C C . LYS B 1 25 ? 19.078 -31.625 -20 1 97.88 25 LYS B C 1
ATOM 2830 O O . LYS B 1 25 ? 20.297 -31.812 -20.141 1 97.88 25 LYS B O 1
ATOM 2835 N N . PRO B 1 26 ? 18.656 -30.672 -19.219 1 97.75 26 PRO B N 1
ATOM 2836 C CA . PRO B 1 26 ? 19.594 -29.75 -18.578 1 97.75 26 PRO B CA 1
ATOM 2837 C C . PRO B 1 26 ? 20.297 -30.375 -17.375 1 97.75 26 PRO B C 1
ATOM 2839 O O . PRO B 1 26 ? 19.828 -31.375 -16.844 1 97.75 26 PRO B O 1
ATOM 2842 N N . SER B 1 27 ? 21.438 -29.812 -17.016 1 98.25 27 SER B N 1
ATOM 2843 C CA . SER B 1 27 ? 22.172 -30.188 -15.82 1 98.25 27 SER B CA 1
ATOM 2844 C C . SER B 1 27 ? 22.188 -29.062 -14.789 1 98.25 27 SER B C 1
ATOM 2846 O O . SER B 1 27 ? 22.406 -27.906 -15.133 1 98.25 27 SER B O 1
ATOM 2848 N N . PRO B 1 28 ? 21.938 -29.391 -13.562 1 98.56 28 PRO B N 1
ATOM 2849 C CA . PRO B 1 28 ? 21.859 -28.344 -12.539 1 98.56 28 PRO B CA 1
ATOM 2850 C C . PRO B 1 28 ? 23.234 -27.828 -12.117 1 98.56 28 PRO B C 1
ATOM 2852 O O . PRO B 1 28 ? 24.188 -28.594 -12.055 1 98.56 28 PRO B O 1
ATOM 2855 N N . THR B 1 29 ? 23.391 -26.609 -11.922 1 98.31 29 THR B N 1
ATOM 2856 C CA . THR B 1 29 ? 24.547 -25.922 -11.352 1 98.31 29 THR B CA 1
ATOM 2857 C C . THR B 1 29 ? 24.125 -24.938 -10.266 1 98.31 29 THR B C 1
ATOM 2859 O O . THR B 1 29 ? 22.938 -24.594 -10.172 1 98.31 29 THR B O 1
ATOM 2862 N N . GLY B 1 30 ? 25.031 -24.547 -9.414 1 98.25 30 GLY B N 1
ATOM 2863 C CA . GLY B 1 30 ? 24.688 -23.578 -8.383 1 98.25 30 GLY B CA 1
ATOM 2864 C C . GLY B 1 30 ? 23.547 -24.047 -7.492 1 98.25 30 GLY B C 1
ATOM 2865 O O . GLY B 1 30 ? 23.594 -25.141 -6.941 1 98.25 30 GLY B O 1
ATOM 2866 N N . TYR B 1 31 ? 22.484 -23.234 -7.414 1 98.5 31 TYR B N 1
ATOM 2867 C CA . TYR B 1 31 ? 21.375 -23.531 -6.527 1 98.5 31 TYR B CA 1
ATOM 2868 C C . TYR B 1 31 ? 20.297 -24.344 -7.25 1 98.5 31 TYR B C 1
ATOM 2870 O O . TYR B 1 31 ? 19.234 -24.609 -6.688 1 98.5 31 TYR B O 1
ATOM 2878 N N . ASP B 1 32 ? 20.516 -24.844 -8.352 1 98.75 32 ASP B N 1
ATOM 2879 C CA . ASP B 1 32 ? 19.5 -25.484 -9.188 1 98.75 32 ASP B CA 1
ATOM 2880 C C . ASP B 1 32 ? 19.219 -26.906 -8.719 1 98.75 32 ASP B C 1
ATOM 2882 O O . ASP B 1 32 ? 20.141 -27.641 -8.344 1 98.75 32 ASP B O 1
ATOM 2886 N N . LEU B 1 33 ? 17.984 -27.172 -8.789 1 98.94 33 LEU B N 1
ATOM 2887 C CA . LEU B 1 33 ? 17.484 -28.547 -8.789 1 98.94 33 LEU B CA 1
ATOM 2888 C C . LEU B 1 33 ? 17.062 -28.969 -10.195 1 98.94 33 LEU B C 1
ATOM 2890 O O . LEU B 1 33 ? 16.438 -28.172 -10.914 1 98.94 33 LEU B O 1
ATOM 2894 N N . LEU B 1 34 ? 17.438 -30.141 -10.531 1 98.94 34 LEU B N 1
ATOM 2895 C CA . LEU B 1 34 ? 16.797 -30.781 -11.672 1 98.94 34 LEU B CA 1
ATOM 2896 C C . LEU B 1 34 ? 15.617 -31.656 -11.227 1 98.94 34 LEU B C 1
ATOM 2898 O O . LEU B 1 34 ? 15.812 -32.656 -10.516 1 98.94 34 LEU B O 1
ATOM 2902 N N . VAL B 1 35 ? 14.516 -31.297 -11.648 1 98.94 35 VAL B N 1
ATOM 2903 C CA . VAL B 1 35 ? 13.312 -31.984 -11.18 1 98.94 35 VAL B CA 1
ATOM 2904 C C . VAL B 1 35 ? 12.688 -32.75 -12.336 1 98.94 35 VAL B C 1
ATOM 2906 O O . VAL B 1 35 ? 12.477 -32.219 -13.422 1 98.94 35 VAL B O 1
ATOM 2909 N N . LYS B 1 36 ? 12.469 -34.031 -12.117 1 98.94 36 LYS B N 1
ATOM 2910 C CA . LYS B 1 36 ? 11.602 -34.812 -12.992 1 98.94 36 LYS B CA 1
ATOM 2911 C C . LYS B 1 36 ? 10.133 -34.531 -12.695 1 98.94 36 LYS B C 1
ATOM 2913 O O . LYS B 1 36 ? 9.633 -34.875 -11.617 1 98.94 36 LYS B O 1
ATOM 2918 N N . ILE B 1 37 ? 9.445 -34.031 -13.648 1 98.94 37 ILE B N 1
ATOM 2919 C CA . ILE B 1 37 ? 8.109 -33.5 -13.406 1 98.94 37 ILE B CA 1
ATOM 2920 C C . ILE B 1 37 ? 7.082 -34.625 -13.5 1 98.94 37 ILE B C 1
ATOM 2922 O O . ILE B 1 37 ? 7.121 -35.438 -14.422 1 98.94 37 ILE B O 1
ATOM 2926 N N . TRP B 1 38 ? 6.203 -34.594 -12.508 1 98.94 38 TRP B N 1
ATOM 2927 C CA . TRP B 1 38 ? 5.125 -35.562 -12.469 1 98.94 38 TRP B CA 1
ATOM 2928 C C . TRP B 1 38 ? 3.816 -34.969 -12.969 1 98.94 38 TRP B C 1
ATOM 2930 O O . TRP B 1 38 ? 2.979 -35.656 -13.539 1 98.94 38 TRP B O 1
ATOM 2940 N N . ALA B 1 39 ? 3.584 -33.75 -12.727 1 98.94 39 ALA B N 1
ATOM 2941 C CA . ALA B 1 39 ? 2.359 -33.062 -13.094 1 98.94 39 ALA B CA 1
ATOM 2942 C C . ALA B 1 39 ? 2.576 -31.531 -13.109 1 98.94 39 ALA B C 1
ATOM 2944 O O . ALA B 1 39 ? 3.496 -31.031 -12.461 1 98.94 39 ALA B O 1
ATOM 2945 N N . ILE B 1 40 ? 1.777 -30.875 -13.875 1 98.88 40 ILE B N 1
ATOM 2946 C CA . ILE B 1 40 ? 1.796 -29.422 -13.977 1 98.88 40 ILE B CA 1
ATOM 2947 C C . ILE B 1 40 ? 0.369 -28.875 -13.906 1 98.88 40 ILE B C 1
ATOM 2949 O O . ILE B 1 40 ? -0.596 -29.641 -14.031 1 98.88 40 ILE B O 1
ATOM 2953 N N . SER B 1 41 ? 0.243 -27.625 -13.625 1 98.62 41 SER B N 1
ATOM 2954 C CA . SER B 1 41 ? -1.043 -26.953 -13.766 1 98.62 41 SER B CA 1
ATOM 2955 C C . SER B 1 41 ? -0.918 -25.688 -14.609 1 98.62 41 SER B C 1
ATOM 2957 O O . SER B 1 41 ? 0.192 -25.234 -14.898 1 98.62 41 SER B O 1
ATOM 2959 N N . VAL B 1 42 ? -2.053 -25.234 -15.078 1 98 42 VAL B N 1
ATOM 2960 C CA . VAL B 1 42 ? -2.055 -24.094 -15.992 1 98 42 VAL B CA 1
ATOM 2961 C C . VAL B 1 42 ? -2.676 -22.875 -15.312 1 98 42 VAL B C 1
ATOM 2963 O O . VAL B 1 42 ? -3.646 -23.016 -14.562 1 98 42 VAL B O 1
ATOM 2966 N N . ASN B 1 43 ? -2.113 -21.719 -15.562 1 97.31 43 ASN B N 1
ATOM 2967 C CA . ASN B 1 43 ? -2.537 -20.422 -15.023 1 97.31 43 ASN B CA 1
ATOM 2968 C C . ASN B 1 43 ? -2.723 -19.391 -16.125 1 97.31 43 ASN B C 1
ATOM 2970 O O . ASN B 1 43 ? -2.199 -19.547 -17.234 1 97.31 43 ASN B O 1
ATOM 2974 N N . PRO B 1 44 ? -3.422 -18.281 -15.828 1 96.19 44 PRO B N 1
ATOM 2975 C CA . PRO B 1 44 ? -3.605 -17.234 -16.828 1 96.19 44 PRO B CA 1
ATOM 2976 C C . PRO B 1 44 ? -2.283 -16.672 -17.359 1 96.19 44 PRO B C 1
ATOM 2978 O O . PRO B 1 44 ? -2.17 -16.344 -18.547 1 96.19 44 PRO B O 1
ATOM 2981 N N . VAL B 1 45 ? -1.293 -16.562 -16.531 1 96.38 45 VAL B N 1
ATOM 2982 C CA . VAL B 1 45 ? 0.002 -16.047 -16.953 1 96.38 45 VAL B CA 1
ATOM 2983 C C . VAL B 1 45 ? 0.58 -16.906 -18.062 1 96.38 45 VAL B C 1
ATOM 2985 O O . VAL B 1 45 ? 1.285 -16.422 -18.953 1 96.38 45 VAL B O 1
ATOM 2988 N N . ASP B 1 46 ? 0.25 -18.188 -18.094 1 97.62 46 ASP B N 1
ATOM 2989 C CA . ASP B 1 46 ? 0.744 -19.094 -19.125 1 97.62 46 ASP B CA 1
ATOM 2990 C C . ASP B 1 46 ? 0.224 -18.688 -20.5 1 97.62 46 ASP B C 1
ATOM 2992 O O . ASP B 1 46 ? 1.008 -18.469 -21.438 1 97.62 46 ASP B O 1
ATOM 2996 N N . TYR B 1 47 ? -1.091 -18.578 -20.609 1 96.88 47 TYR B N 1
ATOM 2997 C CA . TYR B 1 47 ? -1.595 -18.281 -21.953 1 96.88 47 TYR B CA 1
ATOM 2998 C C . TYR B 1 47 ? -1.305 -16.828 -22.328 1 96.88 47 TYR B C 1
ATOM 3000 O O . TYR B 1 47 ? -1.165 -16.516 -23.5 1 96.88 47 TYR B O 1
ATOM 3008 N N . LYS B 1 48 ? -1.183 -15.945 -21.328 1 95.75 48 LYS B N 1
ATOM 3009 C CA . LYS B 1 48 ? -0.81 -14.578 -21.656 1 95.75 48 LYS B CA 1
ATOM 3010 C C . LYS B 1 48 ? 0.583 -14.516 -22.281 1 95.75 48 LYS B C 1
ATOM 3012 O O . LYS B 1 48 ? 0.806 -13.781 -23.25 1 95.75 48 LYS B O 1
ATOM 3017 N N . ILE B 1 49 ? 1.498 -15.227 -21.719 1 97.12 49 ILE B N 1
ATOM 3018 C CA . ILE B 1 49 ? 2.846 -15.273 -22.281 1 97.12 49 ILE B CA 1
ATOM 3019 C C . ILE B 1 49 ? 2.812 -15.938 -23.656 1 97.12 49 ILE B C 1
ATOM 3021 O O . ILE B 1 49 ? 3.434 -15.453 -24.609 1 97.12 49 ILE B O 1
ATOM 3025 N N . ARG B 1 50 ? 2.094 -17 -23.766 1 97.75 50 ARG B N 1
ATOM 3026 C CA . ARG B 1 50 ? 1.974 -17.672 -25.062 1 97.75 50 ARG B CA 1
ATOM 3027 C C . ARG B 1 50 ? 1.472 -16.703 -26.125 1 97.75 50 ARG B C 1
ATOM 3029 O O . ARG B 1 50 ? 1.971 -16.719 -27.25 1 97.75 50 ARG B O 1
ATOM 3036 N N . GLN B 1 51 ? 0.54 -15.883 -25.797 1 97.38 51 GLN B N 1
ATOM 3037 C CA . GLN B 1 51 ? -0.148 -15.008 -26.734 1 97.38 51 GLN B CA 1
ATOM 3038 C C . GLN B 1 51 ? 0.714 -13.797 -27.094 1 97.38 51 GLN B C 1
ATOM 3040 O O . GLN B 1 51 ? 0.501 -13.156 -28.125 1 97.38 51 GLN B O 1
ATOM 3045 N N . ASN B 1 52 ? 1.773 -13.5 -26.234 1 96.62 52 ASN B N 1
ATOM 3046 C CA . ASN B 1 52 ? 2.387 -12.18 -26.406 1 96.62 52 ASN B CA 1
ATOM 3047 C C . ASN B 1 52 ? 3.891 -12.289 -26.641 1 96.62 52 ASN B C 1
ATOM 3049 O O . ASN B 1 52 ? 4.5 -11.383 -27.203 1 96.62 52 ASN B O 1
ATOM 3053 N N . ALA B 1 53 ? 4.527 -13.312 -26.281 1 96.5 53 ALA B N 1
ATOM 3054 C CA . ALA B 1 53 ? 5.984 -13.367 -26.203 1 96.5 53 ALA B CA 1
ATOM 3055 C C . ALA B 1 53 ? 6.605 -13.461 -27.578 1 96.5 53 ALA B C 1
ATOM 3057 O O . ALA B 1 53 ? 7.789 -13.172 -27.766 1 96.5 53 ALA B O 1
ATOM 3058 N N . ALA B 1 54 ? 5.848 -13.875 -28.625 1 97.31 54 ALA B N 1
ATOM 3059 C CA . ALA B 1 54 ? 6.355 -14.047 -29.969 1 97.31 54 ALA B CA 1
ATOM 3060 C C . ALA B 1 54 ? 5.332 -13.578 -31.016 1 97.31 54 ALA B C 1
ATOM 3062 O O . ALA B 1 54 ? 5.082 -14.273 -32 1 97.31 54 ALA B O 1
ATOM 3063 N N . LYS B 1 55 ? 4.562 -12.57 -30.781 1 95.25 55 LYS B N 1
ATOM 3064 C CA . LYS B 1 55 ? 3.51 -12.039 -31.641 1 95.25 55 LYS B CA 1
ATOM 3065 C C . LYS B 1 55 ? 4.066 -11.641 -33 1 95.25 55 LYS B C 1
ATOM 3067 O O . LYS B 1 55 ? 3.436 -11.891 -34.031 1 95.25 55 LYS B O 1
ATOM 3072 N N . ASP B 1 56 ? 5.289 -10.992 -33.094 1 93.44 56 ASP B N 1
ATOM 3073 C CA . ASP B 1 56 ? 5.809 -10.469 -34.375 1 93.44 56 ASP B CA 1
ATOM 3074 C C . ASP B 1 56 ? 7.176 -11.078 -34.688 1 93.44 56 ASP B C 1
ATOM 3076 O O . ASP B 1 56 ? 8.016 -10.422 -35.312 1 93.44 56 ASP B O 1
ATOM 3080 N N . THR B 1 57 ? 7.258 -12.344 -34.219 1 96.75 57 THR B N 1
ATOM 3081 C CA . THR B 1 57 ? 8.531 -13.008 -34.469 1 96.75 57 THR B CA 1
ATOM 3082 C C . THR B 1 57 ? 8.359 -14.523 -34.469 1 96.75 57 THR B C 1
ATOM 3084 O O . THR B 1 57 ? 7.301 -15.031 -34.094 1 96.75 57 THR B O 1
ATOM 3087 N N . VAL B 1 58 ? 9.289 -15.18 -35.062 1 97.31 58 VAL B N 1
ATOM 3088 C CA . VAL B 1 58 ? 9.375 -16.625 -35 1 97.31 58 VAL B CA 1
ATOM 3089 C C . VAL B 1 58 ? 10.664 -17.031 -34.281 1 97.31 58 VAL B C 1
ATOM 3091 O O . VAL B 1 58 ? 11.766 -16.703 -34.719 1 97.31 58 VAL B O 1
ATOM 3094 N N . LEU B 1 59 ? 10.5 -17.734 -33.25 1 97.69 59 LEU B N 1
ATOM 3095 C CA . LEU B 1 59 ? 11.648 -18.141 -32.469 1 97.69 59 LEU B CA 1
ATOM 3096 C C . LEU B 1 59 ? 12.375 -19.312 -33.125 1 97.69 59 LEU B C 1
ATOM 3098 O O . LEU B 1 59 ? 11.742 -20.188 -33.719 1 97.69 59 LEU B O 1
ATOM 3102 N N . ASP B 1 60 ? 13.648 -19.328 -33 1 96.75 60 ASP B N 1
ATOM 3103 C CA . ASP B 1 60 ? 14.445 -20.438 -33.531 1 96.75 60 ASP B CA 1
ATOM 3104 C C . ASP B 1 60 ? 14.156 -21.734 -32.781 1 96.75 60 ASP B C 1
ATOM 3106 O O . ASP B 1 60 ? 14.062 -22.797 -33.375 1 96.75 60 ASP B O 1
ATOM 3110 N N . THR B 1 61 ? 14.102 -21.609 -31.484 1 96.81 61 THR B N 1
ATOM 3111 C CA . THR B 1 61 ? 13.773 -22.719 -30.609 1 96.81 61 THR B CA 1
ATOM 3112 C C . THR B 1 61 ? 12.461 -22.453 -29.875 1 96.81 61 THR B C 1
ATOM 3114 O O . THR B 1 61 ? 12.211 -21.344 -29.422 1 96.81 61 THR B O 1
ATOM 3117 N N . PRO B 1 62 ? 11.609 -23.484 -29.828 1 98.12 62 PRO B N 1
ATOM 3118 C CA . PRO B 1 62 ? 10.344 -23.266 -29.125 1 98.12 62 PRO B CA 1
ATOM 3119 C C . PRO B 1 62 ? 10.531 -22.844 -27.672 1 98.12 62 PRO B C 1
ATOM 3121 O O . PRO B 1 62 ? 11.383 -23.391 -26.969 1 98.12 62 PRO B O 1
ATOM 3124 N N . LYS B 1 63 ? 9.75 -21.844 -27.266 1 97.81 63 LYS B N 1
ATOM 3125 C CA . LYS B 1 63 ? 9.758 -21.391 -25.875 1 97.81 63 LYS B CA 1
ATOM 3126 C C . LYS B 1 63 ? 8.953 -22.344 -24.984 1 97.81 63 LYS B C 1
ATOM 3128 O O . LYS B 1 63 ? 7.805 -22.672 -25.297 1 97.81 63 LYS B O 1
ATOM 3133 N N . ILE B 1 64 ? 9.578 -22.844 -23.984 1 98.75 64 ILE B N 1
ATOM 3134 C CA . ILE B 1 64 ? 8.906 -23.703 -23 1 98.75 64 ILE B CA 1
ATOM 3135 C C . ILE B 1 64 ? 8.336 -22.844 -21.875 1 98.75 64 ILE B C 1
ATOM 3137 O O . ILE B 1 64 ? 9.086 -22.188 -21.141 1 98.75 64 ILE B O 1
ATOM 3141 N N . ILE B 1 65 ? 6.992 -22.875 -21.703 1 98.5 65 ILE B N 1
ATOM 3142 C CA . ILE B 1 65 ? 6.352 -22.078 -20.672 1 98.5 65 ILE B CA 1
ATOM 3143 C C . ILE B 1 65 ? 5.73 -23 -19.609 1 98.5 65 ILE B C 1
ATOM 3145 O O . ILE B 1 65 ? 6.168 -24.141 -19.453 1 98.5 65 ILE B O 1
ATOM 3149 N N . GLY B 1 66 ? 4.852 -22.438 -18.75 1 98.12 66 GLY B N 1
ATOM 3150 C CA . GLY B 1 66 ? 4.332 -23.172 -17.594 1 98.12 66 GLY B CA 1
ATOM 3151 C C . GLY B 1 66 ? 5.27 -23.156 -16.406 1 98.12 66 GLY B C 1
ATOM 3152 O O . GLY B 1 66 ? 6.477 -23.375 -16.562 1 98.12 66 GLY B O 1
ATOM 3153 N N . TRP B 1 67 ? 4.668 -22.969 -15.195 1 96.75 67 TRP B N 1
ATOM 3154 C CA . TRP B 1 67 ? 5.617 -22.797 -14.102 1 96.75 67 TRP B CA 1
ATOM 3155 C C . TRP B 1 67 ? 5.156 -23.547 -12.852 1 96.75 67 TRP B C 1
ATOM 3157 O O . TRP B 1 67 ? 5.949 -23.797 -11.945 1 96.75 67 TRP B O 1
ATOM 3167 N N . ASP B 1 68 ? 3.945 -24.016 -12.789 1 98.62 68 ASP B N 1
ATOM 3168 C CA . ASP B 1 68 ? 3.527 -24.922 -11.727 1 98.62 68 ASP B CA 1
ATOM 3169 C C . ASP B 1 68 ? 4.07 -26.328 -11.961 1 98.62 68 ASP B C 1
ATOM 3171 O O . ASP B 1 68 ? 3.939 -26.875 -13.055 1 98.62 68 ASP B O 1
ATOM 3175 N N . ALA B 1 69 ? 4.594 -26.859 -10.883 1 98.81 69 ALA B N 1
ATOM 3176 C CA . ALA B 1 69 ? 5.09 -28.219 -11.07 1 98.81 69 ALA B CA 1
ATOM 3177 C C . ALA B 1 69 ? 5.152 -28.969 -9.742 1 98.81 69 ALA B C 1
ATOM 3179 O O . ALA B 1 69 ? 5.266 -28.359 -8.68 1 98.81 69 ALA B O 1
ATOM 3180 N N . VAL B 1 70 ? 5.008 -30.234 -9.82 1 98.94 70 VAL B N 1
ATOM 3181 C CA . VAL B 1 70 ? 5.316 -31.188 -8.766 1 98.94 70 VAL B CA 1
ATOM 3182 C C . VAL B 1 70 ? 6.145 -32.344 -9.336 1 98.94 70 VAL B C 1
ATOM 3184 O O . VAL B 1 70 ? 5.938 -32.75 -10.477 1 98.94 70 VAL B O 1
ATOM 3187 N N . GLY B 1 71 ? 7.098 -32.781 -8.594 1 98.88 71 GLY B N 1
ATOM 3188 C CA . GLY B 1 71 ? 7.945 -33.875 -9.078 1 98.88 71 GLY B CA 1
ATOM 3189 C C . GLY B 1 71 ? 8.984 -34.312 -8.07 1 98.88 71 GLY B C 1
ATOM 3190 O O . GLY B 1 71 ? 8.781 -34.156 -6.859 1 98.88 71 GLY B O 1
ATOM 3191 N N . ILE B 1 72 ? 10.008 -34.906 -8.609 1 98.94 72 ILE B N 1
ATOM 3192 C CA . ILE B 1 72 ? 11.062 -35.469 -7.766 1 98.94 72 ILE B CA 1
ATOM 3193 C C . ILE B 1 72 ? 12.414 -34.906 -8.195 1 98.94 72 ILE B C 1
ATOM 3195 O O . ILE B 1 72 ? 12.68 -34.75 -9.383 1 98.94 72 ILE B O 1
ATOM 3199 N N . VAL B 1 73 ? 13.242 -34.594 -7.219 1 98.94 73 VAL B N 1
ATOM 3200 C CA . VAL B 1 73 ? 14.578 -34.094 -7.504 1 98.94 73 VAL B CA 1
ATOM 3201 C C . VAL B 1 73 ? 15.445 -35.219 -8.055 1 98.94 73 VAL B C 1
ATOM 3203 O O . VAL B 1 73 ? 15.656 -36.25 -7.379 1 98.94 73 VAL B O 1
ATOM 3206 N N . GLU B 1 74 ? 15.945 -35.031 -9.203 1 98.81 74 GLU B N 1
ATOM 3207 C CA . GLU B 1 74 ? 16.781 -36.031 -9.852 1 98.81 74 GLU B CA 1
ATOM 3208 C C . GLU B 1 74 ? 18.266 -35.75 -9.641 1 98.81 74 GLU B C 1
ATOM 3210 O O . GLU B 1 74 ? 19.094 -36.656 -9.57 1 98.81 74 GLU B O 1
ATOM 3215 N N . ALA B 1 75 ? 18.641 -34.469 -9.625 1 98.81 75 ALA B N 1
ATOM 3216 C CA . ALA B 1 75 ? 20 -34 -9.43 1 98.81 75 ALA B CA 1
ATOM 3217 C C . ALA B 1 75 ? 20.016 -32.594 -8.812 1 98.81 75 ALA B C 1
ATOM 3219 O O . ALA B 1 75 ? 19 -31.906 -8.844 1 98.81 75 ALA B O 1
ATOM 3220 N N . VAL B 1 76 ? 21.156 -32.25 -8.219 1 98.81 76 VAL B N 1
ATOM 3221 C CA . VAL B 1 76 ? 21.234 -30.969 -7.547 1 98.81 76 VAL B CA 1
ATOM 3222 C C . VAL B 1 76 ? 22.531 -30.266 -7.922 1 98.81 76 VAL B C 1
ATOM 3224 O O . VAL B 1 76 ? 23.531 -30.922 -8.234 1 98.81 76 VAL B O 1
ATOM 3227 N N . GLY B 1 77 ? 22.5 -28.984 -7.965 1 98.69 77 GLY B N 1
ATOM 3228 C CA . GLY B 1 77 ? 23.719 -28.188 -8.172 1 98.69 77 GLY B CA 1
ATOM 3229 C C . GLY B 1 77 ? 24.625 -28.172 -6.953 1 98.69 77 GLY B C 1
ATOM 3230 O O . GLY B 1 77 ? 24.234 -28.609 -5.871 1 98.69 77 GLY B O 1
ATOM 3231 N N . ASP B 1 78 ? 25.828 -27.531 -7.125 1 98.19 78 ASP B N 1
ATOM 3232 C CA . ASP B 1 78 ? 26.906 -27.656 -6.16 1 98.19 78 ASP B CA 1
ATOM 3233 C C . ASP B 1 78 ? 26.688 -26.719 -4.965 1 98.19 78 ASP B C 1
ATOM 3235 O O . ASP B 1 78 ? 27.359 -26.875 -3.932 1 98.19 78 ASP B O 1
ATOM 3239 N N . LYS B 1 79 ? 25.734 -25.781 -5.008 1 98.25 79 LYS B N 1
ATOM 3240 C CA . LYS B 1 79 ? 25.516 -24.844 -3.906 1 98.25 79 LYS B CA 1
ATOM 3241 C C . LYS B 1 79 ? 24.234 -25.156 -3.162 1 98.25 79 LYS B C 1
ATOM 3243 O O . LYS B 1 79 ? 23.859 -24.453 -2.219 1 98.25 79 LYS B O 1
ATOM 3248 N N . THR B 1 80 ? 23.516 -26.188 -3.617 1 98.25 80 THR B N 1
ATOM 3249 C CA . THR B 1 80 ? 22.25 -26.547 -2.99 1 98.25 80 THR B CA 1
ATOM 3250 C C . THR B 1 80 ? 22.469 -27.062 -1.577 1 98.25 80 THR B C 1
ATOM 3252 O O . THR B 1 80 ? 23.484 -27.719 -1.307 1 98.25 80 THR B O 1
ATOM 3255 N N . SER B 1 81 ? 21.562 -26.75 -0.65 1 98.19 81 SER B N 1
ATOM 3256 C CA . SER B 1 81 ? 21.672 -27.219 0.729 1 98.19 81 SER B CA 1
ATOM 3257 C C . SER B 1 81 ? 20.312 -27.609 1.295 1 98.19 81 SER B C 1
ATOM 3259 O O . SER B 1 81 ? 20.234 -28.266 2.334 1 98.19 81 SER B O 1
ATOM 3261 N N . LYS B 1 82 ? 19.203 -27.328 0.625 1 98.44 82 LYS B N 1
ATOM 3262 C CA . LYS B 1 82 ? 17.875 -27.516 1.178 1 98.44 82 LYS B CA 1
ATOM 3263 C C . LYS B 1 82 ? 17.266 -28.828 0.706 1 98.44 82 LYS B C 1
ATOM 3265 O O . LYS B 1 82 ? 16.359 -29.375 1.351 1 98.44 82 LYS B O 1
ATOM 3270 N N . PHE B 1 83 ? 17.75 -29.281 -0.457 1 98.81 83 PHE B N 1
ATOM 3271 C CA . PHE B 1 83 ? 17.172 -30.484 -1.066 1 98.81 83 PHE B CA 1
ATOM 3272 C C . PHE B 1 83 ? 18.266 -31.438 -1.533 1 98.81 83 PHE B C 1
ATOM 3274 O O . PHE B 1 83 ? 19.422 -31.031 -1.713 1 98.81 83 PHE B O 1
ATOM 3281 N N . LYS B 1 84 ? 17.859 -32.688 -1.711 1 98.62 84 LYS B N 1
ATOM 3282 C CA . LYS B 1 84 ? 18.734 -33.719 -2.264 1 98.62 84 LYS B CA 1
ATOM 3283 C C . LYS B 1 84 ? 17.984 -34.594 -3.254 1 98.62 84 LYS B C 1
ATOM 3285 O O . LYS B 1 84 ? 16.75 -34.531 -3.338 1 98.62 84 LYS B O 1
ATOM 3290 N N . GLU B 1 85 ? 18.781 -35.375 -3.961 1 98.69 85 GLU B N 1
ATOM 3291 C CA . GLU B 1 85 ? 18.188 -36.312 -4.891 1 98.69 85 GLU B CA 1
ATOM 3292 C C . GLU B 1 85 ? 17.172 -37.219 -4.188 1 98.69 85 GLU B C 1
ATOM 3294 O O . GLU B 1 85 ? 17.422 -37.688 -3.076 1 98.69 85 GLU B O 1
ATOM 3299 N N . GLY B 1 86 ? 16 -37.344 -4.789 1 98.81 86 GLY B N 1
ATOM 3300 C CA . GLY B 1 86 ? 14.961 -38.188 -4.23 1 98.81 86 GLY B CA 1
ATOM 3301 C C . GLY B 1 86 ? 13.891 -37.406 -3.496 1 98.81 86 GLY B C 1
ATOM 3302 O O . GLY B 1 86 ? 12.805 -37.938 -3.234 1 98.81 86 GLY B O 1
ATOM 3303 N N . ASP B 1 87 ? 14.172 -36.156 -3.15 1 98.88 87 ASP B N 1
ATOM 3304 C CA . ASP B 1 87 ? 13.164 -35.344 -2.482 1 98.88 87 ASP B CA 1
ATOM 3305 C C . ASP B 1 87 ? 12 -35.031 -3.418 1 98.88 87 ASP B C 1
ATOM 3307 O O . ASP B 1 87 ? 12.203 -34.75 -4.602 1 98.88 87 ASP B O 1
ATOM 3311 N N . GLN B 1 88 ? 10.727 -35.125 -2.941 1 98.94 88 GLN B N 1
ATOM 3312 C CA . GLN B 1 88 ? 9.539 -34.719 -3.68 1 98.94 88 GLN B CA 1
ATOM 3313 C C . GLN B 1 88 ? 9.219 -33.219 -3.443 1 98.94 88 GLN B C 1
ATOM 3315 O O . GLN B 1 88 ? 9.18 -32.781 -2.301 1 98.94 88 GLN B O 1
ATOM 3320 N N . VAL B 1 89 ? 9.047 -32.469 -4.512 1 98.94 89 VAL B N 1
ATOM 3321 C CA . VAL B 1 89 ? 8.992 -31.031 -4.402 1 98.94 89 VAL B CA 1
ATOM 3322 C C . VAL B 1 89 ? 7.828 -30.5 -5.234 1 98.94 89 VAL B C 1
ATOM 3324 O O . VAL B 1 89 ? 7.27 -31.203 -6.07 1 98.94 89 VAL B O 1
ATOM 3327 N N . TYR B 1 90 ? 7.363 -29.328 -4.984 1 98.94 90 TYR B N 1
ATOM 3328 C CA . TYR B 1 90 ? 6.418 -28.578 -5.793 1 98.94 90 TYR B CA 1
ATOM 3329 C C . TYR B 1 90 ? 6.773 -27.094 -5.805 1 98.94 90 TYR B C 1
ATOM 3331 O O . TYR B 1 90 ? 7.379 -26.578 -4.859 1 98.94 90 TYR B O 1
ATOM 3339 N N . TYR B 1 91 ? 6.469 -26.359 -6.867 1 98.94 91 TYR B N 1
ATOM 3340 C CA . TYR B 1 91 ? 6.91 -24.984 -7 1 98.94 91 TYR B CA 1
ATOM 3341 C C . TYR B 1 91 ? 6.18 -24.281 -8.141 1 98.94 91 TYR B C 1
ATOM 3343 O O . TYR B 1 91 ? 5.465 -24.922 -8.914 1 98.94 91 TYR B O 1
ATOM 3351 N N . ALA B 1 92 ? 6.227 -22.922 -8.156 1 98.75 92 ALA B N 1
ATOM 3352 C CA . ALA B 1 92 ? 5.746 -22.078 -9.25 1 98.75 92 ALA B CA 1
ATOM 3353 C C . ALA B 1 92 ? 6.91 -21.438 -10.008 1 98.75 92 ALA B C 1
ATOM 3355 O O . ALA B 1 92 ? 7.004 -20.219 -10.086 1 98.75 92 ALA B O 1
ATOM 3356 N N . GLY B 1 93 ? 7.766 -22.094 -10.445 1 97.88 93 GLY B N 1
ATOM 3357 C CA . GLY B 1 93 ? 8.969 -21.828 -11.219 1 97.88 93 GLY B CA 1
ATOM 3358 C C . GLY B 1 93 ? 9.352 -20.375 -11.25 1 97.88 93 GLY B C 1
ATOM 3359 O O . GLY B 1 93 ? 8.906 -19.578 -10.406 1 97.88 93 GLY B O 1
ATOM 3360 N N . ASP B 1 94 ? 10.375 -20.031 -12.086 1 98.38 94 ASP B N 1
ATOM 3361 C CA . ASP B 1 94 ? 10.898 -18.719 -12.406 1 98.38 94 ASP B CA 1
ATOM 3362 C C . ASP B 1 94 ? 10.492 -18.281 -13.82 1 98.38 94 ASP B C 1
ATOM 3364 O O . ASP B 1 94 ? 10.938 -18.875 -14.805 1 98.38 94 ASP B O 1
ATOM 3368 N N . ILE B 1 95 ? 9.75 -17.203 -13.875 1 97.88 95 ILE B N 1
ATOM 3369 C CA . ILE B 1 95 ? 9.133 -16.797 -15.125 1 97.88 95 ILE B CA 1
ATOM 3370 C C . ILE B 1 95 ? 10.211 -16.406 -16.141 1 97.88 95 ILE B C 1
ATOM 3372 O O . ILE B 1 95 ? 9.945 -16.328 -17.344 1 97.88 95 ILE B O 1
ATOM 3376 N N . THR B 1 96 ? 11.445 -16.172 -15.695 1 97.69 96 THR B N 1
ATOM 3377 C CA . THR B 1 96 ? 12.547 -15.75 -16.562 1 97.69 96 THR B CA 1
ATOM 3378 C C . THR B 1 96 ? 13.32 -16.953 -17.078 1 97.69 96 THR B C 1
ATOM 3380 O O . THR B 1 96 ? 14.297 -16.812 -17.812 1 97.69 96 THR B O 1
ATOM 3383 N N . ARG B 1 97 ? 12.922 -18.125 -16.688 1 97.62 97 ARG B N 1
ATOM 3384 C CA . ARG B 1 97 ? 13.578 -19.375 -17.094 1 97.62 97 ARG B CA 1
ATOM 3385 C C . ARG B 1 97 ? 12.609 -20.281 -17.828 1 97.62 97 ARG B C 1
ATOM 3387 O O . ARG B 1 97 ? 11.398 -20.062 -17.828 1 97.62 97 ARG B O 1
ATOM 3394 N N . SER B 1 98 ? 13.172 -21.344 -18.438 1 97.81 98 SER B N 1
ATOM 3395 C CA . SER B 1 98 ? 12.336 -22.328 -19.109 1 97.81 98 SER B CA 1
ATOM 3396 C C . SER B 1 98 ? 11.328 -22.938 -18.141 1 97.81 98 SER B C 1
ATOM 3398 O O . SER B 1 98 ? 11.648 -23.219 -16.984 1 97.81 98 SER B O 1
ATOM 3400 N N . GLY B 1 99 ? 10.148 -23.219 -18.688 1 98.25 99 GLY B N 1
ATOM 3401 C CA . GLY B 1 99 ? 9.031 -23.594 -17.844 1 98.25 99 GLY B CA 1
ATOM 3402 C C . GLY B 1 99 ? 8.93 -25.078 -17.594 1 98.25 99 GLY B C 1
ATOM 3403 O O . GLY B 1 99 ? 9.906 -25.812 -17.781 1 98.25 99 GLY B O 1
ATOM 3404 N N . SER B 1 100 ? 7.758 -25.469 -17.109 1 98.69 100 SER B N 1
ATOM 3405 C CA . SER B 1 100 ? 7.547 -26.828 -16.609 1 98.69 100 SER B CA 1
ATOM 3406 C C . SER B 1 100 ? 6.883 -27.703 -17.656 1 98.69 100 SER B C 1
ATOM 3408 O O . SER B 1 100 ? 6.676 -28.891 -17.438 1 98.69 100 SER B O 1
ATOM 3410 N N . ASN B 1 101 ? 6.527 -27.141 -18.812 1 98.81 101 ASN B N 1
ATOM 3411 C CA . ASN B 1 101 ? 5.992 -27.984 -19.891 1 98.81 101 ASN B CA 1
ATOM 3412 C C . ASN B 1 101 ? 7.086 -28.828 -20.531 1 98.81 101 ASN B C 1
ATOM 3414 O O . ASN B 1 101 ? 7.312 -28.75 -21.734 1 98.81 101 ASN B O 1
ATOM 3418 N N . ALA B 1 102 ? 7.703 -29.625 -19.734 1 98.75 102 ALA B N 1
ATOM 3419 C CA . ALA B 1 102 ? 8.82 -30.484 -20.109 1 98.75 102 ALA B CA 1
ATOM 3420 C C . ALA B 1 102 ? 8.977 -31.641 -19.125 1 98.75 102 ALA B C 1
ATOM 3422 O O . ALA B 1 102 ? 8.445 -31.578 -18 1 98.75 102 ALA B O 1
ATOM 3423 N N . GLU B 1 103 ? 9.688 -32.656 -19.531 1 98.75 103 GLU B N 1
ATOM 3424 C CA . GLU B 1 103 ? 9.906 -33.812 -18.656 1 98.75 103 GLU B CA 1
ATOM 3425 C C . GLU B 1 103 ? 10.75 -33.438 -17.453 1 98.75 103 GLU B C 1
ATOM 3427 O O . GLU B 1 103 ? 10.562 -33.969 -16.359 1 98.75 103 GLU B O 1
ATOM 3432 N N . TYR B 1 104 ? 11.727 -32.531 -17.656 1 98.75 104 TYR B N 1
ATOM 3433 C CA . TYR B 1 104 ? 12.617 -32.062 -16.609 1 98.75 104 TYR B CA 1
ATOM 3434 C C . TYR B 1 104 ? 12.68 -30.531 -16.609 1 98.75 104 TYR B C 1
ATOM 3436 O O . TYR B 1 104 ? 12.547 -29.891 -17.656 1 98.75 104 TYR B O 1
ATOM 3444 N N . GLN B 1 105 ? 12.914 -29.984 -15.453 1 98.81 105 GLN B N 1
ATOM 3445 C CA . GLN B 1 105 ? 13.047 -28.531 -15.32 1 98.81 105 GLN B CA 1
ATOM 3446 C C . GLN B 1 105 ? 14.109 -28.172 -14.281 1 98.81 105 GLN B C 1
ATOM 3448 O O . GLN B 1 105 ? 14.219 -28.828 -13.242 1 98.81 105 GLN B O 1
ATOM 3453 N N . LEU B 1 106 ? 14.922 -27.188 -14.609 1 98.81 106 LEU B N 1
ATOM 3454 C CA . LEU B 1 106 ? 15.805 -26.594 -13.617 1 98.81 106 LEU B CA 1
ATOM 3455 C C . LEU B 1 106 ? 15.062 -25.531 -12.797 1 98.81 106 LEU B C 1
ATOM 3457 O O . LEU B 1 106 ? 14.32 -24.719 -13.352 1 98.81 106 LEU B O 1
ATOM 3461 N N . ILE B 1 107 ? 15.258 -25.578 -11.477 1 98.81 107 ILE B N 1
ATOM 3462 C CA . ILE B 1 107 ? 14.609 -24.594 -10.609 1 98.81 107 ILE B CA 1
ATOM 3463 C C . ILE B 1 107 ? 15.516 -24.281 -9.422 1 98.81 107 ILE B C 1
ATOM 3465 O O . ILE B 1 107 ? 16.188 -25.172 -8.891 1 98.81 107 ILE B O 1
ATOM 3469 N N . ASP B 1 108 ? 15.594 -23 -9.07 1 98.81 108 ASP B N 1
ATOM 3470 C CA . ASP B 1 108 ? 16.344 -22.562 -7.906 1 98.81 108 ASP B CA 1
ATOM 3471 C C . ASP B 1 108 ? 15.742 -23.109 -6.617 1 98.81 108 ASP B C 1
ATOM 3473 O O . ASP B 1 108 ? 14.555 -22.922 -6.348 1 98.81 108 ASP B O 1
ATOM 3477 N N . GLU B 1 109 ? 16.547 -23.766 -5.766 1 98.88 109 GLU B N 1
ATOM 3478 C CA . GLU B 1 109 ? 16.031 -24.422 -4.566 1 98.88 109 GLU B CA 1
ATOM 3479 C C . GLU B 1 109 ? 15.391 -23.422 -3.613 1 98.88 109 GLU B C 1
ATOM 3481 O O . GLU B 1 109 ? 14.555 -23.797 -2.783 1 98.88 109 GLU B O 1
ATOM 3486 N N . ARG B 1 110 ? 15.75 -22.172 -3.662 1 98.69 110 ARG B N 1
ATOM 3487 C CA . ARG B 1 110 ? 15.289 -21.141 -2.742 1 98.69 110 ARG B CA 1
ATOM 3488 C C . ARG B 1 110 ? 13.82 -20.797 -2.994 1 98.69 110 ARG B C 1
ATOM 3490 O O . ARG B 1 110 ? 13.172 -20.172 -2.156 1 98.69 110 ARG B O 1
ATOM 3497 N N . ILE B 1 111 ? 13.219 -21.219 -4.137 1 98.94 111 ILE B N 1
ATOM 3498 C CA . ILE B 1 111 ? 11.812 -20.922 -4.414 1 98.94 111 ILE B CA 1
ATOM 3499 C C . ILE B 1 111 ? 11.039 -22.234 -4.559 1 98.94 111 ILE B C 1
ATOM 3501 O O . ILE B 1 111 ? 10.023 -22.281 -5.254 1 98.94 111 ILE B O 1
ATOM 3505 N N . VAL B 1 112 ? 11.477 -23.281 -3.934 1 98.94 112 VAL B N 1
ATOM 3506 C CA . VAL B 1 112 ? 10.891 -24.609 -4.012 1 98.94 112 VAL B CA 1
ATOM 3507 C C . VAL B 1 112 ? 10.398 -25.031 -2.631 1 98.94 112 VAL B C 1
ATOM 3509 O O . VAL B 1 112 ? 11.039 -24.75 -1.618 1 98.94 112 VAL B O 1
ATOM 3512 N N . GLY B 1 113 ? 9.227 -25.688 -2.559 1 98.94 113 GLY B N 1
ATOM 3513 C CA . GLY B 1 113 ? 8.734 -26.281 -1.328 1 98.94 113 GLY B CA 1
ATOM 3514 C C . GLY B 1 113 ? 8.766 -27.797 -1.353 1 98.94 113 GLY B C 1
ATOM 3515 O O . GLY B 1 113 ? 8.859 -28.406 -2.42 1 98.94 113 GLY B O 1
ATOM 3516 N N . HIS B 1 114 ? 8.742 -28.359 -0.165 1 98.88 114 HIS B N 1
ATOM 3517 C CA . HIS B 1 114 ? 8.508 -29.781 -0.07 1 98.88 114 HIS B CA 1
ATOM 3518 C C . HIS B 1 114 ? 7.062 -30.141 -0.412 1 98.88 114 HIS B C 1
ATOM 3520 O O . HIS B 1 114 ? 6.137 -29.438 0.007 1 98.88 114 HIS B O 1
ATOM 3526 N N . LYS B 1 115 ? 6.922 -31.141 -1.157 1 98.75 115 LYS B N 1
ATOM 3527 C CA . LYS B 1 115 ? 5.586 -31.594 -1.533 1 98.75 115 LYS B CA 1
ATOM 3528 C C . LYS B 1 115 ? 4.766 -31.984 -0.302 1 98.75 115 LYS B C 1
ATOM 3530 O O . LYS B 1 115 ? 5.262 -32.656 0.593 1 98.75 115 LYS B O 1
ATOM 3535 N N . PRO B 1 116 ? 3.457 -31.5 -0.237 1 98.69 116 PRO B N 1
ATOM 3536 C CA . PRO B 1 116 ? 2.584 -32.062 0.797 1 98.69 116 PRO B CA 1
ATOM 3537 C C . PRO B 1 116 ? 2.539 -33.594 0.77 1 98.69 116 PRO B C 1
ATOM 3539 O O . PRO B 1 116 ? 2.531 -34.188 -0.306 1 98.69 116 PRO B O 1
ATOM 3542 N N . ILE B 1 117 ? 2.373 -34.188 1.884 1 97.69 117 ILE B N 1
ATOM 3543 C CA . ILE B 1 117 ? 2.547 -35.656 1.978 1 97.69 117 ILE B CA 1
ATOM 3544 C C . ILE B 1 117 ? 1.194 -36.344 1.825 1 97.69 117 ILE B C 1
ATOM 3546 O O . ILE B 1 117 ? 1.126 -37.5 1.394 1 97.69 117 ILE B O 1
ATOM 3550 N N . ASN B 1 118 ? 0.128 -35.688 2.158 1 97.44 118 ASN B N 1
ATOM 3551 C CA . ASN B 1 118 ? -1.163 -36.375 2.246 1 97.44 118 ASN B CA 1
ATOM 3552 C C . ASN B 1 118 ? -2.021 -36.094 1.016 1 97.44 118 ASN B C 1
ATOM 3554 O O . ASN B 1 118 ? -3.186 -36.5 0.962 1 97.44 118 ASN B O 1
ATOM 3558 N N . LEU B 1 119 ? -1.516 -35.438 0.022 1 98.38 119 LEU B N 1
ATOM 3559 C CA . LEU B 1 119 ? -2.268 -35.125 -1.189 1 98.38 119 LEU B CA 1
ATOM 3560 C C . LEU B 1 119 ? -1.73 -35.906 -2.379 1 98.38 119 LEU B C 1
ATOM 3562 O O . LEU B 1 119 ? -0.54 -36.219 -2.434 1 98.38 119 LEU B O 1
ATOM 3566 N N . SER B 1 120 ? -2.646 -36.188 -3.264 1 98.62 120 SER B N 1
ATOM 3567 C CA . SER B 1 120 ? -2.23 -36.812 -4.52 1 98.62 120 SER B CA 1
ATOM 3568 C C . SER B 1 120 ? -1.404 -35.844 -5.363 1 98.62 120 SER B C 1
ATOM 3570 O O . SER B 1 120 ? -1.428 -34.625 -5.133 1 98.62 120 SER B O 1
ATOM 3572 N N . VAL B 1 121 ? -0.699 -36.406 -6.293 1 98.75 121 VAL B N 1
ATOM 3573 C CA . VAL B 1 121 ? 0.177 -35.625 -7.164 1 98.75 121 VAL B CA 1
ATOM 3574 C C . VAL B 1 121 ? -0.63 -34.562 -7.879 1 98.75 121 VAL B C 1
ATOM 3576 O O . VAL B 1 121 ? -0.265 -33.375 -7.848 1 98.75 121 VAL B O 1
ATOM 3579 N N . PRO B 1 122 ? -1.816 -34.875 -8.461 1 98.75 122 PRO B N 1
ATOM 3580 C CA . PRO B 1 122 ? -2.578 -33.844 -9.125 1 98.75 122 PRO B CA 1
ATOM 3581 C C . PRO B 1 122 ? -3.082 -32.75 -8.148 1 98.75 122 PRO B C 1
ATOM 3583 O O . PRO B 1 122 ? -3.105 -31.578 -8.484 1 98.75 122 PRO B O 1
ATOM 3586 N N . GLU B 1 123 ? -3.469 -33.156 -6.965 1 98.88 123 GLU B N 1
ATOM 3587 C CA . GLU B 1 123 ? -3.924 -32.219 -5.961 1 98.88 123 GLU B CA 1
ATOM 3588 C C . GLU B 1 123 ? -2.824 -31.219 -5.609 1 98.88 123 GLU B C 1
ATOM 3590 O O . GLU B 1 123 ? -3.092 -30.031 -5.43 1 98.88 123 GLU B O 1
ATOM 3595 N N . VAL B 1 124 ? -1.589 -31.672 -5.543 1 98.88 124 VAL B N 1
ATOM 3596 C CA . VAL B 1 124 ? -0.457 -30.828 -5.18 1 98.88 124 VAL B CA 1
ATOM 3597 C C . VAL B 1 124 ? -0.126 -29.875 -6.332 1 98.88 124 VAL B C 1
ATOM 3599 O O . VAL B 1 124 ? 0.144 -28.703 -6.117 1 98.88 124 VAL B O 1
ATOM 3602 N N . ALA B 1 125 ? -0.182 -30.391 -7.562 1 98.88 125 ALA B N 1
ATOM 3603 C CA . ALA B 1 125 ? 0.195 -29.609 -8.742 1 98.88 125 ALA B CA 1
ATOM 3604 C C . ALA B 1 125 ? -0.711 -28.391 -8.906 1 98.88 125 ALA B C 1
ATOM 3606 O O . ALA B 1 125 ? -0.311 -27.391 -9.5 1 98.88 125 ALA B O 1
ATOM 3607 N N . ALA B 1 126 ? -1.89 -28.453 -8.328 1 98.81 126 ALA B N 1
ATOM 3608 C CA . ALA B 1 126 ? -2.895 -27.406 -8.477 1 98.81 126 ALA B CA 1
ATOM 3609 C C . ALA B 1 126 ? -2.572 -26.219 -7.594 1 98.81 126 ALA B C 1
ATOM 3611 O O . ALA B 1 126 ? -3.188 -25.156 -7.727 1 98.81 126 ALA B O 1
ATOM 3612 N N . MET B 1 127 ? -1.56 -26.25 -6.754 1 98.88 127 MET B N 1
ATOM 3613 C CA . MET B 1 127 ? -1.531 -25.375 -5.586 1 98.88 127 MET B CA 1
ATOM 3614 C C . MET B 1 127 ? -0.472 -24.281 -5.746 1 98.88 127 MET B C 1
ATOM 3616 O O . MET B 1 127 ? -0.681 -23.141 -5.336 1 98.88 127 MET B O 1
ATOM 3620 N N . PRO B 1 128 ? 0.652 -24.484 -6.359 1 98.81 128 PRO B N 1
ATOM 3621 C CA . PRO B 1 128 ? 1.829 -23.641 -6.109 1 98.81 128 PRO B CA 1
ATOM 3622 C C . PRO B 1 128 ? 1.583 -22.172 -6.414 1 98.81 128 PRO B C 1
ATOM 3624 O O . PRO B 1 128 ? 1.54 -21.344 -5.5 1 98.81 128 PRO B O 1
ATOM 3627 N N . LEU B 1 129 ? 1.315 -21.828 -7.676 1 98.81 129 LEU B N 1
ATOM 3628 C CA . LEU B 1 129 ? 1.255 -20.438 -8.078 1 98.81 129 LEU B CA 1
ATOM 3629 C C . LEU B 1 129 ? 0.148 -19.703 -7.328 1 98.81 129 LEU B C 1
ATOM 3631 O O . LEU B 1 129 ? 0.368 -18.609 -6.797 1 98.81 129 LEU B O 1
ATOM 3635 N N . THR B 1 130 ? -1.039 -20.25 -7.246 1 98.75 130 THR B N 1
ATOM 3636 C CA . THR B 1 130 ? -2.186 -19.578 -6.645 1 98.75 130 THR B CA 1
ATOM 3637 C C . THR B 1 130 ? -2.002 -19.453 -5.133 1 98.75 130 THR B C 1
ATOM 3639 O O . THR B 1 130 ? -2.412 -18.453 -4.539 1 98.75 130 THR B O 1
ATOM 3642 N N . SER B 1 131 ? -1.333 -20.438 -4.504 1 98.88 131 SER B N 1
ATOM 3643 C CA . SER B 1 131 ? -1.029 -20.359 -3.078 1 98.88 131 SER B CA 1
ATOM 3644 C C . SER B 1 131 ? -0.104 -19.188 -2.771 1 98.88 131 SER B C 1
ATOM 3646 O O . SER B 1 131 ? -0.354 -18.422 -1.839 1 98.88 131 SER B O 1
ATOM 3648 N N . LEU B 1 132 ? 0.928 -19.109 -3.549 1 98.88 132 LEU B N 1
ATOM 3649 C CA . LEU B 1 132 ? 1.888 -18.031 -3.35 1 98.88 132 LEU B CA 1
ATOM 3650 C C . LEU B 1 132 ? 1.221 -16.672 -3.533 1 98.88 132 LEU B C 1
ATOM 3652 O O . LEU B 1 132 ? 1.404 -15.773 -2.711 1 98.88 132 LEU B O 1
ATOM 3656 N N . THR B 1 133 ? 0.433 -16.531 -4.574 1 98.88 133 THR B N 1
ATOM 3657 C CA . THR B 1 133 ? -0.214 -15.258 -4.91 1 98.88 133 THR B CA 1
ATOM 3658 C C . THR B 1 133 ? -1.17 -14.828 -3.801 1 98.88 133 THR B C 1
ATOM 3660 O O . THR B 1 133 ? -1.116 -13.688 -3.336 1 98.88 133 THR B O 1
ATOM 3663 N N . ALA B 1 134 ? -2.016 -15.719 -3.355 1 98.94 134 ALA B N 1
ATOM 3664 C CA . ALA B 1 134 ? -2.986 -15.406 -2.311 1 98.94 134 ALA B CA 1
ATOM 3665 C C . ALA B 1 134 ? -2.291 -15.102 -0.987 1 98.94 134 ALA B C 1
ATOM 3667 O O . ALA B 1 134 ? -2.643 -14.141 -0.297 1 98.94 134 ALA B O 1
ATOM 3668 N N . TYR B 1 135 ? -1.309 -15.961 -0.662 1 98.94 135 TYR B N 1
ATOM 3669 C CA . TYR B 1 135 ? -0.58 -15.805 0.592 1 98.94 135 TYR B CA 1
ATOM 3670 C C . TYR B 1 135 ? 0.138 -14.461 0.642 1 98.94 135 TYR B C 1
ATOM 3672 O O . TYR B 1 135 ? 0.029 -13.734 1.628 1 98.94 135 TYR B O 1
ATOM 3680 N N . GLU B 1 136 ? 0.84 -14.156 -0.383 1 98.88 136 GLU B N 1
ATOM 3681 C CA . GLU B 1 136 ? 1.585 -12.898 -0.417 1 98.88 136 GLU B CA 1
ATOM 3682 C C . GLU B 1 136 ? 0.644 -11.695 -0.412 1 98.88 136 GLU B C 1
ATOM 3684 O O . GLU B 1 136 ? 0.945 -10.672 0.195 1 98.88 136 GLU B O 1
ATOM 3689 N N . ALA B 1 137 ? -0.478 -11.773 -1.131 1 98.88 137 ALA B N 1
ATOM 3690 C CA . ALA B 1 137 ? -1.456 -10.688 -1.124 1 98.88 137 ALA B CA 1
ATOM 3691 C C . ALA B 1 137 ? -1.903 -10.367 0.298 1 98.88 137 ALA B C 1
ATOM 3693 O O . ALA B 1 137 ? -1.913 -9.203 0.701 1 98.88 137 ALA B O 1
ATOM 3694 N N . LEU B 1 138 ? -2.201 -11.383 1.082 1 98.88 138 LEU B N 1
ATOM 3695 C CA . LEU B 1 138 ? -2.781 -11.195 2.408 1 98.88 138 LEU B CA 1
ATOM 3696 C C . LEU B 1 138 ? -1.705 -10.828 3.424 1 98.88 138 LEU B C 1
ATOM 3698 O O . LEU B 1 138 ? -1.891 -9.906 4.227 1 98.88 138 LEU B O 1
ATOM 3702 N N . PHE B 1 139 ? -0.542 -11.477 3.328 1 98.44 139 PHE B N 1
ATOM 3703 C CA . PHE B 1 139 ? 0.372 -11.398 4.461 1 98.44 139 PHE B CA 1
ATOM 3704 C C . PHE B 1 139 ? 1.578 -10.531 4.125 1 98.44 139 PHE B C 1
ATOM 3706 O O . PHE B 1 139 ? 2.229 -9.984 5.02 1 98.44 139 PHE B O 1
ATOM 3713 N N . ASP B 1 140 ? 1.952 -10.453 2.865 1 97.81 140 ASP B N 1
ATOM 3714 C CA . ASP B 1 140 ? 3.123 -9.656 2.52 1 97.81 140 ASP B CA 1
ATOM 3715 C C . ASP B 1 140 ? 2.717 -8.281 1.994 1 97.81 140 ASP B C 1
ATOM 3717 O O . ASP B 1 140 ? 3.453 -7.309 2.156 1 97.81 140 ASP B O 1
ATOM 3721 N N . ARG B 1 141 ? 1.521 -8.18 1.346 1 98.56 141 ARG B N 1
ATOM 3722 C CA . ARG B 1 141 ? 1.041 -6.906 0.816 1 98.56 141 ARG B CA 1
ATOM 3723 C C . ARG B 1 141 ? 0.174 -6.18 1.839 1 98.56 141 ARG B C 1
ATOM 3725 O O . ARG B 1 141 ? 0.606 -5.191 2.438 1 98.56 141 ARG B O 1
ATOM 3732 N N . ILE B 1 142 ? -0.96 -6.785 2.201 1 98.56 142 ILE B N 1
ATOM 3733 C CA . ILE B 1 142 ? -1.836 -6.152 3.184 1 98.56 142 ILE B CA 1
ATOM 3734 C C . ILE B 1 142 ? -1.216 -6.266 4.574 1 98.56 142 ILE B C 1
ATOM 3736 O O . ILE B 1 142 ? -1.4 -5.383 5.414 1 98.56 142 ILE B O 1
ATOM 3740 N N . ARG B 1 143 ? -0.479 -7.387 4.84 1 97.62 143 ARG B N 1
ATOM 3741 C CA . ARG B 1 143 ? 0.142 -7.691 6.125 1 97.62 143 ARG B CA 1
ATOM 3742 C C . ARG B 1 143 ? -0.91 -7.855 7.219 1 97.62 143 ARG B C 1
ATOM 3744 O O . ARG B 1 143 ? -0.815 -7.234 8.281 1 97.62 143 ARG B O 1
ATOM 3751 N N . ILE B 1 144 ? -1.831 -8.719 6.922 1 98.12 144 ILE B N 1
ATOM 3752 C CA . ILE B 1 144 ? -2.91 -9.008 7.859 1 98.12 144 ILE B CA 1
ATOM 3753 C C . ILE B 1 144 ? -2.326 -9.516 9.18 1 98.12 144 ILE B C 1
ATOM 3755 O O . ILE B 1 144 ? -1.45 -10.383 9.18 1 98.12 144 ILE B O 1
ATOM 3759 N N . ASP B 1 145 ? -2.766 -8.961 10.195 1 95.25 145 ASP B N 1
ATOM 3760 C CA . ASP B 1 145 ? -2.539 -9.445 11.555 1 95.25 145 ASP B CA 1
ATOM 3761 C C . ASP B 1 145 ? -3.773 -10.164 12.094 1 95.25 145 ASP B C 1
ATOM 3763 O O . ASP B 1 145 ? -4.805 -9.531 12.344 1 95.25 145 ASP B O 1
ATOM 3767 N N . PRO B 1 146 ? -3.662 -11.406 12.266 1 94.19 146 PRO B N 1
ATOM 3768 C CA . PRO B 1 146 ? -4.848 -12.188 12.633 1 94.19 146 PRO B CA 1
ATOM 3769 C C . PRO B 1 146 ? -5.496 -11.703 13.93 1 94.19 146 PRO B C 1
ATOM 3771 O O . PRO B 1 146 ? -6.695 -11.906 14.133 1 94.19 146 PRO B O 1
ATOM 3774 N N . GLU B 1 147 ? -4.762 -11.141 14.82 1 94.88 147 GLU B N 1
ATOM 3775 C CA . GLU B 1 147 ? -5.324 -10.609 16.062 1 94.88 147 GLU B CA 1
ATOM 3776 C C . GLU B 1 147 ? -5.918 -9.219 15.852 1 94.88 147 GLU B C 1
ATOM 3778 O O . GLU B 1 147 ? -7.09 -8.984 16.156 1 94.88 147 GLU B O 1
ATOM 3783 N N . LYS B 1 148 ? -5.227 -8.352 15.227 1 93.38 148 LYS B N 1
ATOM 3784 C CA . LYS B 1 148 ? -5.629 -6.953 15.094 1 93.38 148 LYS B CA 1
ATOM 3785 C C . LYS B 1 148 ? -6.711 -6.793 14.023 1 93.38 148 LYS B C 1
ATOM 3787 O O . LYS B 1 148 ? -7.551 -5.898 14.117 1 93.38 148 LYS B O 1
ATOM 3792 N N . ASP B 1 149 ? -6.707 -7.672 13.039 1 97.12 149 ASP B N 1
ATOM 3793 C CA . ASP B 1 149 ? -7.598 -7.504 11.898 1 97.12 149 ASP B CA 1
ATOM 3794 C C . ASP B 1 149 ? -8.773 -8.477 11.969 1 97.12 149 ASP B C 1
ATOM 3796 O O . ASP B 1 149 ? -9.586 -8.539 11.047 1 97.12 149 ASP B O 1
ATOM 3800 N N . SER B 1 150 ? -8.844 -9.227 13.07 1 97.81 150 SER B N 1
ATOM 3801 C CA . SER B 1 150 ? -9.914 -10.211 13.219 1 97.81 150 SER B CA 1
ATOM 3802 C C . SER B 1 150 ? -11.281 -9.578 13.016 1 97.81 150 SER B C 1
ATOM 3804 O O . SER B 1 150 ? -11.547 -8.484 13.539 1 97.81 150 SER B O 1
ATOM 3806 N N . GLY B 1 151 ? -12.078 -10.203 12.195 1 98 151 GLY B N 1
ATOM 3807 C CA . GLY B 1 151 ? -13.445 -9.758 11.992 1 98 151 GLY B CA 1
ATOM 3808 C C . GLY B 1 151 ? -13.586 -8.734 10.883 1 98 151 GLY B C 1
ATOM 3809 O O . GLY B 1 151 ? -14.688 -8.477 10.398 1 98 151 GLY B O 1
ATOM 3810 N N . LYS B 1 152 ? -12.547 -8.07 10.43 1 98.5 152 LYS B N 1
ATOM 3811 C CA . LYS B 1 152 ? -12.617 -7.113 9.328 1 98.5 152 LYS B CA 1
ATOM 3812 C C . LYS B 1 152 ? -13.039 -7.801 8.031 1 98.5 152 LYS B C 1
ATOM 3814 O O . LYS B 1 152 ? -12.867 -9.008 7.871 1 98.5 152 LYS B O 1
ATOM 3819 N N . SER B 1 153 ? -13.562 -7.023 7.152 1 98.81 153 SER B N 1
ATOM 3820 C CA . SER B 1 153 ? -14.141 -7.586 5.934 1 98.81 153 SER B CA 1
ATOM 3821 C C . SER B 1 153 ? -13.141 -7.531 4.777 1 98.81 153 SER B C 1
ATOM 3823 O O . SER B 1 153 ? -12.383 -6.57 4.656 1 98.81 153 SER B O 1
ATOM 3825 N N . VAL B 1 154 ? -13.156 -8.578 3.947 1 98.94 154 VAL B N 1
ATOM 3826 C CA . VAL B 1 154 ? -12.375 -8.625 2.715 1 98.94 154 VAL B CA 1
ATOM 3827 C C . VAL B 1 154 ? -13.273 -9.047 1.552 1 98.94 154 VAL B C 1
ATOM 3829 O O . VAL B 1 154 ? -14.016 -10.023 1.657 1 98.94 154 VAL B O 1
ATOM 3832 N N . LEU B 1 155 ? -13.289 -8.234 0.538 1 98.94 155 LEU B N 1
ATOM 3833 C CA . LEU B 1 155 ? -13.953 -8.57 -0.712 1 98.94 155 LEU B CA 1
ATOM 3834 C C . LEU B 1 155 ? -12.984 -9.227 -1.687 1 98.94 155 LEU B C 1
ATOM 3836 O O . LEU B 1 155 ? -11.953 -8.648 -2.023 1 98.94 155 LEU B O 1
ATOM 3840 N N . ILE B 1 156 ? -13.273 -10.406 -2.055 1 98.88 156 ILE B N 1
ATOM 3841 C CA . ILE B 1 156 ? -12.469 -11.156 -3.014 1 98.88 156 ILE B CA 1
ATOM 3842 C C . ILE B 1 156 ? -13.203 -11.234 -4.352 1 98.88 156 ILE B C 1
ATOM 3844 O O . ILE B 1 156 ? -14.188 -11.969 -4.48 1 98.88 156 ILE B O 1
ATOM 3848 N N . ILE B 1 157 ? -12.711 -10.484 -5.32 1 98.19 157 ILE B N 1
ATOM 3849 C CA . ILE B 1 157 ? -13.312 -10.477 -6.648 1 98.19 157 ILE B CA 1
ATOM 3850 C C . ILE B 1 157 ? -12.742 -11.617 -7.484 1 98.19 157 ILE B C 1
ATOM 3852 O O . ILE B 1 157 ? -11.523 -11.742 -7.613 1 98.19 157 ILE B O 1
ATOM 3856 N N . ALA B 1 158 ? -13.602 -12.391 -8.133 1 96.19 158 ALA B N 1
ATOM 3857 C CA . ALA B 1 158 ? -13.273 -13.656 -8.797 1 96.19 158 ALA B CA 1
ATOM 3858 C C . ALA B 1 158 ? -12.938 -14.742 -7.781 1 96.19 158 ALA B C 1
ATOM 3860 O O . ALA B 1 158 ? -11.883 -15.375 -7.867 1 96.19 158 ALA B O 1
ATOM 3861 N N . GLY B 1 159 ? -13.898 -14.977 -6.91 1 96.75 159 GLY B N 1
ATOM 3862 C CA . GLY B 1 159 ? -13.68 -15.852 -5.77 1 96.75 159 GLY B CA 1
ATOM 3863 C C . GLY B 1 159 ? -13.492 -17.297 -6.16 1 96.75 159 GLY B C 1
ATOM 3864 O O . GLY B 1 159 ? -12.789 -18.047 -5.48 1 96.75 159 GLY B O 1
ATOM 3865 N N . ALA B 1 160 ? -14.039 -17.672 -7.242 1 97.19 160 ALA B N 1
ATOM 3866 C CA . ALA B 1 160 ? -14.062 -19.094 -7.59 1 97.19 160 ALA B CA 1
ATOM 3867 C C . ALA B 1 160 ? -12.844 -19.469 -8.43 1 97.19 160 ALA B C 1
ATOM 3869 O O . ALA B 1 160 ? -12.625 -20.641 -8.719 1 97.19 160 ALA B O 1
ATOM 3870 N N . GLY B 1 161 ? -12.078 -18.5 -8.828 1 96.81 161 GLY B N 1
ATOM 3871 C CA . GLY B 1 161 ? -10.859 -18.797 -9.57 1 96.81 161 GLY B CA 1
ATOM 3872 C C . GLY B 1 161 ? -9.781 -19.438 -8.727 1 96.81 161 GLY B C 1
ATOM 3873 O O . GLY B 1 161 ? -10 -19.719 -7.551 1 96.81 161 GLY B O 1
ATOM 3874 N N . GLY B 1 162 ? -8.664 -19.688 -9.344 1 97.44 162 GLY B N 1
ATOM 3875 C CA . GLY B 1 162 ? -7.559 -20.328 -8.641 1 97.44 162 GLY B CA 1
ATOM 3876 C C . GLY B 1 162 ? -7.086 -19.531 -7.434 1 97.44 162 GLY B C 1
ATOM 3877 O O . GLY B 1 162 ? -7.09 -20.047 -6.309 1 97.44 162 GLY B O 1
ATOM 3878 N N . VAL B 1 163 ? -6.734 -18.281 -7.645 1 98.5 163 VAL B N 1
ATOM 3879 C CA . VAL B 1 163 ? -6.203 -17.453 -6.574 1 98.5 163 VAL B CA 1
ATOM 3880 C C . VAL B 1 163 ? -7.305 -17.141 -5.566 1 98.5 163 VAL B C 1
ATOM 3882 O O . VAL B 1 163 ? -7.09 -17.219 -4.355 1 98.5 163 VAL B O 1
ATOM 3885 N N . GLY B 1 164 ? -8.5 -16.797 -6.098 1 98.62 164 GLY B N 1
ATOM 3886 C CA . GLY B 1 164 ? -9.625 -16.5 -5.223 1 98.62 164 GLY B CA 1
ATOM 3887 C C . GLY B 1 164 ? -9.969 -17.656 -4.281 1 98.62 164 GLY B C 1
ATOM 3888 O O . GLY B 1 164 ? -10.25 -17.422 -3.104 1 98.62 164 GLY B O 1
ATOM 3889 N N . SER B 1 165 ? -9.906 -18.859 -4.746 1 98.81 165 SER B N 1
ATOM 3890 C CA . SER B 1 165 ? -10.219 -20.047 -3.967 1 98.81 165 SER B CA 1
ATOM 3891 C C . SER B 1 165 ? -9.281 -20.188 -2.773 1 98.81 165 SER B C 1
ATOM 3893 O O . SER B 1 165 ? -9.719 -20.484 -1.659 1 98.81 165 SER B O 1
ATOM 3895 N N . ILE B 1 166 ? -8.031 -19.953 -3.027 1 98.88 166 ILE B N 1
ATOM 3896 C CA . ILE B 1 166 ? -7.055 -20.062 -1.951 1 98.88 166 ILE B CA 1
ATOM 3897 C C . ILE B 1 166 ? -7.215 -18.875 -0.993 1 98.88 166 ILE B C 1
ATOM 3899 O O . ILE B 1 166 ? -7.148 -19.047 0.227 1 98.88 166 ILE B O 1
ATOM 3903 N N . ALA B 1 167 ? -7.449 -17.688 -1.519 1 98.94 167 ALA B N 1
ATOM 3904 C CA . ALA B 1 167 ? -7.586 -16.484 -0.709 1 98.94 167 ALA B CA 1
ATOM 3905 C C . ALA B 1 167 ? -8.75 -16.609 0.269 1 98.94 167 ALA B C 1
ATOM 3907 O O . ALA B 1 167 ? -8.648 -16.188 1.421 1 98.94 167 ALA B O 1
ATOM 3908 N N . ILE B 1 168 ? -9.867 -17.188 -0.187 1 98.94 168 ILE B N 1
ATOM 3909 C CA . ILE B 1 168 ? -11.023 -17.391 0.679 1 98.94 168 ILE B CA 1
ATOM 3910 C C . ILE B 1 168 ? -10.617 -18.234 1.891 1 98.94 168 ILE B C 1
ATOM 3912 O O . ILE B 1 168 ? -10.891 -17.844 3.033 1 98.94 168 ILE B O 1
ATOM 3916 N N . GLN B 1 169 ? -9.93 -19.281 1.607 1 98.94 169 GLN B N 1
ATOM 3917 C CA . GLN B 1 169 ? -9.57 -20.188 2.689 1 98.94 169 GLN B CA 1
ATOM 3918 C C . GLN B 1 169 ? -8.602 -19.531 3.666 1 98.94 169 GLN B C 1
ATOM 3920 O O . GLN B 1 169 ? -8.789 -19.609 4.883 1 98.94 169 GLN B O 1
ATOM 3925 N N . LEU B 1 170 ? -7.543 -18.906 3.162 1 98.94 170 LEU B N 1
ATOM 3926 C CA . LEU B 1 170 ? -6.551 -18.25 4.012 1 98.94 170 LEU B CA 1
ATOM 3927 C C . LEU B 1 170 ? -7.191 -17.156 4.855 1 98.94 170 LEU B C 1
ATOM 3929 O O . LEU B 1 170 ? -6.934 -17.062 6.055 1 98.94 170 LEU B O 1
ATOM 3933 N N . ALA B 1 171 ? -8.023 -16.312 4.219 1 98.88 171 ALA B N 1
ATOM 3934 C CA . ALA B 1 171 ? -8.672 -15.195 4.91 1 98.88 171 ALA B CA 1
ATOM 3935 C C . ALA B 1 171 ? -9.562 -15.695 6.039 1 98.88 171 ALA B C 1
ATOM 3937 O O . ALA B 1 171 ? -9.609 -15.094 7.113 1 98.88 171 ALA B O 1
ATOM 3938 N N . LYS B 1 172 ? -10.227 -16.812 5.754 1 98.75 172 LYS B N 1
ATOM 3939 C CA . LYS B 1 172 ? -11.156 -17.359 6.738 1 98.75 172 LYS B CA 1
ATOM 3940 C C . LYS B 1 172 ? -10.406 -18.094 7.848 1 98.75 172 LYS B C 1
ATOM 3942 O O . LYS B 1 172 ? -10.625 -17.828 9.031 1 98.75 172 LYS B O 1
ATOM 3947 N N . LYS B 1 173 ? -9.516 -18.953 7.5 1 98.5 173 LYS B N 1
ATOM 3948 C CA . LYS B 1 173 ? -8.961 -19.938 8.438 1 98.5 173 LYS B CA 1
ATOM 3949 C C . LYS B 1 173 ? -7.785 -19.344 9.203 1 98.5 173 LYS B C 1
ATOM 3951 O O . LYS B 1 173 ? -7.547 -19.703 10.359 1 98.5 173 LYS B O 1
ATOM 3956 N N . LEU B 1 174 ? -7.008 -18.516 8.516 1 98.38 174 LEU B N 1
ATOM 3957 C CA . LEU B 1 174 ? -5.801 -18.016 9.164 1 98.38 174 LEU B CA 1
ATOM 3958 C C . LEU B 1 174 ? -5.992 -16.578 9.656 1 98.38 174 LEU B C 1
ATOM 3960 O O . LEU B 1 174 ? -5.344 -16.156 10.617 1 98.38 174 LEU B O 1
ATOM 3964 N N . CYS B 1 175 ? -6.852 -15.812 9 1 98.12 175 CYS B N 1
ATOM 3965 C CA . CYS B 1 175 ? -6.938 -14.391 9.305 1 98.12 175 CYS B CA 1
ATOM 3966 C C . CYS B 1 175 ? -8.203 -14.078 10.086 1 98.12 175 CYS B C 1
ATOM 3968 O O . CYS B 1 175 ? -8.328 -13 10.672 1 98.12 175 CYS B O 1
ATOM 3970 N N . ASN B 1 176 ? -9.188 -15.031 10.125 1 97.94 176 ASN B N 1
ATOM 3971 C CA . ASN B 1 176 ? -10.469 -14.836 10.789 1 97.94 176 ASN B CA 1
ATOM 3972 C C . ASN B 1 176 ? -11.172 -13.57 10.305 1 97.94 176 ASN B C 1
ATOM 3974 O O . ASN B 1 176 ? -11.672 -12.789 11.109 1 97.94 176 ASN B O 1
ATOM 3978 N N . LEU B 1 177 ? -11.156 -13.32 9.047 1 98.81 177 LEU B N 1
ATOM 3979 C CA . LEU B 1 177 ? -11.828 -12.18 8.422 1 98.81 177 LEU B CA 1
ATOM 3980 C C . LEU B 1 177 ? -13.273 -12.531 8.062 1 98.81 177 LEU B C 1
ATOM 3982 O O . LEU B 1 177 ? -13.633 -13.711 8.016 1 98.81 177 LEU B O 1
ATOM 3986 N N . THR B 1 178 ? -14.133 -11.539 7.922 1 98.88 178 THR B N 1
ATOM 3987 C CA . THR B 1 178 ? -15.398 -11.688 7.207 1 98.88 178 THR B CA 1
ATOM 3988 C C . THR B 1 178 ? -15.164 -11.711 5.699 1 98.88 178 THR B C 1
ATOM 3990 O O . THR B 1 178 ? -14.828 -10.688 5.102 1 98.88 178 THR B O 1
ATOM 3993 N N . VAL B 1 179 ? -15.391 -12.883 5.113 1 98.94 179 VAL B N 1
ATOM 3994 C CA . VAL B 1 179 ? -14.984 -13.094 3.727 1 98.94 179 VAL B CA 1
ATOM 3995 C C . VAL B 1 179 ? -16.188 -12.945 2.807 1 98.94 179 VAL B C 1
ATOM 3997 O O . VAL B 1 179 ? -17.172 -13.688 2.934 1 98.94 179 VAL B O 1
ATOM 4000 N N . ILE B 1 180 ? -16.109 -12.008 1.903 1 98.94 180 ILE B N 1
ATOM 4001 C CA . ILE B 1 180 ? -17.109 -11.773 0.867 1 98.94 180 ILE B CA 1
ATOM 4002 C C . ILE B 1 180 ? -16.516 -12.07 -0.505 1 98.94 180 ILE B C 1
ATOM 4004 O O . ILE B 1 180 ? -15.547 -11.43 -0.924 1 98.94 180 ILE B O 1
ATOM 4008 N N . ALA B 1 181 ? -17.047 -13.055 -1.22 1 98.75 181 ALA B N 1
ATOM 4009 C CA . ALA B 1 181 ? -16.547 -13.43 -2.537 1 98.75 181 ALA B CA 1
ATOM 4010 C C . ALA B 1 181 ? -17.562 -13.109 -3.627 1 98.75 181 ALA B C 1
ATOM 4012 O O . ALA B 1 181 ? -18.766 -13.117 -3.379 1 98.75 181 ALA B O 1
ATOM 4013 N N . THR B 1 182 ? -17.062 -12.789 -4.781 1 98.19 182 THR B N 1
ATOM 4014 C CA . THR B 1 182 ? -17.984 -12.617 -5.898 1 98.19 182 THR B CA 1
ATOM 4015 C C . THR B 1 182 ? -18.062 -13.891 -6.734 1 98.19 182 THR B C 1
ATOM 4017 O O . THR B 1 182 ? -17.047 -14.523 -7.016 1 98.19 182 THR B O 1
ATOM 4020 N N . ALA B 1 183 ? -19.141 -14.305 -7.07 1 96.19 183 ALA B N 1
ATOM 4021 C CA . ALA B 1 183 ? -19.5 -15.391 -7.98 1 96.19 183 ALA B CA 1
ATOM 4022 C C . ALA B 1 183 ? -20.938 -15.25 -8.477 1 96.19 183 ALA B C 1
ATOM 4024 O O . ALA B 1 183 ? -21.797 -14.719 -7.766 1 96.19 183 ALA B O 1
ATOM 4025 N N . SER B 1 184 ? -21.172 -15.695 -9.672 1 93.81 184 SER B N 1
ATOM 4026 C CA . SER B 1 184 ? -22.5 -15.438 -10.234 1 93.81 184 SER B CA 1
ATOM 4027 C C . SER B 1 184 ? -23.219 -16.734 -10.555 1 93.81 184 SER B C 1
ATOM 4029 O O . SER B 1 184 ? -24.453 -16.781 -10.586 1 93.81 184 SER B O 1
ATOM 4031 N N . ARG B 1 185 ? -22.5 -17.828 -10.891 1 95.19 185 ARG B N 1
ATOM 4032 C CA . ARG B 1 185 ? -23.125 -19.125 -11.203 1 95.19 185 ARG B CA 1
ATOM 4033 C C . ARG B 1 185 ? -23.312 -19.953 -9.938 1 95.19 185 ARG B C 1
ATOM 4035 O O . ARG B 1 185 ? -22.516 -19.859 -9 1 95.19 185 ARG B O 1
ATOM 4042 N N . GLU B 1 186 ? -24.312 -20.844 -9.977 1 96.88 186 GLU B N 1
ATOM 4043 C CA . GLU B 1 186 ? -24.656 -21.656 -8.805 1 96.88 186 GLU B CA 1
ATOM 4044 C C . GLU B 1 186 ? -23.453 -22.5 -8.352 1 96.88 186 GLU B C 1
ATOM 4046 O O . GLU B 1 186 ? -23.156 -22.562 -7.164 1 96.88 186 GLU B O 1
ATOM 4051 N N . ASP B 1 187 ? -22.797 -23.109 -9.297 1 97.12 187 ASP B N 1
ATOM 4052 C CA . ASP B 1 187 ? -21.672 -23.953 -8.961 1 97.12 187 ASP B CA 1
ATOM 4053 C C . ASP B 1 187 ? -20.531 -23.141 -8.336 1 97.12 187 ASP B C 1
ATOM 4055 O O . ASP B 1 187 ? -19.891 -23.594 -7.383 1 97.12 187 ASP B O 1
ATOM 4059 N N . SER B 1 188 ? -20.312 -21.953 -8.852 1 97.44 188 SER B N 1
ATOM 4060 C CA . SER B 1 188 ? -19.25 -21.109 -8.32 1 97.44 188 SER B CA 1
ATOM 4061 C C . SER B 1 188 ? -19.609 -20.547 -6.953 1 97.44 188 SER B C 1
ATOM 4063 O O . SER B 1 188 ? -18.75 -20.375 -6.094 1 97.44 188 SER B O 1
ATOM 4065 N N . ILE B 1 189 ? -20.891 -20.266 -6.746 1 98.06 189 ILE B N 1
ATOM 4066 C CA . ILE B 1 189 ? -21.359 -19.781 -5.457 1 98.06 189 ILE B CA 1
ATOM 4067 C C . ILE B 1 189 ? -21.141 -20.859 -4.395 1 98.06 189 ILE B C 1
ATOM 4069 O O . ILE B 1 189 ? -20.547 -20.594 -3.342 1 98.06 189 ILE B O 1
ATOM 4073 N N . THR B 1 190 ? -21.594 -22.047 -4.73 1 98.5 190 THR B N 1
ATOM 4074 C CA . THR B 1 190 ? -21.438 -23.172 -3.807 1 98.5 190 THR B CA 1
ATOM 4075 C C . THR B 1 190 ? -19.953 -23.438 -3.518 1 98.5 190 THR B C 1
ATOM 4077 O O . THR B 1 190 ? -19.578 -23.672 -2.369 1 98.5 190 THR B O 1
ATOM 4080 N N . TRP B 1 191 ? -19.156 -23.328 -4.574 1 98.5 191 TRP B N 1
ATOM 4081 C CA . TRP B 1 191 ? -17.703 -23.516 -4.453 1 98.5 191 TRP B CA 1
ATOM 4082 C C . TRP B 1 191 ? -17.109 -22.547 -3.445 1 98.5 191 TRP B C 1
ATOM 4084 O O . TRP B 1 191 ? -16.406 -22.953 -2.521 1 98.5 191 TRP B O 1
ATOM 4094 N N . CYS B 1 192 ? -17.438 -21.297 -3.52 1 98.75 192 CYS B N 1
ATOM 4095 C CA . CYS B 1 192 ? -16.906 -20.266 -2.641 1 98.75 192 CYS B CA 1
ATOM 4096 C C . CYS B 1 192 ? -17.375 -20.484 -1.204 1 98.75 192 CYS B C 1
ATOM 4098 O O . CYS B 1 192 ? -16.578 -20.344 -0.269 1 98.75 192 CYS B O 1
ATOM 4100 N N . LYS B 1 193 ? -18.625 -20.828 -1.044 1 98.75 193 LYS B N 1
ATOM 4101 C CA . LYS B 1 193 ? -19.172 -21.062 0.29 1 98.75 193 LYS B CA 1
ATOM 4102 C C . LYS B 1 193 ? -18.484 -22.25 0.952 1 98.75 193 LYS B C 1
ATOM 4104 O O . LYS B 1 193 ? -18.125 -22.203 2.131 1 98.75 193 LYS B O 1
ATOM 4109 N N . ASP B 1 194 ? -18.281 -23.266 0.162 1 98.56 194 ASP B N 1
ATOM 4110 C CA . ASP B 1 194 ? -17.656 -24.469 0.675 1 98.56 194 ASP B CA 1
ATOM 4111 C C . ASP B 1 194 ? -16.219 -24.203 1.13 1 98.56 194 ASP B C 1
ATOM 4113 O O . ASP B 1 1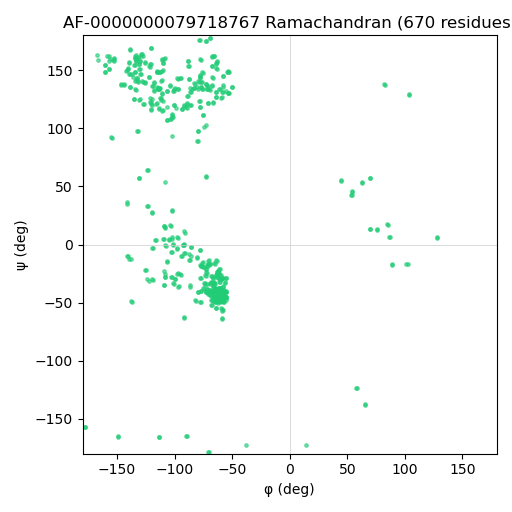94 ? -15.711 -24.859 2.029 1 98.56 194 ASP B O 1
ATOM 4117 N N . LEU B 1 195 ? -15.641 -23.203 0.521 1 98.69 195 LEU B N 1
ATOM 4118 C CA . LEU B 1 195 ? -14.258 -22.891 0.842 1 98.69 195 LEU B CA 1
ATOM 4119 C C . LEU B 1 195 ? -14.172 -21.953 2.039 1 98.69 195 LEU B C 1
ATOM 4121 O O . LEU B 1 195 ? -13.086 -21.703 2.564 1 98.69 195 LEU B O 1
ATOM 4125 N N . GLY B 1 196 ? -15.305 -21.344 2.443 1 98.75 196 GLY B N 1
ATOM 4126 C CA . GLY B 1 196 ? -15.297 -20.594 3.693 1 98.75 196 GLY B CA 1
ATOM 4127 C C . GLY B 1 196 ? -15.82 -19.172 3.549 1 98.75 196 GLY B C 1
ATOM 4128 O O . GLY B 1 196 ? -15.836 -18.422 4.516 1 98.75 196 GLY B O 1
ATOM 4129 N N . ALA B 1 197 ? -16.312 -18.812 2.383 1 98.88 197 ALA B N 1
ATOM 4130 C CA . ALA B 1 197 ? -16.875 -17.469 2.227 1 98.88 197 ALA B CA 1
ATOM 4131 C C . ALA B 1 197 ? -18.094 -17.281 3.119 1 98.88 197 ALA B C 1
ATOM 4133 O O . ALA B 1 197 ? -18.984 -18.141 3.143 1 98.88 197 ALA B O 1
ATOM 4134 N N . ASP B 1 198 ? -18.125 -16.188 3.846 1 98.88 198 ASP B N 1
ATOM 4135 C CA . ASP B 1 198 ? -19.297 -15.867 4.66 1 98.88 198 ASP B CA 1
ATOM 4136 C C . ASP B 1 198 ? -20.453 -15.383 3.795 1 98.88 198 ASP B C 1
ATOM 4138 O O . ASP B 1 198 ? -21.609 -15.68 4.086 1 98.88 198 ASP B O 1
ATOM 4142 N N . PHE B 1 199 ? -20.109 -14.625 2.793 1 98.81 199 PHE B N 1
ATOM 4143 C CA . PHE B 1 199 ? -21.078 -14.094 1.836 1 98.81 199 PHE B CA 1
ATOM 4144 C C . PHE B 1 199 ? -20.578 -14.273 0.407 1 98.81 199 PHE B C 1
ATOM 4146 O O . PHE B 1 199 ? -19.375 -14.211 0.152 1 98.81 199 PHE B O 1
ATOM 4153 N N . VAL B 1 200 ? -21.453 -14.602 -0.463 1 98.62 200 VAL B N 1
ATOM 4154 C CA . VAL B 1 200 ? -21.172 -14.602 -1.896 1 98.62 200 VAL B CA 1
ATOM 4155 C C . VAL B 1 200 ? -22.125 -13.648 -2.609 1 98.62 200 VAL B C 1
ATOM 4157 O O . VAL B 1 200 ? -23.344 -13.75 -2.447 1 98.62 200 VAL B O 1
ATOM 4160 N N . VAL B 1 201 ? -21.578 -12.68 -3.322 1 98.31 201 VAL B N 1
ATOM 4161 C CA . VAL B 1 201 ? -22.391 -11.656 -3.975 1 98.31 201 VAL B CA 1
ATOM 4162 C C . VAL B 1 201 ? -22.141 -11.68 -5.48 1 98.31 201 VAL B C 1
ATOM 4164 O O . VAL B 1 201 ? -21.062 -12.102 -5.93 1 98.31 201 VAL B O 1
ATOM 4167 N N . ASN B 1 202 ? -23.125 -11.211 -6.211 1 96.12 202 ASN B N 1
ATOM 4168 C CA . ASN B 1 202 ? -23 -11.117 -7.66 1 96.12 202 ASN B CA 1
ATOM 4169 C C . ASN B 1 202 ? -22.219 -9.883 -8.086 1 96.12 202 ASN B C 1
ATOM 4171 O O . ASN B 1 202 ? -22.5 -8.773 -7.629 1 96.12 202 ASN B O 1
ATOM 4175 N N . HIS B 1 203 ? -21.281 -10.008 -9.039 1 91.81 203 HIS B N 1
ATOM 4176 C CA . HIS B 1 203 ? -20.391 -8.914 -9.43 1 91.81 203 HIS B CA 1
ATOM 4177 C C . HIS B 1 203 ? -21.109 -7.918 -10.328 1 91.81 203 HIS B C 1
ATOM 4179 O O . HIS B 1 203 ? -20.641 -6.805 -10.539 1 91.81 203 HIS B O 1
ATOM 4185 N N . HIS B 1 204 ? -22.266 -8.125 -11.016 1 89.81 204 HIS B N 1
ATOM 4186 C CA . HIS B 1 204 ? -23 -7.215 -11.883 1 89.81 204 HIS B CA 1
ATOM 4187 C C . HIS B 1 204 ? -23.609 -6.062 -11.086 1 89.81 204 HIS B C 1
ATOM 4189 O O . HIS B 1 204 ? -23.672 -4.934 -11.578 1 89.81 204 HIS B O 1
ATOM 4195 N N . ASN B 1 205 ? -24 -6.188 -9.891 1 91.38 205 ASN B N 1
ATOM 4196 C CA . ASN B 1 205 ? -24.531 -5.168 -9 1 91.38 205 ASN B CA 1
ATOM 4197 C C . ASN B 1 205 ? -23.844 -5.203 -7.633 1 91.38 205 ASN B C 1
ATOM 4199 O O . ASN B 1 205 ? -24.5 -5.266 -6.602 1 91.38 205 ASN B O 1
ATOM 4203 N N . LEU B 1 206 ? -22.594 -5.047 -7.805 1 96.94 206 LEU B N 1
ATOM 4204 C CA . LEU B 1 206 ? -21.766 -5.375 -6.648 1 96.94 206 LEU B CA 1
ATOM 4205 C C . LEU B 1 206 ? -22.062 -4.426 -5.488 1 96.94 206 LEU B C 1
ATOM 4207 O O . LEU B 1 206 ? -22.219 -4.867 -4.348 1 96.94 206 LEU B O 1
ATOM 4211 N N . LYS B 1 207 ? -22.141 -3.088 -5.73 1 97 207 LYS B N 1
ATOM 4212 C CA . LYS B 1 207 ? -22.391 -2.117 -4.668 1 97 207 LYS B CA 1
ATOM 4213 C C . LYS B 1 207 ? -23.719 -2.416 -3.963 1 97 207 LYS B C 1
ATOM 4215 O O . LYS B 1 207 ? -23.766 -2.467 -2.732 1 97 207 LYS B O 1
ATOM 4220 N N . GLU B 1 208 ? -24.766 -2.621 -4.742 1 97.12 208 GLU B N 1
ATOM 4221 C CA . GLU B 1 208 ? -26.094 -2.932 -4.191 1 97.12 208 GLU B CA 1
ATOM 4222 C C . GLU B 1 208 ? -26.062 -4.25 -3.424 1 97.12 208 GLU B C 1
ATOM 4224 O O . GLU B 1 208 ? -26.688 -4.367 -2.365 1 97.12 208 GLU B O 1
ATOM 4229 N N . GLU B 1 209 ? -25.406 -5.258 -4.008 1 97.69 209 GLU B N 1
ATOM 4230 C CA . GLU B 1 209 ? -25.312 -6.562 -3.361 1 97.69 209 GLU B CA 1
ATOM 4231 C C . GLU B 1 209 ? -24.594 -6.461 -2.014 1 97.69 209 GLU B C 1
ATOM 4233 O O . GLU B 1 209 ? -25 -7.109 -1.046 1 97.69 209 GLU B O 1
ATOM 4238 N N . LEU B 1 210 ? -23.562 -5.672 -1.972 1 98.44 210 LEU B N 1
ATOM 4239 C CA . LEU B 1 210 ? -22.844 -5.461 -0.725 1 98.44 210 LEU B CA 1
ATOM 4240 C C . LEU B 1 210 ? -23.734 -4.777 0.312 1 98.44 210 LEU B C 1
ATOM 4242 O O . LEU B 1 210 ? -23.703 -5.145 1.489 1 98.44 210 LEU B O 1
ATOM 4246 N N . GLU B 1 211 ? -24.469 -3.787 -0.086 1 97.94 211 GLU B N 1
ATOM 4247 C CA . GLU B 1 211 ? -25.391 -3.096 0.813 1 97.94 211 GLU B CA 1
ATOM 4248 C C . GLU B 1 211 ? -26.406 -4.062 1.412 1 97.94 211 GLU B C 1
ATOM 4250 O O . GLU B 1 211 ? -26.734 -3.979 2.6 1 97.94 211 GLU B O 1
ATOM 4255 N N . LYS B 1 212 ? -26.906 -4.969 0.614 1 97.56 212 LYS B N 1
ATOM 4256 C CA . LYS B 1 212 ? -27.922 -5.926 1.031 1 97.56 212 LYS B CA 1
ATOM 4257 C C . LYS B 1 212 ? -27.422 -6.809 2.17 1 97.56 212 LYS B C 1
ATOM 4259 O O . LYS B 1 212 ? -28.203 -7.223 3.033 1 97.56 212 LYS B O 1
ATOM 4264 N N . ILE B 1 213 ? -26.156 -7.066 2.16 1 98.06 213 ILE B N 1
ATOM 4265 C CA . ILE B 1 213 ? -25.641 -7.969 3.182 1 98.06 213 ILE B CA 1
ATOM 4266 C C . ILE B 1 213 ? -25.047 -7.156 4.336 1 98.06 213 ILE B C 1
ATOM 4268 O O . ILE B 1 213 ? -24.375 -7.703 5.207 1 98.06 213 ILE B O 1
ATOM 4272 N N . GLY B 1 214 ? -25.219 -5.848 4.277 1 98.06 214 GLY B N 1
ATOM 4273 C CA . GLY B 1 214 ? -24.812 -4.992 5.387 1 98.06 214 GLY B CA 1
ATOM 4274 C C . GLY B 1 214 ? -23.344 -4.609 5.348 1 98.06 214 GLY B C 1
ATOM 4275 O O . GLY B 1 214 ? -22.75 -4.281 6.379 1 98.06 214 GLY B O 1
ATOM 4276 N N . HIS B 1 215 ? -22.688 -4.746 4.25 1 98.12 215 HIS B N 1
ATOM 4277 C CA . HIS B 1 215 ? -21.281 -4.375 4.055 1 98.12 215 HIS B CA 1
ATOM 4278 C C . HIS B 1 215 ? -21.141 -3.393 2.898 1 98.12 215 HIS B C 1
ATOM 4280 O O . HIS B 1 215 ? -20.438 -3.682 1.919 1 98.12 215 HIS B O 1
ATOM 4286 N N . SER B 1 216 ? -21.719 -2.232 3.068 1 98 216 SER B N 1
ATOM 4287 C CA . SER B 1 216 ? -21.688 -1.219 2.02 1 98 216 SER B CA 1
ATOM 4288 C C . SER B 1 216 ? -20.25 -0.824 1.681 1 98 216 SER B C 1
ATOM 4290 O O . SER B 1 216 ? -19.969 -0.388 0.562 1 98 216 SER B O 1
ATOM 4292 N N . GLN B 1 217 ? -19.375 -0.906 2.637 1 98.5 217 GLN B N 1
ATOM 4293 C CA . GLN B 1 217 ? -17.938 -0.727 2.449 1 98.5 217 GLN B CA 1
ATOM 4294 C C . GLN B 1 217 ? -17.141 -1.866 3.092 1 98.5 217 GLN B C 1
ATOM 4296 O O . GLN B 1 217 ? -17.656 -2.551 3.982 1 98.5 217 GLN B O 1
ATOM 4301 N N . VAL B 1 218 ? -15.961 -2.062 2.566 1 98.88 218 VAL B N 1
ATOM 4302 C CA . VAL B 1 218 ? -15.148 -3.162 3.072 1 98.88 218 VAL B CA 1
ATOM 4303 C C . VAL B 1 218 ? -13.75 -2.656 3.408 1 98.88 218 VAL B C 1
ATOM 4305 O O . VAL B 1 218 ? -13.297 -1.642 2.869 1 98.88 218 VAL B O 1
ATOM 4308 N N . HIS B 1 219 ? -13.039 -3.404 4.293 1 98.81 219 HIS B N 1
ATOM 4309 C CA . HIS B 1 219 ? -11.703 -3.021 4.738 1 98.81 219 HIS B CA 1
ATOM 4310 C C . HIS B 1 219 ? -10.656 -3.338 3.674 1 98.81 219 HIS B C 1
ATOM 4312 O O . HIS B 1 219 ? -9.719 -2.568 3.475 1 98.81 219 HIS B O 1
ATOM 4318 N N . TYR B 1 220 ? -10.797 -4.477 3.01 1 98.88 220 TYR B N 1
ATOM 4319 C CA . TYR B 1 220 ? -9.82 -4.953 2.035 1 98.88 220 TYR B CA 1
ATOM 4320 C C . TYR B 1 220 ? -10.508 -5.41 0.754 1 98.88 220 TYR B C 1
ATOM 4322 O O . TYR B 1 220 ? -11.609 -5.965 0.797 1 98.88 220 TYR B O 1
ATOM 4330 N N . ILE B 1 221 ? -9.867 -5.152 -0.356 1 98.94 221 ILE B N 1
ATOM 4331 C CA . ILE B 1 221 ? -10.336 -5.645 -1.647 1 98.94 221 ILE B CA 1
ATOM 4332 C C . ILE B 1 221 ? -9.195 -6.379 -2.357 1 98.94 221 ILE B C 1
ATOM 4334 O O . ILE B 1 221 ? -8.109 -5.828 -2.539 1 98.94 221 ILE B O 1
ATOM 4338 N N . LEU B 1 222 ? -9.406 -7.613 -2.658 1 98.88 222 LEU B N 1
ATOM 4339 C CA . LEU B 1 222 ? -8.531 -8.398 -3.514 1 98.88 222 LEU B CA 1
ATOM 4340 C C . LEU B 1 222 ? -9.133 -8.578 -4.902 1 98.88 222 LEU B C 1
ATOM 4342 O O . LEU B 1 222 ? -10.109 -9.305 -5.07 1 98.88 222 LEU B O 1
ATOM 4346 N N . ASP B 1 223 ? -8.562 -7.914 -5.84 1 98.38 223 ASP B N 1
ATOM 4347 C CA . ASP B 1 223 ? -9.031 -7.984 -7.219 1 98.38 223 ASP B CA 1
ATOM 4348 C C . ASP B 1 223 ? -8.141 -8.898 -8.055 1 98.38 223 ASP B C 1
ATOM 4350 O O . ASP B 1 223 ? -7.047 -8.5 -8.461 1 98.38 223 ASP B O 1
ATOM 4354 N N . PHE B 1 224 ? -8.688 -10.016 -8.414 1 96.94 224 PHE B N 1
ATOM 4355 C CA . PHE B 1 224 ? -7.887 -11 -9.141 1 96.94 224 PHE B CA 1
ATOM 4356 C C . PHE B 1 224 ? -8.328 -11.086 -10.594 1 96.94 224 PHE B C 1
ATOM 4358 O O . PHE B 1 224 ? -7.977 -12.039 -11.297 1 96.94 224 PHE B O 1
ATOM 4365 N N . VAL B 1 225 ? -9.102 -10.055 -11.078 1 94.25 225 VAL B N 1
ATOM 4366 C CA . VAL B 1 225 ? -9.68 -10.312 -12.391 1 94.25 225 VAL B CA 1
ATOM 4367 C C . VAL B 1 225 ? -9.562 -9.062 -13.258 1 94.25 225 VAL B C 1
ATOM 4369 O O . VAL B 1 225 ? -9.234 -9.148 -14.445 1 94.25 225 VAL B O 1
ATOM 4372 N N . ASP B 1 226 ? -9.953 -7.941 -12.766 1 94.38 226 ASP B N 1
ATOM 4373 C CA . ASP B 1 226 ? -10.094 -6.789 -13.648 1 94.38 226 ASP B CA 1
ATOM 4374 C C . ASP B 1 226 ? -9.938 -5.48 -12.875 1 94.38 226 ASP B C 1
ATOM 4376 O O . ASP B 1 226 ? -10.938 -4.836 -12.539 1 94.38 226 ASP B O 1
ATOM 4380 N N . LEU B 1 227 ? -8.766 -4.977 -12.805 1 95.62 227 LEU B N 1
ATOM 4381 C CA . LEU B 1 227 ? -8.5 -3.762 -12.039 1 95.62 227 LEU B CA 1
ATOM 4382 C C . LEU B 1 227 ? -9.172 -2.555 -12.695 1 95.62 227 LEU B C 1
ATOM 4384 O O . LEU B 1 227 ? -9.82 -1.76 -12.016 1 95.62 227 LEU B O 1
ATOM 4388 N N . GLU B 1 228 ? -8.984 -2.443 -13.969 1 95.75 228 GLU B N 1
ATOM 4389 C CA . GLU B 1 228 ? -9.508 -1.302 -14.711 1 95.75 228 GLU B CA 1
ATOM 4390 C C . GLU B 1 228 ? -11.023 -1.188 -14.555 1 95.75 228 GLU B C 1
ATOM 4392 O O . GLU B 1 228 ? -11.539 -0.114 -14.242 1 95.75 228 GLU B O 1
ATOM 4397 N N . GLY B 1 229 ? -11.711 -2.264 -14.758 1 95.69 229 GLY B N 1
ATOM 4398 C CA . GLY B 1 229 ? -13.164 -2.26 -14.719 1 95.69 229 GLY B CA 1
ATOM 4399 C C . GLY B 1 229 ? -13.719 -1.98 -13.336 1 95.69 229 GLY B C 1
ATOM 4400 O O . GLY B 1 229 ? -14.805 -1.406 -13.195 1 95.69 229 GLY B O 1
ATOM 4401 N N . TYR B 1 230 ? -12.977 -2.35 -12.289 1 96.94 230 TYR B N 1
ATOM 4402 C CA . TYR B 1 230 ? -13.492 -2.234 -10.93 1 96.94 230 TYR B CA 1
ATOM 4403 C C . TYR B 1 230 ? -12.914 -1.008 -10.234 1 96.94 230 TYR B C 1
ATOM 4405 O O . TYR B 1 230 ? -13.234 -0.731 -9.078 1 96.94 230 TYR B O 1
ATOM 4413 N N . TRP B 1 231 ? -12.094 -0.252 -10.859 1 97.31 231 TRP B N 1
ATOM 4414 C CA . TRP B 1 231 ? -11.312 0.781 -10.195 1 97.31 231 TRP B CA 1
ATOM 4415 C C . TRP B 1 231 ? -12.211 1.778 -9.477 1 97.31 231 TRP B C 1
ATOM 4417 O O . TRP B 1 231 ? -12.117 1.95 -8.266 1 97.31 231 TRP B O 1
ATOM 4427 N N . GLU B 1 232 ? -13.125 2.4 -10.18 1 97.12 232 GLU B N 1
ATOM 4428 C CA . GLU B 1 232 ? -13.992 3.418 -9.594 1 97.12 232 GLU B CA 1
ATOM 4429 C C . GLU B 1 232 ? -14.883 2.822 -8.516 1 97.12 232 GLU B C 1
ATOM 4431 O O . GLU B 1 232 ? -15.07 3.422 -7.453 1 97.12 232 GLU B O 1
ATOM 4436 N N . LEU B 1 233 ? -15.43 1.683 -8.82 1 97.81 233 LEU B N 1
ATOM 4437 C CA . LEU B 1 233 ? -16.281 1.025 -7.832 1 97.81 233 LEU B CA 1
ATOM 4438 C C . LEU B 1 233 ? -15.484 0.704 -6.566 1 97.81 233 LEU B C 1
ATOM 4440 O O . LEU B 1 233 ? -15.977 0.913 -5.453 1 97.81 233 LEU B O 1
ATOM 4444 N N . SER B 1 234 ? -14.289 0.117 -6.766 1 98.12 234 SER B N 1
ATOM 4445 C CA . SER B 1 234 ? -13.445 -0.232 -5.629 1 98.12 234 SER B CA 1
ATOM 4446 C C . SER B 1 234 ? -13.164 0.987 -4.758 1 98.12 234 SER B C 1
ATOM 4448 O O . SER B 1 234 ? -13.156 0.89 -3.527 1 98.12 234 SER B O 1
ATOM 4450 N N . THR B 1 235 ? -12.922 2.109 -5.363 1 97.62 235 THR B N 1
ATOM 4451 C CA . THR B 1 235 ? -12.648 3.334 -4.621 1 97.62 235 THR B CA 1
ATOM 4452 C C . THR B 1 235 ? -13.867 3.768 -3.811 1 97.62 235 THR B C 1
ATOM 4454 O O . THR B 1 235 ? -13.727 4.363 -2.74 1 97.62 235 THR B O 1
ATOM 4457 N N . ASP B 1 236 ? -15.008 3.516 -4.344 1 97.94 236 ASP B N 1
ATOM 4458 C CA . ASP B 1 236 ? -16.266 3.881 -3.688 1 97.94 236 ASP B CA 1
ATOM 4459 C C . ASP B 1 236 ? -16.531 2.984 -2.48 1 97.94 236 ASP B C 1
ATOM 4461 O O . ASP B 1 236 ? -16.922 3.467 -1.417 1 97.94 236 ASP B O 1
ATOM 4465 N N . ILE B 1 237 ? -16.203 1.71 -2.588 1 98.56 237 ILE B N 1
ATOM 4466 C CA . ILE B 1 237 ? -16.703 0.759 -1.596 1 98.56 237 ILE B CA 1
ATOM 4467 C C . ILE B 1 237 ? -15.578 0.417 -0.614 1 98.56 237 ILE B C 1
ATOM 4469 O O . ILE B 1 237 ? -15.805 -0.304 0.362 1 98.56 237 ILE B O 1
ATOM 4473 N N . ILE B 1 238 ? -14.383 0.869 -0.838 1 98.81 238 ILE B N 1
ATOM 4474 C CA . ILE B 1 238 ? -13.305 0.648 0.118 1 98.81 238 ILE B CA 1
ATOM 4475 C C . ILE B 1 238 ? -13.453 1.61 1.295 1 98.81 238 ILE B C 1
ATOM 4477 O O . ILE B 1 238 ? -13.789 2.781 1.108 1 98.81 238 ILE B O 1
ATOM 4481 N N . LYS B 1 239 ? -13.305 1.179 2.514 1 98.75 239 LYS B N 1
ATOM 4482 C CA . LYS B 1 239 ? -13.336 2.02 3.707 1 98.75 239 LYS B CA 1
ATOM 4483 C C . LYS B 1 239 ? -12.133 2.955 3.756 1 98.75 239 LYS B C 1
ATOM 4485 O O . LYS B 1 239 ? -11.086 2.658 3.18 1 98.75 239 LYS B O 1
ATOM 4490 N N . PRO B 1 240 ? -12.281 4.145 4.461 1 98.69 240 PRO B N 1
ATOM 4491 C CA . PRO B 1 240 ? -11.07 4.926 4.742 1 98.69 240 PRO B CA 1
ATOM 4492 C C . PRO B 1 240 ? -9.961 4.086 5.367 1 98.69 240 PRO B C 1
ATOM 4494 O O . PRO B 1 240 ? -10.227 3.244 6.23 1 98.69 240 PRO B O 1
ATOM 4497 N N . GLN B 1 241 ? -8.711 4.34 4.809 1 98.31 241 GLN B N 1
ATOM 4498 C CA . GLN B 1 241 ? -7.512 3.635 5.246 1 98.31 241 GLN B CA 1
ATOM 4499 C C . GLN B 1 241 ? -7.547 2.172 4.812 1 98.31 241 GLN B C 1
ATOM 4501 O O . GLN B 1 241 ? -6.832 1.336 5.375 1 98.31 241 GLN B O 1
ATOM 4506 N N . GLY B 1 242 ? -8.461 1.81 3.902 1 98.62 242 GLY B N 1
ATOM 4507 C CA . GLY B 1 242 ? -8.539 0.459 3.369 1 98.62 242 GLY B CA 1
ATOM 4508 C C . GLY B 1 242 ? -7.359 0.102 2.477 1 98.62 242 GLY B C 1
ATOM 4509 O O . GLY B 1 242 ? -6.453 0.914 2.281 1 98.62 242 GLY B O 1
ATOM 4510 N N . HIS B 1 243 ? -7.332 -1.138 1.995 1 98.88 243 HIS B N 1
ATOM 4511 C CA . HIS B 1 243 ? -6.238 -1.688 1.199 1 98.88 243 HIS B CA 1
ATOM 4512 C C . HIS B 1 243 ? -6.77 -2.469 0.002 1 98.88 243 HIS B C 1
ATOM 4514 O O . HIS B 1 243 ? -7.641 -3.33 0.152 1 98.88 243 HIS B O 1
ATOM 4520 N N . ILE B 1 244 ? -6.336 -2.113 -1.173 1 98.88 244 ILE B N 1
ATOM 4521 C CA . ILE B 1 244 ? -6.688 -2.807 -2.408 1 98.88 244 ILE B CA 1
ATOM 4522 C C . ILE B 1 244 ? -5.461 -3.527 -2.959 1 98.88 244 ILE B C 1
ATOM 4524 O O . ILE B 1 244 ? -4.371 -2.951 -3.029 1 98.88 244 ILE B O 1
ATOM 4528 N N . VAL B 1 245 ? -5.574 -4.785 -3.287 1 98.88 245 VAL B N 1
ATOM 4529 C CA . VAL B 1 245 ? -4.52 -5.562 -3.93 1 98.88 245 VAL B CA 1
ATOM 4530 C C . VAL B 1 245 ? -5 -6.07 -5.285 1 98.88 245 VAL B C 1
ATOM 4532 O O . VAL B 1 245 ? -6.141 -6.516 -5.418 1 98.88 245 VAL B O 1
ATOM 4535 N N . SER B 1 246 ? -4.172 -5.973 -6.273 1 98.44 246 SER B N 1
ATOM 4536 C CA . SER B 1 246 ? -4.527 -6.512 -7.582 1 98.44 246 SER B CA 1
ATOM 4537 C C . SER B 1 246 ? -3.369 -7.305 -8.188 1 98.44 246 SER B C 1
ATOM 4539 O O . SER B 1 246 ? -2.207 -7.07 -7.844 1 98.44 246 SER B O 1
ATOM 4541 N N . ILE B 1 247 ? -3.705 -8.25 -9.07 1 97.81 247 ILE B N 1
ATOM 4542 C CA . ILE B 1 247 ? -2.717 -9.031 -9.812 1 97.81 247 ILE B CA 1
ATOM 4543 C C . ILE B 1 247 ? -2.891 -8.797 -11.312 1 97.81 247 ILE B C 1
ATOM 4545 O O . ILE B 1 247 ? -2.158 -9.367 -12.125 1 97.81 247 ILE B O 1
ATOM 4549 N N . THR B 1 248 ? -3.898 -8.023 -11.711 1 93.81 248 THR B N 1
ATOM 4550 C CA . THR B 1 248 ? -4.195 -7.777 -13.117 1 93.81 248 THR B CA 1
ATOM 4551 C C . THR B 1 248 ? -3.957 -6.312 -13.469 1 93.81 248 THR B C 1
ATOM 4553 O O . THR B 1 248 ? -4.379 -5.414 -12.734 1 93.81 248 THR B O 1
ATOM 4556 N N . GLY B 1 249 ? -3.293 -6.102 -14.578 1 90.62 249 GLY B N 1
ATOM 4557 C CA . GLY B 1 249 ? -2.973 -4.746 -14.992 1 90.62 249 GLY B CA 1
ATOM 4558 C C . GLY B 1 249 ? -4.145 -4.027 -15.641 1 90.62 249 GLY B C 1
ATOM 4559 O O . GLY B 1 249 ? -5.262 -4.547 -15.664 1 90.62 249 GLY B O 1
ATOM 4560 N N . SER B 1 250 ? -3.861 -2.748 -15.938 1 92.69 250 SER B N 1
ATOM 4561 C CA . SER B 1 250 ? -4.816 -1.908 -16.641 1 92.69 250 SER B CA 1
ATOM 4562 C C . SER B 1 250 ? -4.258 -1.451 -17.984 1 92.69 250 SER B C 1
ATOM 4564 O O . SER B 1 250 ? -3.088 -1.066 -18.078 1 92.69 250 SER B O 1
ATOM 4566 N N . SER B 1 251 ? -5.059 -1.595 -19 1 91.25 251 SER B N 1
ATOM 4567 C CA . SER B 1 251 ? -4.633 -1.136 -20.312 1 91.25 251 SER B CA 1
ATOM 4568 C C . SER B 1 251 ? -4.555 0.386 -20.375 1 91.25 251 SER B C 1
ATOM 4570 O O . SER B 1 251 ? -3.922 0.948 -21.266 1 91.25 251 SER B O 1
ATOM 4572 N N . LYS B 1 252 ? -5.172 1.038 -19.438 1 94.69 252 LYS B N 1
ATOM 4573 C CA . LYS B 1 252 ? -5.16 2.496 -19.375 1 94.69 252 LYS B CA 1
ATOM 4574 C C . LYS B 1 252 ? -4.668 2.979 -18.016 1 94.69 252 LYS B C 1
ATOM 4576 O O . LYS B 1 252 ? -4.781 2.262 -17.016 1 94.69 252 LYS B O 1
ATOM 4581 N N . PRO B 1 253 ? -4.156 4.223 -18.016 1 96.19 253 PRO B N 1
ATOM 4582 C CA . PRO B 1 253 ? -3.83 4.805 -16.719 1 96.19 253 PRO B CA 1
ATOM 4583 C C . PRO B 1 253 ? -5.059 4.996 -15.828 1 96.19 253 PRO B C 1
ATOM 4585 O O . PRO B 1 253 ? -6.168 5.176 -16.344 1 96.19 253 PRO B O 1
ATOM 4588 N N . LEU B 1 254 ? -4.867 4.949 -14.539 1 96.62 254 LEU B N 1
ATOM 4589 C CA . LEU B 1 254 ? -5.969 5.039 -13.586 1 96.62 254 LEU B CA 1
ATOM 4590 C C . LEU B 1 254 ? -5.859 6.309 -12.75 1 96.62 254 LEU B C 1
ATOM 4592 O O . LEU B 1 254 ? -4.762 6.816 -12.516 1 96.62 254 LEU B O 1
ATOM 4596 N N . ASN B 1 255 ? -6.996 6.859 -12.344 1 96.75 255 ASN B N 1
ATOM 4597 C CA . ASN B 1 255 ? -7.043 8.07 -11.523 1 96.75 255 ASN B CA 1
ATOM 4598 C C . ASN B 1 255 ? -6.781 7.762 -10.055 1 96.75 255 ASN B C 1
ATOM 4600 O O . ASN B 1 255 ? -7.711 7.473 -9.297 1 96.75 255 ASN B O 1
ATOM 4604 N N . LEU B 1 256 ? -5.59 7.953 -9.633 1 96.38 256 LEU B N 1
ATOM 4605 C CA . LEU B 1 256 ? -5.16 7.609 -8.281 1 96.38 256 LEU B CA 1
ATOM 4606 C C . LEU B 1 256 ? -5.746 8.578 -7.266 1 96.38 256 LEU B C 1
ATOM 4608 O O . LEU B 1 256 ? -5.816 8.273 -6.074 1 96.38 256 LEU B O 1
ATOM 4612 N N . ASN B 1 257 ? -6.148 9.727 -7.68 1 96.44 257 ASN B N 1
ATOM 4613 C CA . ASN B 1 257 ? -6.672 10.734 -6.766 1 96.44 257 ASN B CA 1
ATOM 4614 C C . ASN B 1 257 ? -7.934 10.25 -6.059 1 96.44 257 ASN B C 1
ATOM 4616 O O . ASN B 1 257 ? -8.273 10.727 -4.973 1 96.44 257 ASN B O 1
ATOM 4620 N N . LEU B 1 258 ? -8.633 9.32 -6.672 1 97.12 258 LEU B N 1
ATOM 4621 C CA . LEU B 1 258 ? -9.875 8.805 -6.117 1 97.12 258 LEU B CA 1
ATOM 4622 C C . LEU B 1 258 ? -9.641 8.148 -4.762 1 97.12 258 LEU B C 1
ATOM 4624 O O . LEU B 1 258 ? -10.562 8.031 -3.955 1 97.12 258 LEU B O 1
ATOM 4628 N N . LEU B 1 259 ? -8.375 7.746 -4.504 1 97.81 259 LEU B N 1
ATOM 4629 C CA . LEU B 1 259 ? -8.039 7.027 -3.279 1 97.81 259 LEU B CA 1
ATOM 4630 C C . LEU B 1 259 ? -7.559 7.988 -2.197 1 97.81 259 LEU B C 1
ATOM 4632 O O . LEU B 1 259 ? -7.41 7.598 -1.037 1 97.81 259 LEU B O 1
ATOM 4636 N N . LYS B 1 260 ? -7.324 9.203 -2.49 1 97.94 260 LYS B N 1
ATOM 4637 C CA . LYS B 1 260 ? -6.52 10.117 -1.681 1 97.94 260 LYS B CA 1
ATOM 4638 C C . LYS B 1 260 ? -7.219 10.438 -0.362 1 97.94 260 LYS B C 1
ATOM 4640 O O . LYS B 1 260 ? -6.641 10.258 0.712 1 97.94 260 LYS B O 1
ATOM 4645 N N . ASN B 1 261 ? -8.508 10.883 -0.426 1 97.81 261 ASN B N 1
ATOM 4646 C CA . ASN B 1 261 ? -9.188 11.383 0.766 1 97.81 261 ASN B CA 1
ATOM 4647 C C . ASN B 1 261 ? -9.336 10.297 1.825 1 97.81 261 ASN B C 1
ATOM 4649 O O . ASN B 1 261 ? -9.297 10.586 3.023 1 97.81 261 ASN B O 1
ATOM 4653 N N . LYS B 1 262 ? -9.398 9.055 1.374 1 98.62 262 LYS B N 1
ATOM 4654 C CA . LYS B 1 262 ? -9.586 7.934 2.289 1 98.62 262 LYS B CA 1
ATOM 4655 C C . LYS B 1 262 ? -8.25 7.344 2.717 1 98.62 262 LYS B C 1
ATOM 4657 O O . LYS B 1 262 ? -8.203 6.352 3.445 1 98.62 262 LYS B O 1
ATOM 4662 N N . SER B 1 263 ? -7.148 7.91 2.209 1 98.75 263 SER B N 1
ATOM 4663 C CA . SER B 1 263 ? -5.816 7.398 2.512 1 98.75 263 SER B CA 1
ATOM 4664 C C . SER B 1 263 ? -5.707 5.91 2.197 1 98.75 263 SER B C 1
ATOM 4666 O O . SER B 1 263 ? -5.195 5.137 3.008 1 98.75 263 SER B O 1
ATOM 4668 N N . VAL B 1 264 ? -6.184 5.516 1.077 1 98.81 264 VAL B N 1
ATOM 4669 C CA . VAL B 1 264 ? -6.199 4.105 0.697 1 98.81 264 VAL B CA 1
ATOM 4670 C C . VAL B 1 264 ? -4.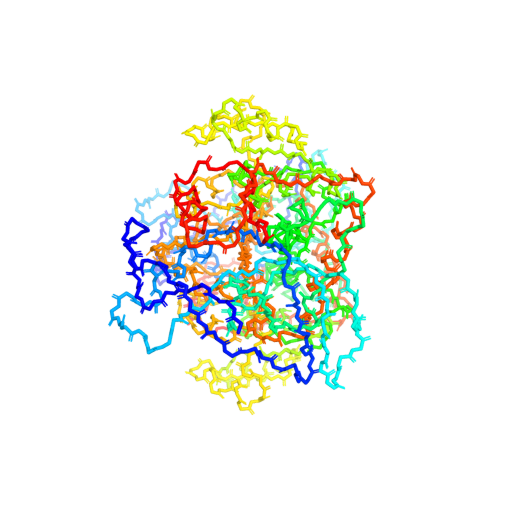809 3.68 0.233 1 98.81 264 VAL B C 1
ATOM 4672 O O . VAL B 1 264 ? -4.082 4.469 -0.377 1 98.81 264 VAL B O 1
ATOM 4675 N N . THR B 1 265 ? -4.402 2.461 0.53 1 98.81 265 THR B N 1
ATOM 4676 C CA . THR B 1 265 ? -3.195 1.811 0.03 1 98.81 265 THR B CA 1
ATOM 4677 C C . THR B 1 265 ? -3.529 0.857 -1.113 1 98.81 265 THR B C 1
ATOM 4679 O O . THR B 1 265 ? -4.535 0.146 -1.062 1 98.81 265 THR B O 1
ATOM 4682 N N . PHE B 1 266 ? -2.766 0.954 -2.119 1 98.75 266 PHE B N 1
ATOM 4683 C CA . PHE B 1 266 ? -2.832 0.016 -3.232 1 98.75 266 PHE B CA 1
ATOM 4684 C C . PHE B 1 266 ? -1.553 -0.806 -3.326 1 98.75 266 PHE B C 1
ATOM 4686 O O . PHE B 1 266 ? -0.45 -0.257 -3.258 1 98.75 266 PHE B O 1
ATOM 4693 N N . SER B 1 267 ? -1.694 -2.162 -3.51 1 98.75 267 SER B N 1
ATOM 4694 C CA . SER B 1 267 ? -0.531 -3.018 -3.715 1 98.75 267 SER B CA 1
ATOM 4695 C C . SER B 1 267 ? -0.695 -3.883 -4.961 1 98.75 267 SER B C 1
ATOM 4697 O O . SER B 1 267 ? -1.774 -4.422 -5.211 1 98.75 267 SER B O 1
ATOM 4699 N N . TRP B 1 268 ? 0.409 -3.975 -5.602 1 98.5 268 TRP B N 1
ATOM 4700 C CA . TRP B 1 268 ? 0.518 -5.047 -6.586 1 98.5 268 TRP B CA 1
ATOM 4701 C C . TRP B 1 268 ? 1.011 -6.336 -5.93 1 98.5 268 TRP B C 1
ATOM 4703 O O . TRP B 1 268 ? 1.903 -6.305 -5.082 1 98.5 268 TRP B O 1
ATOM 4713 N N . GLU B 1 269 ? 0.432 -7.387 -6.43 1 98.56 269 GLU B N 1
ATOM 4714 C CA . GLU B 1 269 ? 0.991 -8.695 -6.094 1 98.56 269 GLU B CA 1
ATOM 4715 C C . GLU B 1 269 ? 1.423 -9.445 -7.352 1 98.56 269 GLU B C 1
ATOM 4717 O O . GLU B 1 269 ? 0.606 -9.703 -8.234 1 98.56 269 GLU B O 1
ATOM 4722 N N . PHE B 1 270 ? 2.648 -9.688 -7.457 1 98.44 270 PHE B N 1
ATOM 4723 C CA . PHE B 1 270 ? 3.273 -10.492 -8.508 1 98.44 270 PHE B CA 1
ATOM 4724 C C . PHE B 1 270 ? 4.242 -11.5 -7.91 1 98.44 270 PHE B C 1
ATOM 4726 O O . PHE B 1 270 ? 5.406 -11.188 -7.66 1 98.44 270 PHE B O 1
ATOM 4733 N N . MET B 1 271 ? 3.785 -12.703 -7.754 1 97.69 271 MET B N 1
ATOM 4734 C CA . MET B 1 271 ? 4.527 -13.68 -6.961 1 97.69 271 MET B CA 1
ATOM 4735 C C . MET B 1 271 ? 5.879 -13.984 -7.594 1 97.69 271 MET B C 1
ATOM 4737 O O . MET B 1 271 ? 6.754 -14.562 -6.949 1 97.69 271 MET B O 1
ATOM 4741 N N . TYR B 1 272 ? 6.148 -13.594 -8.898 1 98.5 272 TYR B N 1
ATOM 4742 C CA . TYR B 1 272 ? 7.422 -13.852 -9.562 1 98.5 272 TYR B CA 1
ATOM 4743 C C . TYR B 1 272 ? 8.438 -12.758 -9.242 1 98.5 272 TYR B C 1
ATOM 4745 O O . TYR B 1 272 ? 9.594 -12.836 -9.648 1 98.5 272 TYR B O 1
ATOM 4753 N N . THR B 1 273 ? 7.992 -11.758 -8.477 1 98.75 273 THR B N 1
ATOM 4754 C CA . THR B 1 273 ? 8.875 -10.641 -8.156 1 98.75 273 THR B CA 1
ATOM 4755 C C . THR B 1 273 ? 10.164 -11.133 -7.516 1 98.75 273 THR B C 1
ATOM 4757 O O . THR B 1 273 ? 11.258 -10.727 -7.926 1 98.75 273 THR B O 1
ATOM 4760 N N . ARG B 1 274 ? 10.094 -12.016 -6.598 1 98.69 274 ARG B N 1
ATOM 4761 C CA . ARG B 1 274 ? 11.258 -12.477 -5.855 1 98.69 274 ARG B CA 1
ATOM 4762 C C . ARG B 1 274 ? 12.25 -13.172 -6.781 1 98.69 274 ARG B C 1
ATOM 4764 O O . ARG B 1 274 ? 13.445 -12.867 -6.758 1 98.69 274 ARG B O 1
ATOM 4771 N N . SER B 1 275 ? 11.742 -14.078 -7.582 1 98.56 275 SER B N 1
ATOM 4772 C CA . SER B 1 275 ? 12.633 -14.812 -8.477 1 98.56 275 SER B CA 1
ATOM 4773 C C . SER B 1 275 ? 13.156 -13.914 -9.594 1 98.56 275 SER B C 1
ATOM 4775 O O . SER B 1 275 ? 14.344 -13.961 -9.93 1 98.56 275 SER B O 1
ATOM 4777 N N . MET B 1 276 ? 12.289 -13.078 -10.18 1 98.44 276 MET B N 1
ATOM 4778 C CA . MET B 1 276 ? 12.641 -12.211 -11.305 1 98.44 276 MET B CA 1
ATOM 4779 C C . MET B 1 276 ? 13.758 -11.25 -10.914 1 98.44 276 MET B C 1
ATOM 4781 O O . MET B 1 276 ? 14.656 -10.977 -11.719 1 98.44 276 MET B O 1
ATOM 4785 N N . PHE B 1 277 ? 13.695 -10.773 -9.664 1 98.44 277 PHE B N 1
ATOM 4786 C CA . PHE B 1 277 ? 14.633 -9.727 -9.266 1 98.44 277 PHE B CA 1
ATOM 4787 C C . PHE B 1 277 ? 15.664 -10.266 -8.281 1 98.44 277 PHE B C 1
ATOM 4789 O O . PHE B 1 277 ? 16.516 -9.516 -7.785 1 98.44 277 PHE B O 1
ATOM 4796 N N . ASN B 1 278 ? 15.609 -11.586 -8.031 1 98 278 ASN B N 1
ATOM 4797 C CA . ASN B 1 278 ? 16.5 -12.188 -7.047 1 98 278 ASN B CA 1
ATOM 4798 C C . ASN B 1 278 ? 16.578 -11.352 -5.77 1 98 278 ASN B C 1
ATOM 4800 O O . ASN B 1 278 ? 17.656 -10.969 -5.332 1 98 278 ASN B O 1
ATOM 4804 N N . THR B 1 279 ? 15.398 -11.117 -5.219 1 98.06 279 THR B N 1
ATOM 4805 C CA . THR B 1 279 ? 15.32 -10.234 -4.059 1 98.06 279 THR B CA 1
ATOM 4806 C C . THR B 1 279 ? 16.031 -10.859 -2.861 1 98.06 279 THR B C 1
ATOM 4808 O O . THR B 1 279 ? 16.234 -12.07 -2.814 1 98.06 279 THR B O 1
ATOM 4811 N N . GLU B 1 280 ? 16.344 -10.008 -1.871 1 95.56 280 GLU B N 1
ATOM 4812 C CA . GLU B 1 280 ? 17.047 -10.469 -0.677 1 95.56 280 GLU B CA 1
ATOM 4813 C C . GLU B 1 280 ? 16.234 -11.508 0.076 1 95.56 280 GLU B C 1
ATOM 4815 O O . GLU B 1 280 ? 16.781 -12.422 0.693 1 95.56 280 GLU B O 1
ATOM 4820 N N . ASP B 1 281 ? 14.898 -11.391 -0.052 1 97.25 281 ASP B N 1
ATOM 4821 C CA . ASP B 1 281 ? 14.023 -12.297 0.684 1 97.25 281 ASP B CA 1
ATOM 4822 C C . ASP B 1 281 ? 13.477 -13.391 -0.23 1 97.25 281 ASP B C 1
ATOM 4824 O O . ASP B 1 281 ? 12.359 -13.875 -0.026 1 97.25 281 ASP B O 1
ATOM 4828 N N . ILE B 1 282 ? 14.211 -13.766 -1.26 1 98.44 282 ILE B N 1
ATOM 4829 C CA . ILE B 1 282 ? 13.742 -14.742 -2.242 1 98.44 282 ILE B CA 1
ATOM 4830 C C . ILE B 1 282 ? 13.336 -16.031 -1.537 1 98.44 282 ILE B C 1
ATOM 4832 O O . ILE B 1 282 ? 12.383 -16.703 -1.946 1 98.44 282 ILE B O 1
ATOM 4836 N N . GLU B 1 283 ? 13.906 -16.406 -0.383 1 98.19 283 GLU B N 1
ATOM 4837 C CA . GLU B 1 283 ? 13.656 -17.641 0.342 1 98.19 283 GLU B CA 1
ATOM 4838 C C . GLU B 1 283 ? 12.266 -17.625 0.98 1 98.19 283 GLU B C 1
ATOM 4840 O O . GLU B 1 283 ? 11.75 -18.688 1.372 1 98.19 283 GLU B O 1
ATOM 4845 N N . ARG B 1 284 ? 11.719 -16.453 1.081 1 98.44 284 ARG B N 1
ATOM 4846 C CA . ARG B 1 284 ? 10.359 -16.375 1.606 1 98.44 284 ARG B CA 1
ATOM 4847 C C . ARG B 1 284 ? 9.398 -17.234 0.793 1 98.44 284 ARG B C 1
ATOM 4849 O O . ARG B 1 284 ? 8.445 -17.797 1.341 1 98.44 284 ARG B O 1
ATOM 4856 N N . GLN B 1 285 ? 9.648 -17.359 -0.494 1 98.81 285 GLN B N 1
ATOM 4857 C CA . GLN B 1 285 ? 8.805 -18.219 -1.33 1 98.81 285 GLN B CA 1
ATOM 4858 C C . GLN B 1 285 ? 8.867 -19.672 -0.878 1 98.81 285 GLN B C 1
ATOM 4860 O O . GLN B 1 285 ? 7.844 -20.359 -0.812 1 98.81 285 GLN B O 1
ATOM 4865 N N . HIS B 1 286 ? 10.055 -20.156 -0.562 1 98.88 286 HIS B N 1
ATOM 4866 C CA . HIS B 1 286 ? 10.25 -21.484 0.006 1 98.88 286 HIS B CA 1
ATOM 4867 C C . HIS B 1 286 ? 9.469 -21.656 1.305 1 98.88 286 HIS B C 1
ATOM 4869 O O . HIS B 1 286 ? 8.781 -22.656 1.498 1 98.88 286 HIS B O 1
ATOM 4875 N N . GLU B 1 287 ? 9.508 -20.641 2.141 1 98.88 287 GLU B N 1
ATOM 4876 C CA . GLU B 1 287 ? 8.836 -20.672 3.436 1 98.88 287 GLU B CA 1
ATOM 4877 C C . GLU B 1 287 ? 7.32 -20.734 3.27 1 98.88 287 GLU B C 1
ATOM 4879 O O . GLU B 1 287 ? 6.645 -21.484 3.973 1 98.88 287 GLU B O 1
ATOM 4884 N N . ILE B 1 288 ? 6.84 -19.953 2.354 1 98.88 288 ILE B N 1
ATOM 4885 C CA . ILE B 1 288 ? 5.402 -19.922 2.109 1 98.88 288 ILE B CA 1
ATOM 4886 C C . ILE B 1 288 ? 4.926 -21.266 1.595 1 98.88 288 ILE B C 1
ATOM 4888 O O . ILE B 1 288 ? 3.938 -21.812 2.092 1 98.88 288 ILE B O 1
ATOM 4892 N N . LEU B 1 289 ? 5.613 -21.781 0.616 1 98.94 289 LEU B N 1
ATOM 4893 C CA . LEU B 1 289 ? 5.215 -23.062 0.043 1 98.94 289 LEU B CA 1
ATOM 4894 C C . LEU B 1 289 ? 5.219 -24.156 1.106 1 98.94 289 LEU B C 1
ATOM 4896 O O . LEU B 1 289 ? 4.32 -25 1.142 1 98.94 289 LEU B O 1
ATOM 4900 N N . ASN B 1 290 ? 6.203 -24.156 1.974 1 98.94 290 ASN B N 1
ATOM 4901 C CA . ASN B 1 290 ? 6.254 -25.172 3.027 1 98.94 290 ASN B CA 1
ATOM 4902 C C . ASN B 1 290 ? 5.137 -24.969 4.047 1 98.94 290 ASN B C 1
ATOM 4904 O O . ASN B 1 290 ? 4.566 -25.938 4.543 1 98.94 290 ASN B O 1
ATOM 4908 N N . HIS B 1 291 ? 4.863 -23.75 4.359 1 98.94 291 HIS B N 1
ATOM 4909 C CA . HIS B 1 291 ? 3.734 -23.5 5.246 1 98.94 291 HIS B CA 1
ATOM 4910 C C . HIS B 1 291 ? 2.428 -23.984 4.625 1 98.94 291 HIS B C 1
ATOM 4912 O O . HIS B 1 291 ? 1.605 -24.609 5.297 1 98.94 291 HIS B O 1
ATOM 4918 N N . MET B 1 292 ? 2.244 -23.719 3.357 1 98.88 292 MET B N 1
ATOM 4919 C CA . MET B 1 292 ? 1.061 -24.188 2.645 1 98.88 292 MET B CA 1
ATOM 4920 C C . MET B 1 292 ? 0.976 -25.703 2.672 1 98.88 292 MET B C 1
ATOM 4922 O O . MET B 1 292 ? -0.102 -26.266 2.875 1 98.88 292 MET B O 1
ATOM 4926 N N . ALA B 1 293 ? 2.082 -26.328 2.436 1 98.94 293 ALA B N 1
ATOM 4927 C CA . ALA B 1 293 ? 2.115 -27.781 2.467 1 98.94 293 ALA B CA 1
ATOM 4928 C C . ALA B 1 293 ? 1.646 -28.312 3.82 1 98.94 293 ALA B C 1
ATOM 4930 O O . ALA B 1 293 ? 0.865 -29.266 3.883 1 98.94 293 ALA B O 1
ATOM 4931 N N . HIS B 1 294 ? 2.111 -27.688 4.824 1 98.81 294 HIS B N 1
ATOM 4932 C CA . HIS B 1 294 ? 1.719 -28.078 6.172 1 98.81 294 HIS B CA 1
ATOM 4933 C C . HIS B 1 294 ? 0.217 -27.922 6.379 1 98.81 294 HIS B C 1
ATOM 4935 O O . HIS B 1 294 ? -0.446 -28.812 6.898 1 98.81 294 HIS B O 1
ATOM 4941 N N . LEU B 1 295 ? -0.313 -26.781 5.988 1 98.88 295 LEU B N 1
ATOM 4942 C CA . LEU B 1 295 ? -1.735 -26.5 6.141 1 98.88 295 LEU B CA 1
ATOM 4943 C C . LEU B 1 295 ? -2.576 -27.484 5.344 1 98.88 295 LEU B C 1
ATOM 4945 O O . LEU B 1 295 ? -3.67 -27.859 5.77 1 98.88 295 LEU B O 1
ATOM 4949 N N . LEU B 1 296 ? -2.102 -27.844 4.188 1 98.81 296 LEU B N 1
ATOM 4950 C CA . LEU B 1 296 ? -2.787 -28.828 3.361 1 98.81 296 LEU B CA 1
ATOM 4951 C C . LEU B 1 296 ? -2.744 -30.219 4.012 1 98.81 296 LEU B C 1
ATOM 4953 O O . LEU B 1 296 ? -3.758 -30.906 4.062 1 98.81 296 LEU B O 1
ATOM 4957 N N . ASP B 1 297 ? -1.624 -30.578 4.555 1 98.69 297 ASP B N 1
ATOM 4958 C CA . ASP B 1 297 ? -1.445 -31.875 5.18 1 98.69 297 ASP B CA 1
ATOM 4959 C C . ASP B 1 297 ? -2.318 -32.031 6.426 1 98.69 297 ASP B C 1
ATOM 4961 O O . ASP B 1 297 ? -2.844 -33.094 6.703 1 98.69 297 ASP B O 1
ATOM 4965 N N . GLU B 1 298 ? -2.52 -30.891 7.102 1 97.88 298 GLU B N 1
ATOM 4966 C CA . GLU B 1 298 ? -3.297 -30.922 8.336 1 97.88 298 GLU B CA 1
ATOM 4967 C C . GLU B 1 298 ? -4.789 -30.766 8.055 1 97.88 298 GLU B C 1
ATOM 4969 O O . GLU B 1 298 ? -5.613 -30.875 8.961 1 97.88 298 GLU B O 1
ATOM 4974 N N . GLY B 1 299 ? -5.121 -30.484 6.906 1 97.81 299 GLY B N 1
ATOM 4975 C CA . GLY B 1 299 ? -6.52 -30.391 6.516 1 97.81 299 GLY B CA 1
ATOM 4976 C C . GLY B 1 299 ? -7.117 -29.016 6.766 1 97.81 299 GLY B C 1
ATOM 4977 O O . GLY B 1 299 ? -8.32 -28.812 6.59 1 97.81 299 GLY B O 1
ATOM 4978 N N . THR B 1 300 ? -6.281 -28.094 7.152 1 98.44 300 THR B N 1
ATOM 4979 C CA . THR B 1 300 ? -6.75 -26.734 7.324 1 98.44 300 THR B CA 1
ATOM 4980 C C . THR B 1 300 ? -7.168 -26.125 5.984 1 98.44 300 THR B C 1
ATOM 4982 O O . THR B 1 300 ? -8.18 -25.422 5.898 1 98.44 300 THR B O 1
ATOM 4985 N N . LEU B 1 301 ? -6.371 -26.375 4.957 1 98.75 301 LEU B N 1
ATOM 4986 C CA . LEU B 1 301 ? -6.699 -25.969 3.596 1 98.75 301 LEU B CA 1
ATOM 4987 C C . LEU B 1 301 ? -7.031 -27.188 2.73 1 98.75 301 LEU B C 1
ATOM 4989 O O . LEU B 1 301 ? -6.586 -28.297 3.016 1 98.75 301 LEU B O 1
ATOM 4993 N N . LYS B 1 302 ? -7.766 -26.875 1.738 1 98.31 302 LYS B N 1
ATOM 4994 C CA . LYS B 1 302 ? -8.109 -27.875 0.731 1 98.31 302 LYS B CA 1
ATOM 4995 C C . LYS B 1 302 ? -7.504 -27.516 -0.624 1 98.31 302 LYS B C 1
ATOM 4997 O O . LYS B 1 302 ? -7.336 -26.328 -0.944 1 98.31 302 LYS B O 1
ATOM 5002 N N . THR B 1 303 ? -7.191 -28.547 -1.394 1 98.69 303 THR B N 1
ATOM 5003 C CA . THR B 1 303 ? -6.738 -28.344 -2.766 1 98.69 303 THR B CA 1
ATOM 5004 C C . THR B 1 303 ? -7.84 -27.719 -3.611 1 98.69 303 THR B C 1
ATOM 5006 O O . THR B 1 303 ? -9.023 -27.844 -3.289 1 98.69 303 THR B O 1
ATOM 5009 N N . THR B 1 304 ? -7.426 -27.062 -4.641 1 98.69 304 THR B N 1
ATOM 5010 C CA . THR B 1 304 ? -8.391 -26.406 -5.52 1 98.69 304 THR B CA 1
ATOM 5011 C C . THR B 1 304 ? -8.492 -27.141 -6.852 1 98.69 304 THR B C 1
ATOM 5013 O O . THR B 1 304 ? -8.945 -26.562 -7.848 1 98.69 304 THR B O 1
ATOM 5016 N N . LEU B 1 305 ? -7.98 -28.344 -6.902 1 98.75 305 LEU B N 1
ATOM 5017 C CA . LEU B 1 305 ? -8.07 -29.188 -8.086 1 98.75 305 LEU B CA 1
ATOM 5018 C C . LEU B 1 305 ? -9.523 -29.453 -8.461 1 98.75 305 LEU B C 1
ATOM 5020 O O . LEU B 1 305 ? -10.328 -29.844 -7.609 1 98.75 305 LEU B O 1
ATOM 5024 N N . THR B 1 306 ? -9.852 -29.156 -9.703 1 98.44 306 THR B N 1
ATOM 5025 C CA . THR B 1 306 ? -11.203 -29.484 -10.164 1 98.44 306 THR B CA 1
ATOM 5026 C C . THR B 1 306 ? -11.156 -30.406 -11.383 1 98.44 306 THR B C 1
ATOM 5028 O O . THR B 1 306 ? -12.078 -31.188 -11.609 1 98.44 306 THR B O 1
ATOM 5031 N N . THR B 1 307 ? -10.102 -30.266 -12.203 1 98.38 307 THR B N 1
ATOM 5032 C CA . THR B 1 307 ? -9.992 -31.031 -13.438 1 98.38 307 THR B CA 1
ATOM 5033 C C . THR B 1 307 ? -8.594 -31.625 -13.586 1 98.38 307 THR B C 1
ATOM 5035 O O . THR B 1 307 ? -7.598 -30.938 -13.367 1 98.38 307 THR B O 1
ATOM 5038 N N . THR B 1 308 ? -8.531 -32.906 -13.93 1 98.69 308 THR B N 1
ATOM 5039 C CA . THR B 1 308 ? -7.262 -33.562 -14.25 1 98.69 308 THR B CA 1
ATOM 5040 C C . THR B 1 308 ? -7.277 -34.094 -15.68 1 98.69 308 THR B C 1
ATOM 5042 O O . THR B 1 308 ? -8.195 -34.812 -16.062 1 98.69 308 THR B O 1
ATOM 5045 N N . LEU B 1 309 ? -6.391 -33.625 -16.453 1 98.81 309 LEU B N 1
ATOM 5046 C CA . LEU B 1 309 ? -6.113 -34.219 -17.766 1 98.81 309 LEU B CA 1
ATOM 5047 C C . LEU B 1 309 ? -4.953 -35.219 -17.672 1 98.81 309 LEU B C 1
ATOM 5049 O O . LEU B 1 309 ? -3.969 -34.969 -16.984 1 98.81 309 LEU B O 1
ATOM 5053 N N . TYR B 1 310 ? -5.055 -36.312 -18.438 1 98.62 310 TYR B N 1
ATOM 5054 C CA . TYR B 1 310 ? -4.086 -37.406 -18.312 1 98.62 310 TYR B CA 1
ATOM 5055 C C . TYR B 1 310 ? -3.195 -37.469 -19.547 1 98.62 310 TYR B C 1
ATOM 5057 O O . TYR B 1 310 ? -3.688 -37.625 -20.672 1 98.62 310 TYR B O 1
ATOM 5065 N N . GLY B 1 311 ? -1.899 -37.375 -19.25 1 98.69 311 GLY B N 1
ATOM 5066 C CA . GLY B 1 311 ? -0.911 -37.438 -20.312 1 98.69 311 GLY B CA 1
ATOM 5067 C C . GLY B 1 311 ? -0.325 -36.094 -20.688 1 98.69 311 GLY B C 1
ATOM 5068 O O . GLY B 1 311 ? -1.063 -35.125 -20.922 1 98.69 311 GLY B O 1
ATOM 5069 N N . PHE B 1 312 ? 1.001 -36.062 -20.719 1 98.44 312 PHE B N 1
ATOM 5070 C CA . PHE B 1 312 ? 1.709 -34.875 -21.188 1 98.44 312 PHE B CA 1
ATOM 5071 C C . PHE B 1 312 ? 1.762 -34.812 -22.703 1 98.44 312 PHE B C 1
ATOM 5073 O O . PHE B 1 312 ? 2.719 -35.312 -23.312 1 98.44 312 PHE B O 1
ATOM 5080 N N . THR B 1 313 ? 0.718 -34.188 -23.297 1 98.62 313 THR B N 1
ATOM 5081 C CA . THR B 1 313 ? 0.573 -34.125 -24.75 1 98.62 313 THR B CA 1
ATOM 5082 C C . THR B 1 313 ? 0.216 -32.688 -25.188 1 98.62 313 THR B C 1
ATOM 5084 O O . THR B 1 313 ? -0.278 -31.906 -24.375 1 98.62 313 THR B O 1
ATOM 5087 N N . VAL B 1 314 ? 0.501 -32.438 -26.422 1 98.62 314 VAL B N 1
ATOM 5088 C CA . VAL B 1 314 ? 0.132 -31.141 -27.016 1 98.62 314 VAL B CA 1
ATOM 5089 C C . VAL B 1 314 ? -1.376 -30.938 -26.891 1 98.62 314 VAL B C 1
ATOM 5091 O O . VAL B 1 314 ? -1.834 -29.844 -26.547 1 98.62 314 VAL B O 1
ATOM 5094 N N . GLU B 1 315 ? -2.129 -31.984 -27.125 1 98.38 315 GLU B N 1
ATOM 5095 C CA . GLU B 1 315 ? -3.586 -31.922 -27.094 1 98.38 315 GLU B CA 1
ATOM 5096 C C . GLU B 1 315 ? -4.086 -31.531 -25.703 1 98.38 315 GLU B C 1
ATOM 5098 O O . GLU B 1 315 ? -4.961 -30.672 -25.562 1 98.38 315 GLU B O 1
ATOM 5103 N N . ASN B 1 316 ? -3.555 -32.156 -24.703 1 98.62 316 ASN B N 1
ATOM 5104 C CA . ASN B 1 316 ? -3.982 -31.844 -23.328 1 98.62 316 ASN B CA 1
ATOM 5105 C C . ASN B 1 316 ? -3.584 -30.438 -22.922 1 98.62 316 ASN B C 1
ATOM 5107 O O . ASN B 1 316 ? -4.332 -29.75 -22.219 1 98.62 316 ASN B O 1
ATOM 5111 N N . LEU B 1 317 ? -2.375 -30.016 -23.312 1 98.62 317 LEU B N 1
ATOM 5112 C CA . LEU B 1 317 ? -1.956 -28.656 -23.016 1 98.62 317 LEU B CA 1
ATOM 5113 C C . LEU B 1 317 ? -2.867 -27.641 -23.703 1 98.62 317 LEU B C 1
ATOM 5115 O O . LEU B 1 317 ? -3.244 -26.625 -23.094 1 98.62 317 LEU B O 1
ATOM 5119 N N . LYS B 1 318 ? -3.232 -27.891 -24.953 1 98.56 318 LYS B N 1
ATOM 5120 C CA . LYS B 1 318 ? -4.156 -27.016 -25.672 1 98.56 318 LYS B CA 1
ATOM 5121 C C . LYS B 1 318 ? -5.516 -26.969 -24.984 1 98.56 318 LYS B C 1
ATOM 5123 O O . LYS B 1 318 ? -6.105 -25.891 -24.828 1 98.56 318 LYS B O 1
ATOM 5128 N N . THR B 1 319 ? -5.977 -28.141 -24.578 1 98.31 319 THR B N 1
ATOM 5129 C CA . THR B 1 319 ? -7.258 -28.219 -23.875 1 98.31 319 THR B CA 1
ATOM 5130 C C . THR B 1 319 ? -7.223 -27.391 -22.594 1 98.31 319 THR B C 1
ATOM 5132 O O . THR B 1 319 ? -8.141 -26.625 -22.328 1 98.31 319 THR B O 1
ATOM 5135 N N . ALA B 1 320 ? -6.188 -27.547 -21.844 1 98.25 320 ALA B N 1
ATOM 5136 C CA . ALA B 1 320 ? -6.047 -26.812 -20.594 1 98.25 320 ALA B CA 1
ATOM 5137 C C . ALA B 1 320 ? -6.02 -25.312 -20.844 1 98.25 320 ALA B C 1
ATOM 5139 O O . ALA B 1 320 ? -6.66 -24.531 -20.125 1 98.25 320 ALA B O 1
ATOM 5140 N N . HIS B 1 321 ? -5.262 -24.844 -21.844 1 98.31 321 HIS B N 1
ATOM 5141 C CA . HIS B 1 321 ? -5.184 -23.422 -22.172 1 98.31 321 HIS B CA 1
ATOM 5142 C C . HIS B 1 321 ? -6.531 -22.891 -22.656 1 98.31 321 HIS B C 1
ATOM 5144 O O . HIS B 1 321 ? -6.926 -21.781 -22.297 1 98.31 321 HIS B O 1
ATOM 5150 N N . GLU B 1 322 ? -7.258 -23.703 -23.438 1 97.56 322 GLU B N 1
ATOM 5151 C CA . GLU B 1 322 ? -8.594 -23.312 -23.891 1 97.56 322 GLU B CA 1
ATOM 5152 C C . GLU B 1 322 ? -9.531 -23.094 -22.703 1 97.56 322 GLU B C 1
ATOM 5154 O O . GLU B 1 322 ? -10.289 -22.125 -22.672 1 97.56 322 GLU B O 1
ATOM 5159 N N . MET B 1 323 ? -9.445 -24 -21.797 1 96.31 323 MET B N 1
ATOM 5160 C CA . MET B 1 323 ? -10.266 -23.875 -20.594 1 96.31 323 MET B CA 1
ATOM 5161 C C . MET B 1 323 ? -9.93 -22.594 -19.844 1 96.31 323 MET B C 1
ATOM 5163 O O . MET B 1 323 ? -10.828 -21.844 -19.453 1 96.31 323 MET B O 1
ATOM 5167 N N . GLN B 1 324 ? -8.656 -22.281 -19.703 1 95.31 324 GLN B N 1
ATOM 5168 C CA . GLN B 1 324 ? -8.211 -21.094 -18.984 1 95.31 324 GLN B CA 1
ATOM 5169 C C . GLN B 1 324 ? -8.633 -19.828 -19.703 1 95.31 324 GLN B C 1
ATOM 5171 O O . GLN B 1 324 ? -9.055 -18.844 -19.078 1 95.31 324 GLN B O 1
ATOM 5176 N N . GLU B 1 325 ? -8.539 -19.797 -20.984 1 96.06 325 GLU B N 1
ATOM 5177 C CA . GLU B 1 325 ? -8.82 -18.625 -21.812 1 96.06 325 GLU B CA 1
ATOM 5178 C C . GLU B 1 325 ? -10.312 -18.328 -21.844 1 96.06 325 GLU B C 1
ATOM 5180 O O . GLU B 1 325 ? -10.719 -17.203 -22.172 1 96.06 325 GLU B O 1
ATOM 5185 N N . SER B 1 326 ? -11.148 -19.328 -21.484 1 92.62 326 SER B N 1
ATOM 5186 C CA . SER B 1 326 ? -12.594 -19.141 -21.5 1 92.62 326 SER B CA 1
ATOM 5187 C C . SER B 1 326 ? -13.047 -18.234 -20.359 1 92.62 326 SER B C 1
ATOM 5189 O O . SER B 1 326 ? -14.148 -17.688 -20.391 1 92.62 326 SER B O 1
ATOM 5191 N N . GLY B 1 327 ? -12.242 -18.172 -19.297 1 88.56 327 GLY B N 1
ATOM 5192 C CA . GLY B 1 327 ? -12.562 -17.359 -18.125 1 88.56 327 GLY B CA 1
ATOM 5193 C C . GLY B 1 327 ? -13.633 -17.984 -17.25 1 88.56 327 GLY B C 1
ATOM 5194 O O . GLY B 1 327 ? -14.102 -17.344 -16.297 1 88.56 327 GLY B O 1
ATOM 5195 N N . LYS B 1 328 ? -13.977 -19.203 -17.406 1 86.06 328 LYS B N 1
ATOM 5196 C CA . LYS B 1 328 ? -15.102 -19.812 -16.703 1 86.06 328 LYS B CA 1
ATOM 5197 C C . LYS B 1 328 ? -14.641 -20.938 -15.781 1 86.06 328 LYS B C 1
ATOM 5199 O O . LYS B 1 328 ? -15.453 -21.594 -15.133 1 86.06 328 LYS B O 1
ATOM 5204 N N . SER B 1 329 ? -13.445 -21.109 -15.719 1 88.75 329 SER B N 1
ATOM 5205 C CA . SER B 1 329 ? -12.938 -22.25 -14.953 1 88.75 329 SER B CA 1
ATOM 5206 C C . SER B 1 329 ? -13.094 -22.016 -13.453 1 88.75 329 SER B C 1
ATOM 5208 O O . SER B 1 329 ? -12.93 -20.891 -12.977 1 88.75 329 SER B O 1
ATOM 5210 N N . ILE B 1 330 ? -13.5 -23.047 -12.773 1 96.12 330 ILE B N 1
ATOM 5211 C CA . ILE B 1 330 ? -13.531 -23.094 -11.32 1 96.12 330 ILE B CA 1
ATOM 5212 C C . ILE B 1 330 ? -12.32 -23.875 -10.805 1 96.12 330 ILE B C 1
ATOM 5214 O O . ILE B 1 330 ? -12.023 -24.969 -11.312 1 96.12 330 ILE B O 1
ATOM 5218 N N . GLY B 1 331 ? -11.641 -23.312 -9.828 1 97.56 331 GLY B N 1
ATOM 5219 C CA . GLY B 1 331 ? -10.477 -24 -9.289 1 97.56 331 GLY B CA 1
ATOM 5220 C C . GLY B 1 331 ? -9.352 -24.141 -10.297 1 97.56 331 GLY B C 1
ATOM 5221 O O . GLY B 1 331 ? -9.008 -23.188 -10.992 1 97.56 331 GLY B O 1
ATOM 5222 N N . LYS B 1 332 ? -8.711 -25.344 -10.32 1 98.5 332 LYS B N 1
ATOM 5223 C CA . LYS B 1 332 ? -7.488 -25.5 -11.102 1 98.5 332 LYS B CA 1
ATOM 5224 C C . LYS B 1 332 ? -7.57 -26.719 -12.008 1 98.5 332 LYS B C 1
ATOM 5226 O O . LYS B 1 332 ? -8.211 -27.719 -11.656 1 98.5 332 LYS B O 1
ATOM 5231 N N . THR B 1 333 ? -6.922 -26.562 -13.156 1 98.62 333 THR B N 1
ATOM 5232 C CA . THR B 1 333 ? -6.758 -27.672 -14.094 1 98.62 333 THR B CA 1
ATOM 5233 C C . THR B 1 333 ? -5.32 -28.188 -14.086 1 98.62 333 THR B C 1
ATOM 5235 O O . THR B 1 333 ? -4.375 -27.406 -14.195 1 98.62 333 THR B O 1
ATOM 5238 N N . VAL B 1 334 ? -5.195 -29.531 -13.992 1 98.81 334 VAL B N 1
ATOM 5239 C CA . VAL B 1 334 ? -3.891 -30.172 -13.867 1 98.81 334 VAL B CA 1
ATOM 5240 C C . VAL B 1 334 ? -3.689 -31.172 -15.008 1 98.81 334 VAL B C 1
ATOM 5242 O O . VAL B 1 334 ? -4.648 -31.781 -15.477 1 98.81 334 VAL B O 1
ATOM 5245 N N . ILE B 1 335 ? -2.453 -31.266 -15.477 1 98.88 335 ILE B N 1
ATOM 5246 C CA . ILE B 1 335 ? -2.045 -32.312 -16.406 1 98.88 335 ILE B CA 1
ATOM 5247 C C . ILE B 1 335 ? -1.096 -33.281 -15.695 1 98.88 335 ILE B C 1
ATOM 5249 O O . ILE B 1 335 ? -0.001 -32.906 -15.281 1 98.88 335 ILE B O 1
ATOM 5253 N N . LEU B 1 336 ? -1.519 -34.438 -15.547 1 98.81 336 LEU B N 1
ATOM 5254 C CA . LEU B 1 336 ? -0.697 -35.5 -14.977 1 98.81 336 LEU B CA 1
ATOM 5255 C C . LEU B 1 336 ? 0.102 -36.219 -16.062 1 98.81 336 LEU B C 1
ATOM 5257 O O . LEU B 1 336 ? -0.466 -36.688 -17.047 1 98.81 336 LEU B O 1
ATOM 5261 N N . TYR B 1 337 ? 1.433 -36.156 -15.875 1 97.5 337 TYR B N 1
ATOM 5262 C CA . TYR B 1 337 ? 2.318 -36.719 -16.891 1 97.5 337 TYR B CA 1
ATOM 5263 C C . TYR B 1 337 ? 2.123 -38.219 -17.031 1 97.5 337 TYR B C 1
ATOM 5265 O O . TYR B 1 337 ? 1.608 -38.875 -16.125 1 97.5 337 TYR B O 1
#

pLDDT: mean 97.83, std 1.72, range [86.06, 98.94]

Radius of gyration: 28.41 Å; Cα contacts (8 Å, |Δi|>4): 1677; chains: 2; bounding box: 55×81×66 Å

Organism: NCBI:txid616991

Nearest PDB structures (foldseek):
  4dvj-assembly1_B  TM=9.507E-01  e=2.300E-42  Rhizobium etli CFN 42
  3fbg-assembly1_A  TM=9.557E-01  e=1.036E-42  Staphylococcus haemolyticus JCSC1435
  4dvj-assembly1_A  TM=9.473E-01  e=3.757E-42  Rhizobium etli CFN 42
  3fbg-assembly1_B  TM=9.514E-01  e=2.300E-42  Staphylococcus haemolyticus JCSC1435
  2vn8-assembly2_B  TM=8.307E-01  e=2.093E-26  Homo sapiens